Protein AF-A0A1Z8ZPC7-F1 (afdb_monomer)

Mean predicted aligned error: 11.95 Å

Nearest PDB structures (foldseek):
  3e5z-assembly2_B  TM=8.637E-01  e=1.765E-22  Deinococcus radiodurans
  3zwq-assembly1_A-2  TM=8.067E-01  e=2.140E-15  Pyrobaculum calidifontis JCM 11548
  7wol-assembly1_A  TM=7.885E-01  e=2.026E-15  Thermomicrobium roseum DSM 5159
  7b4q-assembly1_B  TM=7.841E-01  e=1.610E-14  Sutcliffiella cohnii NBRC 15565
  1lzl-assembly1_A  TM=7.941E-01  e=1.265E-12  Rhodococcus sp. (in: high G+C Gram-positive bacteria)

Radius of gyration: 26.91 Å; Cα contacts (8 Å, |Δi|>4): 1475; chains: 1; bounding box: 82×60×79 Å

Foldseek 3Di:
DDDDDDDDDDDDDDDDDDDDDDDDDDDDPDDPADWDKDFQDFLDQDPLGTWGKMKTAGPDLAQAFEEEEEEDDLLADDFLVLCVVLCNLVRSVGHTYMRTDFHGLVRPAPPRRLVRLLSVLLSCLVCSNVRSYDNLHYEYEYAEVSLLSQLLQQQADDPPPSSHHQEYERELYAQQCLDPVNLPDPDVSVCSRQVGHCVVRVVSSLVSHSLNRHALPTHAYEYEYEPQEDPSSLVLSSLVVCVVSVHHYFYHYHYPDYGPQCPDPVSNVVVSQVVSQVSCQRRNPDDHHWAFWDKFFPAPVPDWFFPDGTWDFQHWQAQFKAAWDWDWDQDPVGTDIWIWIDSQVQQWIWTADSRRGIYTQGHNHLSFQYWADFQPPPQWIWIFHQRQQFIFIAHVSGHTPDTLDQDDPPFGQAGWHDWDQQNPQRKIKTWGFNVCCVVVVVDDHRDPATAIWIARPVVSDIDGLGDPAHGWAAWEAFPVSQWIWIARQVQQFIWIWGADPVRHIDHDTHTQEGHPQGWHHWYADPVRWIWIWGQFFIWTGRSNNHTGITTGDPAGWHYKDWDADPVNQWIWIWIDGGITIIITIIGD

Sequence (588 aa):
MGKLHSLIGYVVVACAFSSGSAAEGLAGSDRDLPVKKWLDVTFAEHDTGPLLLDVFRPDDDELRPAVLCLHGGFWAKGSKKFMHPLAEDLADRGYVAISSNYRLSGVAPAPAQLHDVQAAIRYLREHADEYGIDPGKIGVTGSSAGGYLAVMAAVVNHSDPLSRPNAAVGMGAQTDLSSPHIQNTRAENWAKFMGGFFHQVPANYTAQSPIAHLSADDPPVAIVCGEHDRPSTRAVAFRNQAFRLGVPTGLTEISGAPHGLLRAADHHLLAVDALDDFFDLYLGHGTTGAVSLALEAEQLDKSPTPLRDHWIRLGGGYHGCEGAQWATFSGAGGKNTELIYAAHHDGLVFRWSEERGLRLWLESTPETSTIRPARAGKGSFYAVEQTTRRLVSLSMEGEVESVLADRLGDKRINRPNDLRVHPTDGSVWITDPNFLYRKRPLETQELPGQYVLRYDPDTNELTAPIKSLAMPNGIAFDRSGRRLFIGDSKQRKLFRFILNERGEVSDVPEPVAAFPKGLDGVSLDPRGNLWVAEPDGVTIISQSGKQIARLPFPDPATSIDFIADDSGDFHWVAVTTRRAAHVATFKF

Solvent-accessible surface area (backbone atoms only — not comparable to full-atom values): 30687 Å² total; per-residue (Å²): 140,83,86,89,80,87,85,84,84,82,86,80,85,81,83,81,87,80,90,77,90,84,89,81,86,81,84,65,89,87,57,93,54,59,70,44,72,47,71,75,42,74,65,46,80,48,99,90,48,73,34,38,30,30,42,28,24,49,67,70,91,61,74,19,26,27,36,40,33,27,37,35,47,62,48,61,47,74,44,25,74,78,26,44,70,61,24,51,58,39,14,63,73,54,26,31,12,27,20,34,44,58,64,32,24,88,78,41,35,65,64,49,39,54,54,40,51,29,43,48,45,28,43,51,45,77,43,8,81,83,67,35,35,36,66,84,16,33,31,26,28,18,35,34,45,13,2,25,47,19,42,33,49,41,29,49,89,66,96,50,72,62,34,49,45,51,28,22,34,12,28,44,13,63,34,58,50,65,38,74,72,52,51,68,54,83,59,62,53,58,20,41,29,52,74,36,48,44,92,77,34,50,65,46,32,45,76,66,11,34,56,75,40,66,51,58,88,34,45,40,43,34,33,33,30,28,60,65,26,65,74,64,28,70,30,52,72,42,48,56,48,35,52,75,44,66,16,51,62,52,32,41,40,40,76,84,28,44,75,66,48,81,73,46,72,69,48,26,52,55,49,51,52,56,48,48,56,49,45,24,31,74,48,41,74,80,85,63,44,65,46,59,45,54,75,52,60,77,32,69,92,77,36,67,44,66,79,55,65,45,38,45,71,72,49,63,85,39,83,24,23,25,28,37,30,68,44,78,45,79,55,100,91,45,80,46,67,28,39,31,35,13,29,15,74,69,12,32,29,36,36,32,32,90,85,65,17,39,30,79,63,44,70,79,40,54,26,39,32,20,56,42,73,43,60,91,89,69,70,35,28,37,35,23,21,35,75,77,19,32,35,32,34,23,41,83,80,60,49,80,76,43,81,68,44,44,46,55,83,93,31,43,49,58,29,37,45,38,67,43,61,39,81,82,81,48,31,37,37,32,23,21,23,67,77,59,45,80,82,34,78,90,56,79,79,63,48,98,68,35,32,35,34,39,36,34,81,90,77,66,44,61,46,67,87,41,66,87,54,85,27,34,32,25,52,36,60,47,96,83,43,39,39,40,37,38,24,21,48,72,78,18,30,35,30,37,32,45,36,49,99,86,69,51,68,50,92,68,72,42,80,39,43,75,32,96,87,32,49,33,18,36,29,60,50,98,88,55,34,35,40,36,16,19,62,57,14,35,40,31,21,41,81,78,37,51,73,23,29,34,35,61,38,97,49,30,26,30,17,44,31,66,43,70,44,99,82,66,71,36,26,46,39,36,40,16,14,39,35,31,36,31,38,41,48,28,34,122

Secondary structure (DSSP, 8-state):
--PPPPPPPP----------------------PPEEEEEEEEEE--TT--EEEEEEEESSS--EEEEEEE--STTTS--GGGGHHHHHHHHHTT-EEEEE----TTT--TTHHHHHHHHHHHHHHHTHHHHTEEEEEEEEEEETHHHHHHHHHHHS--SSGGGS-SEEEEET--S-TTSHHHHT---HHHHHHHTS-TTT-HHHHHHT-GGGT--TTPPPEEEEEETTS-GGGG-HHHHHHHHHTT--EEEEEETT--S-GGGSHHHHHHHHHHHHHHHHHHT--SSS--EE---EESSTTTS-EESSSEEEEEEE--SS-EEEEEEEEEETTEEEEEEEEEEGGGTEEEEEETTTEEEEEE-S-S-EEEEEE-STTS--EEEEETTTTEEEEE-TT--EEEEEESEETTEEP-----EEE-TTT--EEEEE--GGGGT-TT----SSS-EEEEEETTTTEEEEEE---SSEEEEEE-TTSSEEEEEETTTTEEEEEEB-TT-PBPSSPEEEEE-TT----EEE-TT-PEEEEETTEEEEE-TTS-EEEEEE-SS-EEEEEEEE-TTSS-EEEEEEETTEEEEEEEE-

pLDDT: mean 87.39, std 17.1, range [21.58, 98.88]

Structure (mmCIF, N/CA/C/O backbone):
data_AF-A0A1Z8ZPC7-F1
#
_entry.id   AF-A0A1Z8ZPC7-F1
#
loop_
_atom_site.group_PDB
_atom_site.id
_atom_site.type_symbol
_atom_site.label_atom_id
_atom_site.label_alt_id
_atom_site.label_comp_id
_atom_site.label_asym_id
_atom_site.label_entity_id
_atom_site.label_seq_id
_atom_site.pdbx_PDB_ins_code
_atom_site.Cartn_x
_atom_site.Cartn_y
_atom_site.Cartn_z
_atom_site.occupancy
_atom_site.B_iso_or_equiv
_atom_site.auth_seq_id
_atom_site.auth_comp_id
_atom_site.auth_asym_id
_atom_site.auth_atom_id
_atom_site.pdbx_PDB_model_num
ATOM 1 N N . MET A 1 1 ? 53.113 1.160 29.250 1.00 33.16 1 MET A N 1
ATOM 2 C CA . MET A 1 1 ? 52.450 0.277 30.235 1.00 33.16 1 MET A CA 1
ATOM 3 C C . MET A 1 1 ? 51.287 1.056 30.828 1.00 33.16 1 MET A C 1
ATOM 5 O O . MET A 1 1 ? 51.549 2.086 31.416 1.00 33.16 1 MET A O 1
ATOM 9 N N . GLY A 1 2 ? 50.004 0.763 30.680 1.00 29.25 2 GLY A N 1
ATOM 10 C CA . GLY A 1 2 ? 49.216 -0.260 29.997 1.00 29.25 2 GLY A CA 1
ATOM 11 C C . GLY A 1 2 ? 47.784 0.003 30.490 1.00 29.25 2 GLY A C 1
ATOM 12 O O . GLY A 1 2 ? 47.558 -0.039 31.695 1.00 29.25 2 GLY A O 1
ATOM 13 N N . LYS A 1 3 ? 46.872 0.415 29.600 1.00 25.05 3 LYS A N 1
ATOM 14 C CA . LYS A 1 3 ? 45.478 0.758 29.934 1.00 25.05 3 LYS A CA 1
ATOM 15 C C . LYS A 1 3 ? 44.647 -0.523 30.061 1.00 25.05 3 LYS A C 1
ATOM 17 O O . LYS A 1 3 ? 44.751 -1.405 29.214 1.00 25.05 3 LYS A O 1
ATOM 22 N N . LEU A 1 4 ? 43.842 -0.593 31.118 1.00 24.77 4 LEU A N 1
ATOM 23 C CA . LEU A 1 4 ? 42.933 -1.688 31.446 1.00 24.77 4 LEU A CA 1
ATOM 24 C C . LEU A 1 4 ? 41.630 -1.533 30.635 1.00 24.77 4 LEU A C 1
ATOM 26 O O . LEU A 1 4 ? 40.953 -0.515 30.765 1.00 24.77 4 LEU A O 1
ATOM 30 N N . HIS A 1 5 ? 41.290 -2.524 29.807 1.00 27.61 5 HIS A N 1
ATOM 31 C CA . HIS A 1 5 ? 39.963 -2.675 29.201 1.00 27.61 5 HIS A CA 1
ATOM 32 C C . HIS A 1 5 ? 39.158 -3.710 29.998 1.00 27.61 5 HIS A C 1
ATOM 34 O O . HIS A 1 5 ? 39.673 -4.779 30.322 1.00 27.61 5 HIS A O 1
ATOM 40 N N . SER A 1 6 ? 37.903 -3.373 30.301 1.00 25.83 6 SER A N 1
ATOM 41 C CA . SER A 1 6 ? 36.890 -4.269 30.867 1.00 25.83 6 SER A CA 1
ATOM 42 C C . SER A 1 6 ? 36.186 -5.025 29.735 1.00 25.83 6 SER A C 1
ATOM 44 O O . SER A 1 6 ? 35.798 -4.421 28.735 1.00 25.83 6 SER A O 1
ATOM 46 N N . LEU A 1 7 ? 36.068 -6.343 29.891 1.00 24.23 7 LEU A N 1
ATOM 47 C CA . LEU A 1 7 ? 35.512 -7.302 28.939 1.00 24.23 7 LEU A CA 1
ATOM 48 C C . LEU A 1 7 ? 34.022 -7.529 29.267 1.00 24.23 7 LEU A C 1
ATOM 50 O O . LEU A 1 7 ? 33.704 -7.996 30.359 1.00 24.23 7 LEU A O 1
ATOM 54 N N . ILE A 1 8 ? 33.117 -7.214 28.337 1.00 25.61 8 ILE A N 1
ATOM 55 C CA . ILE A 1 8 ? 31.692 -7.579 28.409 1.00 25.61 8 ILE A CA 1
ATOM 56 C C . ILE A 1 8 ? 31.528 -8.942 27.725 1.00 25.61 8 ILE A C 1
ATOM 58 O O . ILE A 1 8 ? 31.881 -9.102 26.558 1.00 25.61 8 ILE A O 1
ATOM 62 N N . GLY A 1 9 ? 31.047 -9.932 28.479 1.00 21.84 9 GLY A N 1
ATOM 63 C CA . GLY A 1 9 ? 30.815 -11.295 28.008 1.00 21.84 9 GLY A CA 1
ATOM 64 C C . GLY A 1 9 ? 29.532 -11.417 27.186 1.00 21.84 9 GLY A C 1
ATOM 65 O O . GLY A 1 9 ? 28.465 -10.998 27.628 1.00 21.84 9 GLY A O 1
ATOM 66 N N . TYR A 1 10 ? 29.643 -12.034 26.011 1.00 23.12 10 TYR A N 1
ATOM 67 C CA . TYR A 1 10 ? 28.513 -12.511 25.218 1.00 23.12 10 TYR A CA 1
ATOM 68 C C . TYR A 1 10 ? 28.071 -13.888 25.731 1.00 23.12 10 TYR A C 1
ATOM 70 O O . TYR A 1 10 ? 28.877 -14.816 25.807 1.00 23.12 10 TYR A O 1
ATOM 78 N N . VAL A 1 11 ? 26.788 -14.024 26.068 1.00 22.14 11 VAL A N 1
ATOM 79 C CA . VAL A 1 11 ? 26.144 -15.317 26.328 1.00 22.14 11 VAL A CA 1
ATOM 80 C C . VAL A 1 11 ? 25.753 -15.926 24.983 1.00 22.14 11 VAL A C 1
ATOM 82 O O . VAL A 1 11 ? 24.879 -15.414 24.292 1.00 22.14 11 VAL A O 1
ATOM 85 N N . VAL A 1 12 ? 26.416 -17.021 24.616 1.00 21.75 12 VAL A N 1
ATOM 86 C CA . VAL A 1 12 ? 26.034 -17.887 23.496 1.00 21.75 12 VAL A CA 1
ATOM 87 C C . VAL A 1 12 ? 25.010 -18.893 24.019 1.00 21.75 12 VAL A C 1
ATOM 89 O O . VAL A 1 12 ? 25.349 -19.756 24.827 1.00 21.75 12 VAL A O 1
ATOM 92 N N . VAL A 1 13 ? 23.758 -18.793 23.570 1.00 23.72 13 VAL A N 1
ATOM 93 C CA . VAL A 1 13 ? 22.766 -19.860 23.759 1.00 23.72 13 VAL A CA 1
ATOM 94 C C . VAL A 1 13 ? 22.962 -20.872 22.635 1.00 23.72 13 VAL A C 1
ATOM 96 O O . VAL A 1 13 ? 22.607 -20.626 21.486 1.00 23.72 13 VAL A O 1
ATOM 99 N N . ALA A 1 14 ? 23.579 -22.004 22.968 1.00 21.58 14 ALA A N 1
ATOM 100 C CA . ALA A 1 14 ? 23.675 -23.162 22.092 1.00 21.58 14 ALA A CA 1
ATOM 101 C C . ALA A 1 14 ? 22.382 -23.988 22.204 1.00 21.58 14 ALA A C 1
ATOM 103 O O . ALA A 1 14 ? 22.110 -24.575 23.251 1.00 21.58 14 ALA A O 1
ATOM 104 N N . CYS A 1 15 ? 21.590 -24.050 21.132 1.00 23.05 15 CYS A N 1
ATOM 105 C CA . CYS A 1 15 ? 20.482 -24.997 21.028 1.00 23.05 15 CYS A CA 1
ATOM 106 C C . CYS A 1 15 ? 21.030 -26.375 20.637 1.00 23.05 15 CYS A C 1
ATOM 108 O O . CYS A 1 15 ? 21.583 -26.558 19.553 1.00 23.05 15 CYS A O 1
ATOM 110 N N . ALA A 1 16 ? 20.889 -27.342 21.542 1.00 24.31 16 ALA A N 1
ATOM 111 C CA . ALA A 1 16 ? 21.182 -28.744 21.288 1.00 24.31 16 ALA A CA 1
ATOM 112 C C . ALA A 1 16 ? 20.069 -29.369 20.433 1.00 24.31 16 ALA A C 1
ATOM 114 O O . ALA A 1 16 ? 18.892 -29.291 20.783 1.00 24.31 16 ALA A O 1
ATOM 115 N N . PHE A 1 17 ? 20.449 -30.014 19.330 1.00 22.33 17 PHE A N 1
ATOM 116 C CA . PHE A 1 17 ? 19.563 -30.864 18.540 1.00 22.33 17 PHE A CA 1
ATOM 117 C C . PHE A 1 17 ? 19.251 -32.150 19.317 1.00 22.33 17 PHE A C 1
ATOM 119 O O . PHE A 1 17 ? 20.158 -32.933 19.603 1.00 22.33 17 PHE A O 1
ATOM 126 N N . SER A 1 18 ? 17.976 -32.398 19.617 1.00 25.42 18 SER A N 1
ATOM 127 C CA . SER A 1 18 ? 17.472 -33.740 19.912 1.00 25.42 18 SER A CA 1
ATOM 128 C C . SER A 1 18 ? 16.666 -34.243 18.715 1.00 25.42 18 SER A C 1
ATOM 130 O O . SER A 1 18 ? 15.726 -33.613 18.236 1.00 25.42 18 SER A O 1
ATOM 132 N N . SER A 1 19 ? 17.095 -35.383 18.187 1.00 27.75 19 SER A N 1
ATOM 133 C CA . SER A 1 19 ? 16.452 -36.129 17.116 1.00 27.75 19 SER A CA 1
ATOM 134 C C . SER A 1 19 ? 15.240 -36.892 17.659 1.00 27.75 19 SER A C 1
ATOM 136 O O . SER A 1 19 ? 15.363 -37.668 18.605 1.00 27.75 19 SER A O 1
ATOM 138 N N . GLY A 1 20 ? 14.064 -36.699 17.054 1.00 24.00 20 GLY A N 1
ATOM 139 C CA . GLY A 1 20 ? 12.867 -37.456 17.428 1.00 24.00 20 GLY A CA 1
ATOM 140 C C . GLY A 1 20 ? 11.568 -36.965 16.787 1.00 24.00 20 GLY A C 1
ATOM 141 O O . GLY A 1 20 ? 10.794 -36.276 17.431 1.00 24.00 20 GLY A O 1
ATOM 142 N N . SER A 1 21 ? 11.364 -37.338 15.520 1.00 29.52 21 SER A N 1
ATOM 143 C CA . SER A 1 21 ? 10.085 -37.616 14.834 1.00 29.52 21 SER A CA 1
ATOM 144 C C . SER A 1 21 ? 8.769 -37.123 15.473 1.00 29.52 21 SER A C 1
ATOM 146 O O . SER A 1 21 ? 8.204 -37.813 16.320 1.00 29.52 21 SER A O 1
ATOM 148 N N . ALA A 1 22 ? 8.208 -36.045 14.913 1.00 25.36 22 ALA A N 1
ATOM 149 C CA . ALA A 1 22 ? 6.783 -35.914 14.568 1.00 25.36 22 ALA A CA 1
ATOM 150 C C . ALA A 1 22 ? 6.600 -34.649 13.706 1.00 25.36 22 ALA A C 1
ATOM 152 O O . ALA A 1 22 ? 6.226 -33.590 14.202 1.00 25.36 22 ALA A O 1
ATOM 153 N N . ALA A 1 23 ? 6.939 -34.748 12.420 1.00 27.52 23 ALA A N 1
ATOM 154 C CA . ALA A 1 23 ? 6.629 -33.727 11.427 1.00 27.52 23 ALA A CA 1
ATOM 155 C C . ALA A 1 23 ? 5.484 -34.246 10.555 1.00 27.52 23 ALA A C 1
ATOM 157 O O . ALA A 1 23 ? 5.721 -35.005 9.624 1.00 27.52 23 ALA A O 1
ATOM 158 N N . GLU A 1 24 ? 4.258 -33.840 10.871 1.00 28.02 24 GLU A N 1
ATOM 159 C CA . GLU A 1 24 ? 3.139 -33.838 9.929 1.00 28.02 24 GLU A CA 1
ATOM 160 C C . GLU A 1 24 ? 2.319 -32.563 10.163 1.00 28.02 24 GLU A C 1
ATOM 162 O O . GLU A 1 24 ? 1.755 -32.360 11.238 1.00 28.02 24 GLU A O 1
ATOM 167 N N . GLY A 1 25 ? 2.263 -31.706 9.135 1.00 24.62 25 GLY A N 1
ATOM 168 C CA . GLY A 1 25 ? 1.136 -30.797 8.921 1.00 24.62 25 GLY A CA 1
ATOM 169 C C . GLY A 1 25 ? 1.303 -29.316 9.277 1.00 24.62 25 GLY A C 1
ATOM 170 O O . GLY A 1 25 ? 0.423 -28.763 9.928 1.00 24.62 25 GLY A O 1
ATOM 171 N N . LEU A 1 26 ? 2.349 -28.638 8.791 1.00 28.47 26 LEU A N 1
ATOM 172 C CA . LEU A 1 26 ? 2.250 -27.209 8.460 1.00 28.47 26 LEU A CA 1
ATOM 173 C C . LEU A 1 26 ? 2.135 -27.106 6.938 1.00 28.47 26 LEU A C 1
ATOM 175 O O . LEU A 1 26 ? 3.128 -27.238 6.231 1.00 28.47 26 LEU A O 1
ATOM 179 N N . ALA A 1 27 ? 0.912 -26.928 6.440 1.00 28.14 27 ALA A N 1
ATOM 180 C CA . ALA A 1 27 ? 0.679 -26.576 5.047 1.00 28.14 27 ALA A CA 1
ATOM 181 C C . ALA A 1 27 ? 1.152 -25.130 4.833 1.00 28.14 27 ALA A C 1
ATOM 183 O O . ALA A 1 27 ? 0.415 -24.178 5.095 1.00 28.14 27 ALA A O 1
ATOM 184 N N . GLY A 1 28 ? 2.410 -24.981 4.412 1.00 27.81 28 GLY A N 1
ATOM 185 C CA . GLY A 1 28 ? 2.818 -23.840 3.601 1.00 27.81 28 GLY A CA 1
ATOM 186 C C . GLY A 1 28 ? 2.025 -23.869 2.297 1.00 27.81 28 GLY A C 1
ATOM 187 O O . GLY A 1 28 ? 1.560 -24.926 1.872 1.00 27.81 28 GLY A O 1
ATOM 188 N N . SER A 1 29 ? 1.803 -22.714 1.684 1.00 34.78 29 SER A N 1
ATOM 189 C CA . SER A 1 29 ? 1.206 -22.653 0.355 1.00 34.78 29 SER A CA 1
ATOM 190 C C . SER A 1 29 ? 2.087 -23.415 -0.642 1.00 34.78 29 SER A C 1
ATOM 192 O O . SER A 1 29 ? 3.106 -22.898 -1.088 1.00 34.78 29 SER A O 1
ATOM 194 N N . ASP A 1 30 ? 1.689 -24.646 -0.961 1.00 39.44 30 ASP A N 1
ATOM 195 C CA . ASP A 1 30 ? 2.166 -25.436 -2.094 1.00 39.44 30 ASP A CA 1
ATOM 196 C C . ASP A 1 30 ? 2.039 -24.605 -3.372 1.00 39.44 30 ASP A C 1
ATOM 198 O O . ASP A 1 30 ? 0.911 -24.459 -3.840 1.00 39.44 30 ASP A O 1
ATOM 202 N N . ARG A 1 31 ? 3.151 -24.087 -3.919 1.00 47.47 31 ARG A N 1
ATOM 203 C CA . ARG A 1 31 ? 3.465 -24.038 -5.367 1.00 47.47 31 ARG A CA 1
ATOM 204 C C . ARG A 1 31 ? 4.976 -23.842 -5.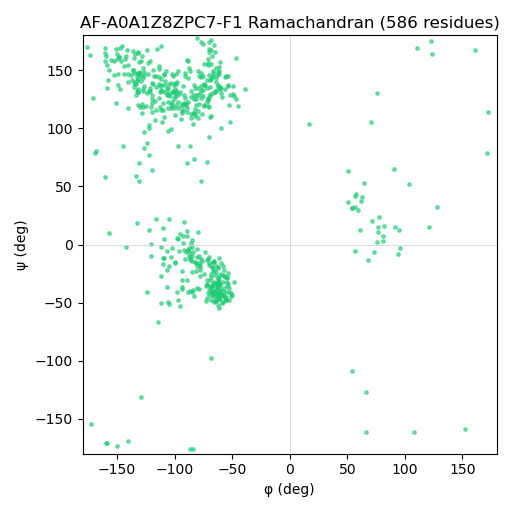598 1.00 47.47 31 ARG A C 1
ATOM 206 O O . ARG A 1 31 ? 5.367 -22.916 -6.293 1.00 47.47 31 ARG A O 1
ATOM 213 N N . ASP A 1 32 ? 5.821 -24.743 -5.091 1.00 53.47 32 ASP A N 1
ATOM 214 C CA . ASP A 1 32 ? 7.156 -24.956 -5.690 1.00 53.47 32 ASP A CA 1
ATOM 215 C C . ASP A 1 32 ? 6.951 -25.688 -7.029 1.00 53.47 32 ASP A C 1
ATOM 217 O O . ASP A 1 32 ? 7.168 -26.897 -7.159 1.00 53.47 32 ASP A O 1
ATOM 221 N N . LEU A 1 33 ? 6.401 -24.986 -8.021 1.00 61.44 33 LEU A N 1
ATOM 222 C CA . LEU A 1 33 ? 6.296 -25.533 -9.366 1.00 61.44 33 LEU A CA 1
ATOM 223 C C . LEU A 1 33 ? 7.689 -25.488 -9.998 1.00 61.44 33 LEU A C 1
ATOM 225 O O . LEU A 1 33 ? 8.352 -24.453 -9.933 1.00 61.44 33 LEU A O 1
ATOM 229 N N . PRO A 1 34 ? 8.158 -26.576 -10.631 1.00 82.88 34 PRO A N 1
ATOM 230 C CA . PRO A 1 34 ? 9.395 -26.508 -11.388 1.00 82.88 34 PRO A CA 1
ATOM 231 C C . PRO A 1 34 ? 9.291 -25.398 -12.447 1.00 82.88 34 PRO A C 1
ATOM 233 O O . PRO A 1 34 ? 8.227 -25.164 -13.012 1.00 82.88 34 PRO A O 1
ATOM 236 N N . VAL A 1 35 ? 10.390 -24.689 -12.714 1.00 89.50 35 VAL A N 1
ATOM 237 C CA . VAL A 1 35 ? 10.414 -23.603 -13.707 1.00 89.50 35 VAL A CA 1
ATOM 238 C C . VAL A 1 35 ? 10.958 -24.130 -15.032 1.00 89.50 35 VAL A C 1
ATOM 240 O O . VAL A 1 35 ? 12.126 -24.523 -15.134 1.00 89.50 35 VAL A O 1
ATOM 243 N N . LYS A 1 36 ? 10.132 -24.089 -16.079 1.00 94.31 36 LYS A N 1
ATOM 244 C CA . LYS A 1 36 ? 10.530 -24.350 -17.463 1.00 94.31 36 LYS A CA 1
ATOM 245 C C . LYS A 1 36 ? 11.270 -23.138 -18.029 1.00 94.31 36 LYS A C 1
ATOM 247 O O . LYS A 1 36 ? 10.826 -21.999 -17.884 1.00 94.31 36 LYS A O 1
ATOM 252 N N . LYS A 1 37 ? 12.414 -23.393 -18.675 1.00 96.62 37 LYS A N 1
ATOM 253 C CA . LYS A 1 37 ? 13.313 -22.350 -19.188 1.00 96.62 37 LYS A CA 1
ATOM 254 C C . LYS A 1 37 ? 13.537 -22.495 -20.689 1.00 96.62 37 LYS A C 1
ATOM 256 O O . LYS A 1 37 ? 13.899 -23.575 -21.154 1.00 96.62 37 LYS A O 1
ATOM 261 N N . TRP A 1 38 ? 13.409 -21.392 -21.417 1.00 98.06 38 TRP A N 1
ATOM 262 C CA . TRP A 1 38 ? 13.894 -21.250 -22.790 1.00 98.06 38 TRP A CA 1
ATOM 263 C C . TRP A 1 38 ? 15.034 -20.245 -22.769 1.00 98.06 38 TRP A C 1
ATOM 265 O O . TRP A 1 38 ? 14.836 -19.103 -22.361 1.00 98.06 38 TRP A O 1
ATOM 275 N N . LEU A 1 39 ? 16.231 -20.682 -23.155 1.00 98.19 39 LEU A N 1
ATOM 276 C CA . LEU A 1 39 ? 17.434 -19.860 -23.087 1.00 98.19 39 LEU A CA 1
ATOM 277 C C . LEU A 1 39 ? 17.902 -19.458 -24.482 1.00 98.19 39 LEU A C 1
ATOM 279 O O . LEU A 1 39 ? 17.805 -20.244 -25.421 1.00 98.19 39 LEU A O 1
ATOM 283 N N . ASP A 1 40 ? 18.462 -18.253 -24.571 1.00 98.12 40 ASP A N 1
ATOM 284 C CA . ASP A 1 40 ? 19.067 -17.680 -25.775 1.00 98.12 40 ASP A CA 1
ATOM 285 C C . ASP A 1 40 ? 18.093 -17.638 -26.972 1.00 98.12 40 ASP A C 1
ATOM 287 O O . ASP A 1 40 ? 18.467 -17.902 -28.113 1.00 98.12 40 ASP A O 1
ATOM 291 N N . VAL A 1 41 ? 16.836 -17.269 -26.707 1.00 98.56 41 VAL A N 1
ATOM 292 C CA . VAL A 1 41 ? 15.797 -17.082 -27.729 1.00 98.56 41 VAL A CA 1
ATOM 293 C C . VAL A 1 41 ? 16.059 -15.784 -28.485 1.00 98.56 41 VAL A C 1
ATOM 295 O O . VAL A 1 41 ? 16.065 -14.704 -27.889 1.00 98.56 41 VAL A O 1
ATOM 298 N N . THR A 1 42 ? 16.257 -15.872 -29.798 1.00 98.50 42 THR A N 1
ATOM 299 C CA . THR A 1 42 ? 16.393 -14.694 -30.662 1.00 98.50 42 THR A CA 1
ATOM 300 C C . THR A 1 42 ? 15.040 -14.028 -30.877 1.00 98.50 42 THR A C 1
ATOM 302 O O . THR A 1 42 ? 14.148 -14.636 -31.459 1.00 98.50 42 THR A O 1
ATOM 305 N N . PHE A 1 43 ? 14.904 -12.764 -30.465 1.00 98.12 43 PHE A N 1
ATOM 306 C CA . PHE A 1 43 ? 13.665 -11.991 -30.647 1.00 98.12 43 PHE A CA 1
ATOM 307 C C . PHE A 1 43 ? 13.791 -10.863 -31.680 1.00 98.12 43 PHE A C 1
ATOM 309 O O . PHE A 1 43 ? 12.786 -10.329 -32.148 1.00 98.12 43 PHE A O 1
ATOM 316 N N . ALA A 1 44 ? 15.018 -10.470 -32.030 1.00 96.94 44 ALA A N 1
ATOM 317 C CA . ALA A 1 44 ? 15.279 -9.475 -33.061 1.00 96.94 44 ALA A CA 1
ATOM 318 C C . ALA A 1 44 ? 16.644 -9.703 -33.714 1.00 96.94 44 ALA A C 1
ATOM 320 O O . ALA A 1 44 ? 17.610 -10.080 -33.051 1.00 96.94 44 ALA A O 1
ATOM 321 N N . GLU A 1 45 ? 16.720 -9.410 -35.010 1.00 96.50 45 GLU A N 1
ATOM 322 C CA . GLU A 1 45 ? 17.950 -9.444 -35.798 1.00 96.50 45 GLU A CA 1
ATOM 323 C C . GLU A 1 45 ? 18.344 -8.022 -36.209 1.00 96.50 45 GLU A C 1
ATOM 325 O O . GLU A 1 45 ? 17.522 -7.237 -36.695 1.00 96.50 45 GLU A O 1
ATOM 330 N N . HIS A 1 46 ? 19.617 -7.686 -36.021 1.00 93.56 46 HIS A N 1
ATOM 331 C CA . HIS A 1 46 ? 20.205 -6.415 -36.433 1.00 93.56 46 HIS A CA 1
ATOM 332 C C . HIS A 1 46 ? 21.554 -6.656 -37.111 1.00 93.56 46 HIS A C 1
ATOM 334 O O . HIS A 1 46 ? 22.225 -7.647 -36.836 1.00 93.56 46 HIS A O 1
ATOM 340 N N . ASP A 1 47 ? 22.026 -5.684 -37.894 1.00 91.62 47 ASP A N 1
ATOM 341 C CA . ASP A 1 47 ? 23.371 -5.722 -38.495 1.00 91.62 47 ASP A CA 1
ATOM 342 C C . ASP A 1 47 ? 24.492 -5.855 -37.444 1.00 91.62 47 ASP A C 1
ATOM 344 O O . ASP A 1 47 ? 25.599 -6.299 -37.737 1.00 91.62 47 ASP A O 1
ATOM 348 N N . THR A 1 48 ? 24.202 -5.475 -36.197 1.00 90.94 48 THR A N 1
ATOM 349 C CA . THR A 1 48 ? 25.108 -5.575 -35.046 1.00 90.94 48 THR A CA 1
ATOM 350 C C . THR A 1 48 ? 25.065 -6.937 -34.339 1.00 90.94 48 THR A C 1
ATOM 352 O O . THR A 1 48 ? 25.756 -7.110 -33.336 1.00 90.94 48 THR A O 1
ATOM 355 N N . GLY A 1 49 ? 24.261 -7.884 -34.830 1.00 93.31 49 GLY A N 1
ATOM 356 C CA . GLY A 1 49 ? 24.039 -9.216 -34.263 1.00 93.31 49 GLY A CA 1
ATOM 357 C C . GLY A 1 49 ? 22.634 -9.414 -33.668 1.00 93.31 49 GLY A C 1
ATOM 358 O O . GLY A 1 49 ? 21.895 -8.436 -33.501 1.00 93.31 49 GLY A O 1
ATOM 359 N N . PRO A 1 50 ? 22.277 -10.668 -33.329 1.00 96.81 50 PRO A N 1
ATOM 360 C CA . PRO A 1 50 ? 20.972 -11.009 -32.773 1.00 96.81 50 PRO A CA 1
ATOM 361 C C . PRO A 1 50 ? 20.810 -10.476 -31.348 1.00 96.81 50 PRO A C 1
ATOM 363 O O . PRO A 1 50 ? 21.756 -10.462 -30.551 1.00 96.81 50 PRO A O 1
ATOM 366 N N . LEU A 1 51 ? 19.585 -10.090 -30.999 1.00 98.06 51 LEU A N 1
ATOM 367 C CA . LEU A 1 51 ? 19.185 -9.826 -29.623 1.00 98.06 51 LEU A CA 1
ATOM 368 C C . LEU A 1 51 ? 18.456 -11.032 -29.045 1.00 98.06 51 LEU A C 1
ATOM 370 O O . LEU A 1 51 ? 17.556 -11.601 -29.662 1.00 98.06 51 LEU A O 1
ATOM 374 N N . LEU A 1 52 ? 18.879 -11.399 -27.837 1.00 98.69 52 LEU A N 1
ATOM 375 C CA . LEU A 1 52 ? 18.464 -12.619 -27.160 1.00 98.69 52 LEU A CA 1
ATOM 376 C C . LEU A 1 52 ? 17.696 -12.304 -25.877 1.00 98.69 52 LEU A C 1
ATOM 378 O O . LEU A 1 52 ? 18.067 -11.379 -25.144 1.00 98.69 52 LEU A O 1
ATOM 382 N N . LEU A 1 53 ? 16.709 -13.137 -25.566 1.00 98.75 53 LEU A N 1
ATOM 383 C CA . LEU A 1 53 ? 16.004 -13.179 -24.289 1.00 98.75 53 LEU A CA 1
ATOM 384 C C . LEU A 1 53 ? 15.979 -14.604 -23.717 1.00 98.75 53 LEU A C 1
ATOM 386 O O . LEU A 1 53 ? 16.234 -15.575 -24.426 1.00 98.75 53 LEU A O 1
ATOM 390 N N . ASP A 1 54 ? 15.697 -14.706 -22.422 1.00 98.88 54 ASP A N 1
ATOM 391 C CA . ASP A 1 54 ? 15.451 -15.958 -21.708 1.00 98.88 54 ASP A CA 1
ATOM 392 C C . ASP A 1 54 ? 14.060 -15.911 -21.078 1.00 98.88 54 ASP A C 1
ATOM 394 O O . ASP A 1 54 ? 13.722 -14.908 -20.447 1.00 98.88 54 ASP A O 1
ATOM 398 N N . VAL A 1 55 ? 13.287 -16.987 -21.210 1.00 98.75 55 VAL A N 1
ATOM 399 C CA . VAL A 1 55 ? 11.934 -17.121 -20.649 1.00 98.75 55 VAL A CA 1
ATOM 400 C C . VAL A 1 55 ? 11.958 -18.105 -19.485 1.00 98.75 55 VAL A C 1
ATOM 402 O O . VAL A 1 55 ? 12.489 -19.208 -19.623 1.00 98.75 55 VAL A O 1
ATOM 405 N N . PHE A 1 56 ? 11.357 -17.710 -18.367 1.00 98.38 56 PHE A N 1
ATOM 406 C CA . PHE A 1 56 ? 11.186 -18.477 -17.137 1.00 98.38 56 PHE A CA 1
ATOM 407 C C . PHE A 1 56 ? 9.689 -18.595 -16.867 1.00 98.38 56 PHE A C 1
ATOM 409 O O . PHE A 1 56 ? 9.002 -17.585 -16.722 1.00 98.38 56 PHE A O 1
ATOM 416 N N . ARG A 1 57 ? 9.167 -19.819 -16.841 1.00 95.69 57 ARG A N 1
ATOM 417 C CA . ARG A 1 57 ? 7.731 -20.075 -16.726 1.00 95.69 57 ARG A CA 1
ATOM 418 C C . ARG A 1 57 ? 7.464 -21.190 -15.716 1.00 95.69 57 ARG A C 1
ATOM 420 O O . ARG A 1 57 ? 8.119 -22.226 -15.826 1.00 95.69 57 ARG A O 1
ATOM 427 N N . PRO A 1 58 ? 6.480 -21.048 -14.817 1.00 94.31 58 PRO A N 1
ATOM 428 C CA . PRO A 1 58 ? 5.940 -22.177 -14.066 1.00 94.31 58 PRO A CA 1
ATOM 429 C C . PRO A 1 58 ? 5.589 -23.361 -14.979 1.00 94.31 58 PRO A C 1
ATOM 431 O O . PRO A 1 58 ? 5.036 -23.179 -16.070 1.00 94.31 58 PRO A O 1
ATOM 434 N N . ASP A 1 59 ? 5.938 -24.575 -14.565 1.00 92.12 59 ASP A N 1
ATOM 435 C CA . ASP A 1 59 ? 5.666 -25.806 -15.312 1.00 92.12 59 ASP A CA 1
ATOM 436 C C . ASP A 1 59 ? 4.235 -26.304 -15.048 1.00 92.12 59 ASP A C 1
ATOM 438 O O . ASP A 1 59 ? 3.993 -27.257 -14.311 1.00 92.12 59 ASP A O 1
ATOM 442 N N . ASP A 1 60 ? 3.272 -25.593 -15.633 1.00 88.31 60 ASP A N 1
ATOM 443 C CA . ASP A 1 60 ? 1.846 -25.939 -15.687 1.00 88.31 60 ASP A CA 1
ATOM 444 C C . ASP A 1 60 ? 1.248 -25.601 -17.063 1.00 88.31 60 ASP A C 1
ATOM 446 O O . ASP A 1 60 ? 1.988 -25.309 -17.992 1.00 88.31 60 ASP A O 1
ATOM 450 N N . ASP A 1 61 ? -0.070 -25.629 -17.242 1.00 86.56 61 ASP A N 1
ATOM 451 C CA . ASP A 1 61 ? -0.727 -25.275 -18.515 1.00 86.56 61 ASP A CA 1
ATOM 452 C C . ASP A 1 61 ? -1.509 -23.948 -18.427 1.00 86.56 61 ASP A C 1
ATOM 454 O O . ASP A 1 61 ? -2.319 -23.634 -19.297 1.00 86.56 61 ASP A O 1
ATOM 458 N N . GLU A 1 62 ? -1.274 -23.148 -17.381 1.00 88.81 62 GLU A N 1
ATOM 459 C CA . GLU A 1 62 ? -2.032 -21.919 -17.140 1.00 88.81 62 GLU A CA 1
ATOM 460 C C . GLU A 1 62 ? -1.554 -20.764 -18.032 1.00 88.81 62 GLU A C 1
ATOM 462 O O . GLU A 1 62 ? -0.358 -20.602 -18.307 1.00 88.81 62 GLU A O 1
ATOM 467 N N . LEU A 1 63 ? -2.516 -19.929 -18.439 1.00 92.88 63 LEU A N 1
ATOM 468 C CA . LEU A 1 63 ? -2.287 -18.628 -19.067 1.00 92.88 63 LEU A CA 1
ATOM 469 C C . LEU A 1 63 ? -1.941 -17.603 -17.979 1.00 92.88 63 LEU A C 1
ATOM 471 O O . LEU A 1 63 ? -2.726 -17.384 -17.055 1.00 92.88 63 LEU A O 1
ATOM 475 N N . ARG A 1 64 ? -0.763 -16.980 -18.071 1.00 94.00 64 ARG A N 1
ATOM 476 C CA . ARG A 1 64 ? -0.179 -16.176 -16.984 1.00 94.00 64 ARG A CA 1
ATOM 477 C C . ARG A 1 64 ? 0.192 -14.763 -17.444 1.00 94.00 64 ARG A C 1
ATOM 479 O O . ARG A 1 64 ? 0.581 -14.583 -18.599 1.00 94.00 64 ARG A O 1
ATOM 486 N N . PRO A 1 65 ? 0.121 -13.744 -16.567 1.00 96.38 65 PRO A N 1
ATOM 487 C CA . PRO A 1 65 ? 0.739 -12.457 -16.864 1.00 96.38 65 PRO A CA 1
ATOM 488 C C . PRO A 1 65 ? 2.254 -12.618 -17.040 1.00 96.38 65 PRO A C 1
ATOM 490 O O . PRO A 1 65 ? 2.886 -13.444 -16.374 1.00 96.38 65 PRO A O 1
ATOM 493 N N . ALA A 1 66 ? 2.839 -11.809 -17.920 1.00 98.38 66 ALA A N 1
ATOM 494 C CA . ALA A 1 66 ? 4.270 -11.822 -18.194 1.00 98.38 66 ALA A CA 1
ATOM 495 C C . ALA A 1 66 ? 4.973 -10.575 -17.656 1.00 98.38 66 ALA A C 1
ATOM 497 O O . ALA A 1 66 ? 4.405 -9.485 -17.682 1.00 98.38 66 ALA A O 1
ATOM 498 N N . VAL A 1 67 ? 6.229 -10.709 -17.225 1.00 98.75 67 VAL A N 1
ATOM 499 C CA . VAL A 1 67 ? 7.065 -9.587 -16.776 1.00 98.75 67 VAL A CA 1
ATOM 500 C C . VAL A 1 67 ? 8.406 -9.601 -17.507 1.00 98.75 67 VAL A C 1
ATOM 502 O O . VAL A 1 67 ? 9.238 -10.484 -17.303 1.00 98.75 67 VAL A O 1
ATOM 505 N N . LEU A 1 68 ? 8.644 -8.590 -18.344 1.00 98.88 68 LEU A N 1
ATOM 506 C CA . LEU A 1 68 ? 9.928 -8.365 -19.010 1.00 98.88 68 LEU A CA 1
ATOM 507 C C . LEU A 1 68 ? 10.900 -7.635 -18.070 1.00 98.88 68 LEU A C 1
ATOM 509 O O . LEU A 1 68 ? 10.679 -6.483 -17.707 1.00 98.88 68 LEU A O 1
ATOM 513 N N . CYS A 1 69 ? 11.999 -8.285 -17.711 1.00 98.81 69 CYS A N 1
ATOM 514 C CA . CYS A 1 69 ? 13.038 -7.826 -16.798 1.00 98.81 69 CYS A CA 1
ATOM 515 C C . CYS A 1 69 ? 14.271 -7.297 -17.555 1.00 98.81 69 CYS A C 1
ATOM 517 O O . CYS A 1 69 ? 14.985 -8.039 -18.240 1.00 98.81 69 CYS A O 1
ATOM 519 N N . LEU A 1 70 ? 14.568 -6.008 -17.380 1.00 98.88 70 LEU A N 1
ATOM 520 C CA . LEU A 1 70 ? 15.646 -5.295 -18.066 1.00 98.88 70 LEU A CA 1
ATOM 521 C C . LEU A 1 70 ? 16.828 -5.012 -17.132 1.00 98.88 70 LEU A C 1
ATOM 523 O O . LEU A 1 70 ? 16.685 -4.435 -16.047 1.00 98.88 70 LEU A O 1
ATOM 527 N N . HIS A 1 71 ? 18.029 -5.381 -17.574 1.00 98.50 71 HIS A N 1
ATOM 528 C CA . HIS A 1 71 ? 19.235 -5.216 -16.769 1.00 98.50 71 HIS A CA 1
ATOM 529 C C . HIS A 1 71 ? 19.669 -3.750 -16.628 1.00 98.50 71 HIS A C 1
ATOM 531 O O . HIS A 1 71 ? 19.409 -2.904 -17.477 1.00 98.50 71 HIS A O 1
ATOM 537 N N . GLY A 1 72 ? 20.383 -3.445 -15.542 1.00 97.19 72 GLY A N 1
ATOM 538 C CA . GLY A 1 72 ? 21.072 -2.165 -15.370 1.00 97.19 72 GLY A CA 1
ATOM 539 C C . GLY A 1 72 ? 22.453 -2.134 -16.026 1.00 97.19 72 GLY A C 1
ATOM 540 O O . GLY A 1 72 ? 22.894 -3.104 -16.640 1.00 97.19 72 GLY A O 1
ATOM 541 N N . GLY A 1 73 ? 23.173 -1.019 -15.844 1.00 95.69 73 GLY A N 1
ATOM 542 C CA . GLY A 1 73 ? 24.562 -0.879 -16.308 1.00 95.69 73 GLY A CA 1
ATOM 543 C C . GLY A 1 73 ? 24.858 0.359 -17.157 1.00 95.69 73 GLY A C 1
ATOM 544 O O . GLY A 1 73 ? 25.726 0.303 -18.025 1.00 95.69 73 GLY A O 1
ATOM 545 N N . PHE A 1 74 ? 24.175 1.484 -16.901 1.00 94.38 74 PHE A N 1
ATOM 546 C CA . PHE A 1 74 ? 24.385 2.761 -17.612 1.00 94.38 74 PHE A CA 1
ATOM 547 C C . PHE A 1 74 ? 24.267 2.642 -19.140 1.00 94.38 74 PHE A C 1
ATOM 549 O O . PHE A 1 74 ? 25.000 3.314 -19.864 1.00 94.38 74 PHE A O 1
ATOM 556 N N . TRP A 1 75 ? 23.422 1.725 -19.624 1.00 97.62 75 TRP A N 1
ATOM 557 C CA . TRP A 1 75 ? 23.289 1.343 -21.039 1.00 97.62 75 TRP A CA 1
ATOM 558 C C . TRP A 1 75 ? 24.580 0.846 -21.710 1.00 97.62 75 TRP A C 1
ATOM 560 O O . TRP A 1 75 ? 24.531 0.390 -22.839 1.00 97.62 75 TRP A O 1
ATOM 570 N N . ALA A 1 76 ? 25.728 0.901 -21.037 1.00 96.94 76 ALA A N 1
ATOM 571 C CA . ALA A 1 76 ? 27.049 0.646 -21.601 1.00 96.94 76 ALA A CA 1
ATOM 572 C C . ALA A 1 76 ? 27.566 -0.766 -21.296 1.00 96.94 76 ALA A C 1
ATOM 574 O O . ALA A 1 76 ? 28.535 -1.211 -21.904 1.00 96.94 76 ALA A O 1
ATOM 575 N N . LYS A 1 77 ? 26.955 -1.455 -20.327 1.00 96.38 77 LYS A N 1
ATOM 576 C CA . LYS A 1 77 ? 27.281 -2.829 -19.935 1.00 96.38 77 LYS A CA 1
ATOM 577 C C . LYS A 1 77 ? 26.055 -3.543 -19.375 1.00 96.38 77 LYS A C 1
ATOM 579 O O . LYS A 1 77 ? 25.077 -2.898 -19.007 1.00 96.38 77 LYS A O 1
ATOM 584 N N . GLY A 1 78 ? 26.177 -4.855 -19.223 1.00 95.75 78 GLY A N 1
ATOM 585 C CA . GLY A 1 78 ? 25.169 -5.724 -18.625 1.00 95.75 78 GLY A CA 1
ATOM 586 C C . GLY A 1 78 ? 24.746 -6.833 -19.578 1.00 95.75 78 GLY A C 1
ATOM 587 O O . GLY A 1 78 ? 25.241 -6.907 -20.700 1.00 95.75 78 GLY A O 1
ATOM 588 N N . SER A 1 79 ? 23.899 -7.731 -19.086 1.00 97.19 79 SER A N 1
ATOM 589 C CA . SER A 1 79 ? 23.295 -8.796 -19.887 1.00 97.19 79 SER A CA 1
ATOM 590 C C . SER A 1 79 ? 22.037 -9.325 -19.202 1.00 97.19 79 SER A C 1
ATOM 592 O O . SER A 1 79 ? 21.904 -9.180 -17.982 1.00 97.19 79 SER A O 1
ATOM 594 N N . LYS A 1 80 ? 21.179 -10.019 -19.957 1.00 97.81 80 LYS A N 1
ATOM 595 C CA . LYS A 1 80 ? 19.994 -10.734 -19.454 1.00 97.81 80 LYS A CA 1
ATOM 596 C C . LYS A 1 80 ? 20.275 -11.623 -18.237 1.00 97.81 80 LYS A C 1
ATOM 598 O O . LYS A 1 80 ? 19.455 -11.691 -17.334 1.00 97.81 80 LYS A O 1
ATOM 603 N N . LYS A 1 81 ? 21.481 -12.198 -18.129 1.00 97.69 81 LYS A N 1
ATOM 604 C CA . LYS A 1 81 ? 21.880 -13.046 -16.989 1.00 97.69 81 LYS A CA 1
ATOM 605 C C . LYS A 1 81 ? 21.836 -12.330 -15.638 1.00 97.69 81 LYS A C 1
ATOM 607 O O . LYS A 1 81 ? 21.680 -12.975 -14.612 1.00 97.69 81 LYS A O 1
ATOM 612 N N . PHE A 1 82 ? 21.964 -11.001 -15.615 1.00 96.62 82 PHE A N 1
ATOM 613 C CA . PHE A 1 82 ? 21.876 -10.230 -14.369 1.00 96.62 82 PHE A CA 1
ATOM 614 C C . PHE A 1 82 ? 20.456 -10.192 -13.797 1.00 96.62 82 PHE A C 1
ATOM 616 O O . PHE A 1 82 ? 20.292 -9.830 -12.638 1.00 96.62 82 PHE A O 1
ATOM 623 N N . MET A 1 83 ? 19.455 -10.548 -14.604 1.00 98.19 83 MET A N 1
ATOM 624 C CA . MET A 1 83 ? 18.049 -10.553 -14.219 1.00 98.19 83 MET A CA 1
ATOM 625 C C . MET A 1 83 ? 17.524 -11.956 -13.903 1.00 98.19 83 MET A C 1
ATOM 627 O O . MET A 1 83 ? 16.387 -12.062 -13.464 1.00 98.19 83 MET A O 1
ATOM 631 N N . HIS A 1 84 ? 18.337 -13.012 -14.061 1.00 97.69 84 HIS A N 1
ATOM 632 C CA . HIS A 1 84 ? 17.913 -14.395 -13.800 1.00 97.69 84 HIS A CA 1
ATOM 633 C C . HIS A 1 84 ? 17.359 -14.602 -12.385 1.00 97.69 84 HIS A C 1
ATOM 635 O O . HIS A 1 84 ? 16.252 -15.117 -12.310 1.00 97.69 84 HIS A O 1
ATOM 641 N N . PRO A 1 85 ? 18.011 -14.142 -11.294 1.00 96.38 85 PRO A N 1
ATOM 642 C CA . PRO A 1 85 ? 17.450 -14.332 -9.954 1.00 96.38 85 PRO A CA 1
ATOM 643 C C . PRO A 1 85 ? 16.078 -13.669 -9.788 1.00 96.38 85 PRO A C 1
ATOM 645 O O . PRO A 1 85 ? 15.154 -14.275 -9.272 1.00 96.38 85 PRO A O 1
ATOM 648 N N . LEU A 1 86 ? 15.915 -12.445 -10.309 1.00 97.31 86 LEU A N 1
ATOM 649 C CA . LEU A 1 86 ? 14.621 -11.759 -10.278 1.00 97.31 86 LEU A CA 1
ATOM 650 C C . LEU A 1 86 ? 13.563 -12.503 -11.106 1.00 97.31 86 LEU A C 1
ATOM 652 O O . LEU A 1 86 ? 12.406 -12.572 -10.708 1.00 97.31 86 LEU A O 1
ATOM 656 N N . ALA A 1 87 ? 13.942 -13.012 -12.279 1.00 97.81 87 ALA A N 1
ATOM 657 C CA . ALA A 1 87 ? 13.025 -13.733 -13.148 1.00 97.81 87 ALA A CA 1
ATOM 658 C C . ALA A 1 87 ? 12.588 -15.073 -12.536 1.00 97.81 87 ALA A C 1
ATOM 660 O O . ALA A 1 87 ? 11.437 -15.458 -12.695 1.00 97.81 87 ALA A O 1
ATOM 661 N N . GLU A 1 88 ? 13.478 -15.757 -11.818 1.00 96.06 88 GLU A N 1
ATOM 662 C CA . GLU A 1 88 ? 13.151 -16.979 -11.079 1.00 96.06 88 GLU A CA 1
ATOM 663 C C . GLU A 1 88 ? 12.167 -16.684 -9.940 1.00 96.06 88 GLU A C 1
ATOM 665 O O . GLU A 1 88 ? 11.096 -17.280 -9.925 1.00 96.06 88 GLU A O 1
ATOM 670 N N . ASP A 1 89 ? 12.425 -15.676 -9.098 1.00 95.06 89 ASP A N 1
ATOM 671 C CA . ASP A 1 89 ? 11.501 -15.334 -8.004 1.00 95.06 89 ASP A CA 1
ATOM 672 C C . ASP A 1 89 ? 10.120 -14.863 -8.503 1.00 95.06 89 ASP A C 1
ATOM 674 O O . ASP A 1 89 ? 9.098 -15.091 -7.855 1.00 95.06 89 ASP A O 1
ATOM 678 N N . LEU A 1 90 ? 10.057 -14.186 -9.657 1.00 95.94 90 LEU A N 1
ATOM 679 C CA . LEU A 1 90 ? 8.782 -13.834 -10.290 1.00 95.94 90 LEU A CA 1
ATOM 680 C C . LEU A 1 90 ? 8.094 -15.064 -10.902 1.00 95.94 90 LEU A C 1
ATOM 682 O O . LEU A 1 90 ? 6.870 -15.165 -10.848 1.00 95.94 90 LEU A O 1
ATOM 686 N N . ALA A 1 91 ? 8.840 -16.017 -11.460 1.00 95.56 91 ALA A N 1
ATOM 687 C CA . ALA A 1 91 ? 8.249 -17.273 -11.911 1.00 95.56 91 ALA A CA 1
ATOM 688 C C . ALA A 1 91 ? 7.626 -18.034 -10.730 1.00 95.56 91 ALA A C 1
ATOM 690 O O . ALA A 1 91 ? 6.473 -18.447 -10.825 1.00 95.56 91 ALA A O 1
ATOM 691 N N . ASP A 1 92 ? 8.310 -18.100 -9.588 1.00 91.06 92 ASP A N 1
ATOM 692 C CA . ASP A 1 92 ? 7.799 -18.737 -8.365 1.00 91.06 92 ASP A CA 1
ATOM 693 C C . ASP A 1 92 ? 6.517 -18.059 -7.840 1.00 91.06 92 ASP A C 1
ATOM 695 O O . ASP A 1 92 ? 5.645 -18.703 -7.256 1.00 91.06 92 ASP A O 1
ATOM 699 N N . ARG A 1 93 ? 6.334 -16.764 -8.130 1.00 88.44 93 ARG A N 1
ATOM 700 C CA . ARG A 1 93 ? 5.109 -15.996 -7.828 1.00 88.44 93 ARG A CA 1
ATOM 701 C C . ARG A 1 93 ? 4.009 -16.122 -8.879 1.00 88.44 93 ARG A C 1
ATOM 703 O O . ARG A 1 93 ? 2.959 -15.500 -8.755 1.00 88.44 93 ARG A O 1
ATOM 710 N N . GLY A 1 94 ? 4.213 -16.948 -9.900 1.00 91.50 94 GLY A N 1
ATOM 711 C CA . GLY A 1 94 ? 3.194 -17.287 -10.885 1.00 91.50 94 GLY A CA 1
ATOM 712 C C . GLY A 1 94 ? 3.207 -16.449 -12.164 1.00 91.50 94 GLY A C 1
ATOM 713 O O . GLY A 1 94 ? 2.262 -16.561 -12.951 1.00 91.50 94 GLY A O 1
ATOM 714 N N . TYR A 1 95 ? 4.251 -15.659 -12.417 1.00 95.81 95 TYR A N 1
ATOM 715 C CA . TYR A 1 95 ? 4.417 -14.931 -13.679 1.00 95.81 95 TYR A CA 1
ATOM 716 C C . TYR A 1 95 ? 5.174 -15.759 -14.722 1.00 95.81 95 TYR A C 1
ATOM 718 O O . TYR A 1 95 ? 5.963 -16.640 -14.394 1.00 95.81 95 TYR A O 1
ATOM 726 N N . VAL A 1 96 ? 5.016 -15.416 -16.001 1.00 98.12 96 VAL A N 1
ATOM 727 C CA . VAL A 1 96 ? 6.041 -15.732 -17.008 1.00 98.12 96 VAL A CA 1
ATOM 728 C C . VAL A 1 96 ? 7.074 -14.609 -16.983 1.00 98.12 96 VAL A C 1
ATOM 730 O O . VAL A 1 96 ? 6.785 -13.492 -17.402 1.00 98.12 96 VAL A O 1
ATOM 733 N N . ALA A 1 97 ? 8.277 -14.857 -16.479 1.00 98.44 97 ALA A N 1
ATOM 734 C CA . ALA A 1 97 ? 9.308 -13.830 -16.373 1.00 98.44 97 ALA A CA 1
ATOM 735 C C . ALA A 1 97 ? 10.320 -13.929 -17.520 1.00 98.44 97 ALA A C 1
ATOM 737 O O . ALA A 1 97 ? 10.743 -15.017 -17.908 1.00 98.44 97 ALA A O 1
ATOM 738 N N . ILE A 1 98 ? 10.731 -12.787 -18.075 1.00 98.75 98 ILE A N 1
ATOM 739 C CA . ILE A 1 98 ? 11.590 -12.733 -19.261 1.00 98.75 98 ILE A CA 1
ATOM 740 C C . ILE A 1 98 ? 12.799 -11.856 -18.990 1.00 98.75 98 ILE A C 1
ATOM 742 O O . ILE A 1 98 ? 12.669 -10.657 -18.794 1.00 98.75 98 ILE A O 1
ATOM 746 N N . SER A 1 99 ? 14.000 -12.416 -19.047 1.00 98.69 99 SER A N 1
ATOM 747 C CA . SER A 1 99 ? 15.235 -11.631 -18.982 1.00 98.69 99 SER A CA 1
ATOM 748 C C . SER A 1 99 ? 15.714 -11.294 -20.390 1.00 98.69 99 SER A C 1
ATOM 750 O O . SER A 1 99 ? 16.010 -12.204 -21.159 1.00 98.69 99 SER A O 1
ATOM 752 N N . SER A 1 100 ? 15.844 -10.011 -20.741 1.00 98.69 100 SER A N 1
ATOM 753 C CA . SER A 1 100 ? 16.168 -9.604 -22.121 1.00 98.69 100 SER A CA 1
ATOM 754 C C . SER A 1 100 ? 17.423 -8.737 -22.242 1.00 98.69 100 SER A C 1
ATOM 756 O O . SER A 1 100 ? 17.752 -7.945 -21.352 1.00 98.69 100 SER A O 1
ATOM 758 N N . ASN A 1 101 ? 18.141 -8.907 -23.356 1.00 98.62 101 ASN A N 1
ATOM 759 C CA . ASN A 1 101 ? 19.208 -8.009 -23.787 1.00 98.62 101 ASN A CA 1
ATOM 760 C C . ASN A 1 101 ? 18.646 -6.850 -24.622 1.00 98.62 101 ASN A C 1
ATOM 762 O O . ASN A 1 101 ? 17.712 -7.011 -25.399 1.00 98.62 101 ASN A O 1
ATOM 766 N N . TYR A 1 102 ? 19.316 -5.704 -24.545 1.00 98.44 102 TYR A N 1
ATOM 767 C CA . TYR A 1 102 ? 19.146 -4.581 -25.467 1.00 98.44 102 TYR A CA 1
ATOM 768 C C . TYR A 1 102 ? 20.527 -4.115 -25.957 1.00 98.44 102 TYR A C 1
ATOM 770 O O . TYR A 1 102 ? 21.543 -4.355 -25.291 1.00 98.44 102 TYR A O 1
ATOM 778 N N . ARG A 1 103 ? 20.606 -3.443 -27.112 1.00 98.06 103 ARG A N 1
ATOM 779 C CA . ARG A 1 103 ? 21.880 -2.950 -27.664 1.00 98.06 103 ARG A CA 1
ATOM 780 C C . ARG A 1 103 ? 22.549 -1.983 -26.696 1.00 98.06 103 ARG A C 1
ATOM 782 O O . ARG A 1 103 ? 21.945 -1.022 -26.237 1.00 98.06 103 ARG A O 1
ATOM 789 N N . LEU A 1 104 ? 23.827 -2.180 -26.397 1.00 98.00 104 LEU A N 1
ATOM 790 C CA . LEU A 1 104 ? 24.546 -1.268 -25.506 1.00 98.00 104 LEU A CA 1
ATOM 791 C C . LEU A 1 104 ? 24.873 0.059 -26.213 1.00 98.00 104 LEU A C 1
ATOM 793 O O . LEU A 1 104 ? 25.020 0.106 -27.431 1.00 98.00 104 LEU A O 1
ATOM 797 N N . SER A 1 105 ? 25.049 1.143 -25.458 1.00 96.69 105 SER A N 1
ATOM 798 C CA . SER A 1 105 ? 25.306 2.490 -25.993 1.00 96.69 105 SER A CA 1
ATOM 799 C C . SER A 1 105 ? 26.623 2.620 -26.763 1.00 96.69 105 SER A C 1
ATOM 801 O O . SER A 1 105 ? 26.793 3.551 -27.542 1.00 96.69 105 SER A O 1
ATOM 803 N N . GLY A 1 106 ? 27.558 1.681 -26.573 1.00 94.19 106 GLY A N 1
ATOM 804 C CA . GLY A 1 106 ? 28.763 1.567 -27.401 1.00 94.19 106 GLY A CA 1
ATOM 805 C C . GLY A 1 106 ? 28.516 0.956 -28.786 1.00 94.19 106 GLY A C 1
ATOM 806 O O . GLY A 1 106 ? 29.384 1.057 -29.644 1.00 94.19 106 GLY A O 1
ATOM 807 N N . VAL A 1 107 ? 27.354 0.330 -28.992 1.00 95.06 107 VAL A N 1
ATOM 808 C CA . VAL A 1 107 ? 26.909 -0.255 -30.265 1.00 95.06 107 VAL A CA 1
ATOM 809 C C . VAL A 1 107 ? 25.992 0.719 -31.004 1.00 95.06 107 VAL A C 1
ATOM 811 O O . VAL A 1 107 ? 26.198 0.970 -32.187 1.00 95.06 107 VAL A O 1
ATOM 814 N N . ALA A 1 108 ? 25.003 1.292 -30.314 1.00 94.62 108 ALA A N 1
ATOM 815 C CA . ALA A 1 108 ? 24.093 2.284 -30.883 1.00 94.62 108 ALA A CA 1
ATOM 816 C C . ALA A 1 108 ? 23.611 3.279 -29.808 1.00 94.62 108 ALA A C 1
ATOM 818 O O . ALA A 1 108 ? 23.281 2.843 -28.702 1.00 94.62 108 ALA A O 1
ATOM 819 N N . PRO A 1 109 ? 23.540 4.593 -30.094 1.00 95.94 109 PRO A N 1
ATOM 820 C CA . PRO A 1 109 ? 22.953 5.564 -29.172 1.00 95.94 109 PRO A CA 1
ATOM 821 C C . PRO A 1 109 ? 21.426 5.398 -29.074 1.00 95.94 109 PRO A C 1
ATOM 823 O O . PRO A 1 109 ? 20.794 4.717 -29.888 1.00 95.94 109 PRO A O 1
ATOM 826 N N . ALA A 1 110 ? 20.819 6.062 -28.092 1.00 96.50 110 ALA A N 1
ATOM 827 C CA . ALA A 1 110 ? 19.372 6.178 -27.978 1.00 96.50 110 ALA A CA 1
ATOM 828 C C . ALA A 1 110 ? 18.770 6.773 -29.271 1.00 96.50 110 ALA A C 1
ATOM 830 O O . ALA A 1 110 ? 19.393 7.645 -29.885 1.00 96.50 110 ALA A O 1
ATOM 831 N N . PRO A 1 111 ? 17.564 6.346 -29.695 1.00 96.06 111 PRO A N 1
ATOM 832 C CA . PRO A 1 111 ? 16.612 5.486 -28.982 1.00 96.06 111 PRO A CA 1
ATOM 833 C C . PRO A 1 111 ? 16.756 3.974 -29.257 1.00 96.06 111 PRO A C 1
ATOM 835 O O . PRO A 1 111 ? 15.810 3.236 -28.997 1.00 96.06 111 PRO A O 1
ATOM 838 N N . ALA A 1 112 ? 17.894 3.478 -29.766 1.00 96.88 112 ALA A N 1
ATOM 839 C CA . ALA A 1 112 ? 18.038 2.067 -30.162 1.00 96.88 112 ALA A CA 1
ATOM 840 C C . ALA A 1 112 ? 17.605 1.073 -29.065 1.00 96.88 112 ALA A C 1
ATOM 842 O O . ALA A 1 112 ? 16.876 0.127 -29.338 1.00 96.88 112 ALA A O 1
ATOM 843 N N . GLN A 1 113 ? 17.971 1.349 -27.813 1.00 98.06 113 GLN A N 1
ATOM 844 C CA . GLN A 1 113 ? 17.615 0.542 -26.645 1.00 98.06 113 GLN A CA 1
ATOM 845 C C . GLN A 1 113 ? 16.105 0.463 -26.410 1.00 98.06 113 GLN A C 1
ATOM 847 O O . GLN A 1 113 ? 15.589 -0.591 -26.058 1.00 98.06 113 GLN A O 1
ATOM 852 N N . LEU A 1 114 ? 15.396 1.581 -26.586 1.00 97.94 114 LEU A N 1
ATOM 853 C CA . LEU A 1 114 ? 13.946 1.636 -26.423 1.00 97.94 114 LEU A CA 1
ATOM 854 C C . LEU A 1 114 ? 13.250 0.829 -27.523 1.00 97.94 114 LEU A C 1
ATOM 856 O O . LEU A 1 114 ? 12.320 0.083 -27.232 1.00 97.94 114 LEU A O 1
ATOM 860 N N . HIS A 1 115 ? 13.738 0.929 -28.763 1.00 97.38 115 HIS A N 1
ATOM 861 C CA . HIS A 1 115 ? 13.218 0.132 -29.876 1.00 97.38 115 HIS A CA 1
ATOM 862 C C . HIS A 1 115 ? 13.407 -1.372 -29.639 1.00 97.38 115 HIS A C 1
ATOM 864 O O . HIS A 1 115 ? 12.519 -2.154 -29.970 1.00 97.38 115 HIS A O 1
ATOM 870 N N . ASP A 1 116 ? 14.522 -1.777 -29.026 1.00 98.56 116 ASP A N 1
ATOM 871 C CA . ASP A 1 116 ? 14.778 -3.178 -28.676 1.00 98.56 116 ASP A CA 1
ATOM 872 C C . ASP A 1 116 ? 13.785 -3.680 -27.618 1.00 98.56 116 ASP A C 1
ATOM 874 O O . ASP A 1 116 ? 13.244 -4.776 -27.738 1.00 98.56 116 ASP A O 1
ATOM 878 N N . VAL A 1 117 ? 13.480 -2.858 -26.610 1.00 98.56 117 VAL A N 1
ATOM 879 C CA . VAL A 1 117 ? 12.468 -3.179 -25.589 1.00 98.56 117 VAL A CA 1
ATOM 880 C C . VAL A 1 117 ? 11.074 -3.286 -26.206 1.00 98.56 117 VAL A C 1
ATOM 882 O O . VAL A 1 117 ? 10.360 -4.249 -25.944 1.00 98.56 117 VAL A O 1
ATOM 885 N N . GLN A 1 118 ? 10.698 -2.343 -27.069 1.00 98.31 118 GLN A N 1
ATOM 886 C CA . GLN A 1 118 ? 9.436 -2.378 -27.811 1.00 98.31 118 GLN A CA 1
ATOM 887 C C . GLN A 1 118 ? 9.323 -3.625 -28.702 1.00 98.31 118 GLN A C 1
ATOM 889 O O . GLN A 1 118 ? 8.254 -4.230 -28.779 1.00 98.31 118 GLN A O 1
ATOM 894 N N . ALA A 1 119 ? 10.423 -4.037 -29.342 1.00 98.31 119 ALA A N 1
ATOM 895 C CA . ALA A 1 119 ? 10.479 -5.266 -30.126 1.00 98.31 119 ALA A CA 1
ATOM 896 C C . ALA A 1 119 ? 10.319 -6.516 -29.251 1.00 98.31 119 ALA A C 1
ATOM 898 O O . ALA A 1 119 ? 9.577 -7.413 -29.636 1.00 98.31 119 ALA A O 1
ATOM 899 N N . ALA A 1 120 ? 10.936 -6.552 -28.065 1.00 98.69 120 ALA A N 1
ATOM 900 C CA . ALA A 1 120 ? 10.750 -7.645 -27.114 1.00 98.69 120 ALA A CA 1
ATOM 901 C C . ALA A 1 120 ? 9.291 -7.744 -26.636 1.00 98.69 120 ALA A C 1
ATOM 903 O O . ALA A 1 120 ? 8.732 -8.833 -26.627 1.00 98.69 120 ALA A O 1
ATOM 904 N N . ILE A 1 121 ? 8.641 -6.624 -26.297 1.00 98.62 121 ILE A N 1
ATOM 905 C CA . ILE A 1 121 ? 7.223 -6.614 -25.885 1.00 98.62 121 ILE A CA 1
ATOM 906 C C . ILE A 1 121 ? 6.327 -7.150 -27.008 1.00 98.62 121 ILE A C 1
ATOM 908 O O . ILE A 1 121 ? 5.476 -8.003 -26.755 1.00 98.62 121 ILE A O 1
ATOM 912 N N . ARG A 1 122 ? 6.540 -6.694 -28.250 1.00 98.25 122 ARG A N 1
ATOM 913 C CA . ARG A 1 122 ? 5.796 -7.198 -29.411 1.00 98.25 122 ARG A CA 1
ATOM 914 C C . ARG A 1 122 ? 6.029 -8.695 -29.621 1.00 98.25 122 ARG A C 1
ATOM 916 O O . A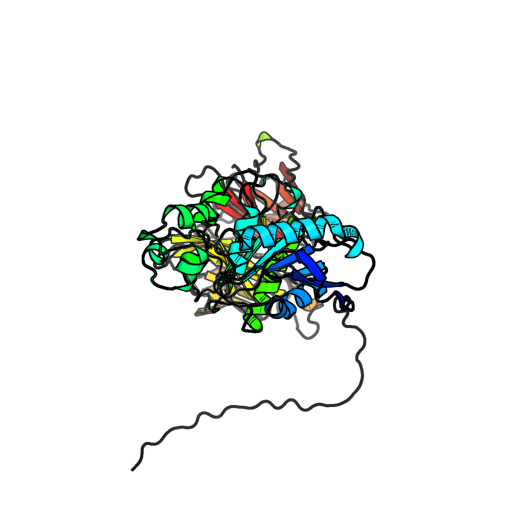RG A 1 122 ? 5.055 -9.426 -29.760 1.00 98.25 122 ARG A O 1
ATOM 923 N N . TYR A 1 123 ? 7.282 -9.150 -29.569 1.00 98.50 123 TYR A N 1
ATOM 924 C CA . TYR A 1 123 ? 7.632 -10.569 -29.688 1.00 98.50 123 TYR A CA 1
ATOM 925 C C . TYR A 1 123 ? 6.887 -11.419 -28.650 1.00 98.50 123 TYR A C 1
ATOM 927 O O . TYR A 1 123 ? 6.298 -12.437 -28.992 1.00 98.50 123 TYR A O 1
ATOM 935 N N . LEU A 1 124 ? 6.831 -10.976 -27.390 1.00 98.38 124 LEU A N 1
ATOM 936 C CA . LEU A 1 124 ? 6.108 -11.696 -26.338 1.00 98.38 124 LEU A CA 1
ATOM 937 C C . LEU A 1 124 ? 4.599 -11.787 -26.597 1.00 98.38 124 LEU A C 1
ATOM 939 O O . LEU A 1 124 ? 3.997 -12.799 -26.254 1.00 98.38 124 LEU A O 1
ATOM 943 N N . ARG A 1 125 ? 3.988 -10.769 -27.218 1.00 97.69 125 ARG A N 1
ATOM 944 C CA . ARG A 1 125 ? 2.578 -10.840 -27.640 1.00 97.69 125 ARG A CA 1
ATOM 945 C C . ARG A 1 125 ? 2.369 -11.789 -28.812 1.00 97.69 125 ARG A C 1
ATOM 947 O O . ARG A 1 125 ? 1.391 -12.525 -28.820 1.00 97.69 125 ARG A O 1
ATOM 954 N N . GLU A 1 126 ? 3.264 -11.763 -29.792 1.00 97.81 126 GLU A N 1
ATOM 955 C CA . GLU A 1 126 ? 3.185 -12.608 -30.991 1.00 97.81 126 GLU A CA 1
ATOM 956 C C . GLU A 1 126 ? 3.435 -14.091 -30.676 1.00 97.81 126 GLU A C 1
ATOM 958 O O . GLU A 1 126 ? 2.843 -14.961 -31.309 1.00 97.81 126 GLU A O 1
ATOM 963 N N . HIS A 1 127 ? 4.256 -14.373 -29.663 1.00 97.81 127 HIS A N 1
ATOM 964 C CA . HIS A 1 127 ? 4.608 -15.719 -29.201 1.00 97.81 127 HIS A CA 1
ATOM 965 C C . HIS A 1 127 ? 3.905 -16.102 -27.889 1.00 97.81 127 HIS A C 1
ATOM 967 O O . HIS A 1 127 ? 4.365 -16.981 -27.160 1.00 97.81 127 HIS A O 1
ATOM 973 N N . ALA A 1 128 ? 2.791 -15.442 -27.567 1.00 97.44 128 ALA A N 1
ATOM 974 C CA . ALA A 1 128 ? 2.112 -15.605 -26.287 1.00 97.44 128 ALA A CA 1
ATOM 975 C C . ALA A 1 128 ? 1.687 -17.063 -26.023 1.00 97.44 128 ALA A C 1
ATOM 977 O O . ALA A 1 128 ? 1.955 -17.599 -24.947 1.00 97.44 128 ALA A O 1
ATOM 978 N N . ASP A 1 129 ? 1.133 -17.733 -27.038 1.00 96.50 129 ASP A N 1
ATOM 979 C CA . ASP A 1 129 ? 0.710 -19.137 -26.962 1.00 96.50 129 ASP A CA 1
ATOM 980 C C . ASP A 1 129 ? 1.885 -20.098 -26.701 1.00 96.50 129 ASP A C 1
ATOM 982 O O . ASP A 1 129 ? 1.729 -21.096 -26.001 1.00 96.50 129 ASP A O 1
ATOM 986 N N . GLU A 1 130 ? 3.080 -19.796 -27.226 1.00 96.25 130 GLU A N 1
ATOM 987 C CA . GLU A 1 130 ? 4.280 -20.634 -27.069 1.00 96.25 130 GLU A CA 1
ATOM 988 C C . GLU A 1 130 ? 4.756 -20.679 -25.611 1.00 96.25 130 GLU A C 1
ATOM 990 O O . GLU A 1 130 ? 5.241 -21.709 -25.130 1.00 96.25 130 GLU A O 1
ATOM 995 N N . TYR A 1 131 ? 4.594 -19.561 -24.903 1.00 96.75 131 TYR A N 1
ATOM 996 C CA . TYR A 1 131 ? 5.084 -19.372 -23.541 1.00 96.75 131 TYR A CA 1
ATOM 997 C C . TYR A 1 131 ? 3.964 -19.336 -22.489 1.00 96.75 131 TYR A C 1
ATOM 999 O O . TYR A 1 131 ? 4.247 -19.109 -21.315 1.00 96.75 131 TYR A O 1
ATOM 1007 N N . GLY A 1 132 ? 2.702 -19.567 -22.870 1.00 96.06 132 GLY A N 1
ATOM 1008 C CA . GLY A 1 132 ? 1.552 -19.500 -21.958 1.00 96.06 132 GLY A CA 1
ATOM 1009 C C . GLY A 1 132 ? 1.340 -18.108 -21.351 1.00 96.06 132 GLY A C 1
ATOM 1010 O O . GLY A 1 132 ? 1.015 -17.986 -20.171 1.00 96.06 132 GLY A O 1
ATOM 1011 N N . ILE A 1 133 ? 1.575 -17.057 -22.137 1.00 97.50 133 ILE A N 1
ATOM 1012 C CA . ILE A 1 133 ? 1.431 -15.654 -21.732 1.00 97.50 133 ILE A CA 1
ATOM 1013 C C . ILE A 1 133 ? 0.028 -15.165 -22.087 1.00 97.50 133 ILE A C 1
ATOM 1015 O O . ILE A 1 133 ? -0.438 -15.386 -23.198 1.00 97.50 133 ILE A O 1
ATOM 1019 N N . ASP A 1 134 ? -0.631 -14.442 -21.184 1.00 95.50 134 ASP A N 1
ATOM 1020 C CA . ASP A 1 134 ? -1.795 -13.631 -21.550 1.00 95.50 134 ASP A CA 1
ATOM 1021 C C . ASP A 1 134 ? -1.305 -12.355 -22.269 1.00 95.50 134 ASP A C 1
ATOM 1023 O O . ASP A 1 134 ? -0.672 -11.495 -21.640 1.00 95.50 134 ASP A O 1
ATOM 1027 N N . PRO A 1 135 ? -1.570 -12.190 -23.584 1.00 95.31 135 PRO A N 1
ATOM 1028 C CA . PRO A 1 135 ? -1.033 -11.076 -24.369 1.00 95.31 135 PRO A CA 1
ATOM 1029 C C . PRO A 1 135 ? -1.590 -9.706 -23.940 1.00 95.31 135 PRO A C 1
ATOM 1031 O O . PRO A 1 135 ? -1.021 -8.666 -24.299 1.00 95.31 135 PRO A O 1
ATOM 1034 N N . GLY A 1 136 ? -2.684 -9.689 -23.168 1.00 94.56 136 GLY A N 1
ATOM 1035 C CA . GLY A 1 136 ? -3.263 -8.500 -22.548 1.00 94.56 136 GLY A CA 1
ATOM 1036 C C . GLY A 1 136 ? -2.633 -8.123 -21.204 1.00 94.56 136 GLY A C 1
ATOM 1037 O O . GLY A 1 136 ? -3.026 -7.110 -20.628 1.00 94.56 136 GLY A O 1
ATOM 1038 N N . LYS A 1 137 ? -1.671 -8.907 -20.700 1.00 95.94 137 LYS A N 1
ATOM 1039 C CA . LYS A 1 137 ? -1.113 -8.778 -19.348 1.00 95.94 137 LYS A CA 1
ATOM 1040 C C . LYS A 1 137 ? 0.417 -8.830 -19.331 1.00 95.94 137 LYS A C 1
ATOM 1042 O O . LYS A 1 137 ? 1.018 -9.674 -18.668 1.00 95.94 137 LYS A O 1
ATOM 1047 N N . ILE A 1 138 ? 1.062 -7.910 -20.046 1.00 98.50 138 ILE A N 1
ATOM 1048 C CA . ILE A 1 138 ? 2.528 -7.836 -20.124 1.00 98.50 138 ILE A CA 1
ATOM 1049 C C . ILE A 1 138 ? 3.049 -6.619 -19.358 1.00 98.50 138 ILE A C 1
ATOM 1051 O O . ILE A 1 138 ? 2.886 -5.476 -19.787 1.00 98.50 138 ILE A O 1
ATOM 1055 N N . GLY A 1 139 ? 3.706 -6.871 -18.232 1.00 98.50 139 GLY A N 1
ATOM 1056 C CA . GLY A 1 139 ? 4.443 -5.892 -17.447 1.00 98.50 139 GLY A CA 1
ATOM 1057 C C . GLY A 1 139 ? 5.899 -5.750 -17.886 1.00 98.50 139 GLY A C 1
ATOM 1058 O O . GLY A 1 139 ? 6.483 -6.657 -18.479 1.00 98.50 139 GLY A O 1
ATOM 1059 N N . VAL A 1 140 ? 6.518 -4.614 -17.564 1.00 98.88 140 VAL A N 1
ATOM 1060 C CA . VAL A 1 140 ? 7.960 -4.396 -17.775 1.00 98.88 140 VAL A CA 1
ATOM 1061 C C . VAL A 1 140 ? 8.591 -3.827 -16.513 1.00 98.88 140 VAL A C 1
ATOM 1063 O O . VAL A 1 140 ? 8.091 -2.876 -15.915 1.00 98.88 140 VAL A O 1
ATOM 1066 N N . THR A 1 141 ? 9.731 -4.374 -16.115 1.00 98.88 141 THR A N 1
ATOM 1067 C CA . THR A 1 141 ? 10.543 -3.852 -15.021 1.00 98.88 141 THR A CA 1
ATOM 1068 C C . THR A 1 141 ? 12.022 -3.835 -15.377 1.00 98.88 141 THR A C 1
ATOM 1070 O O . THR A 1 141 ? 12.468 -4.444 -16.347 1.00 98.88 141 THR A O 1
ATOM 1073 N N . GLY A 1 142 ? 12.823 -3.140 -14.581 1.00 98.38 142 GLY A N 1
ATOM 1074 C CA . GLY A 1 142 ? 14.266 -3.213 -14.700 1.00 98.38 142 GLY A CA 1
ATOM 1075 C C . GLY A 1 142 ? 14.999 -2.415 -13.642 1.00 98.38 142 GLY A C 1
ATOM 1076 O O . GLY A 1 142 ? 14.409 -1.620 -12.912 1.00 98.38 142 GLY A O 1
ATOM 1077 N N . SER A 1 143 ? 16.316 -2.611 -13.584 1.00 97.50 143 SER A N 1
ATOM 1078 C CA . SER A 1 143 ? 17.194 -1.935 -12.623 1.00 97.50 143 SER A CA 1
ATOM 1079 C C . SER A 1 143 ? 17.953 -0.773 -13.260 1.00 97.50 143 SER A C 1
ATOM 1081 O O . SER A 1 143 ? 18.581 -0.932 -14.306 1.00 97.50 143 SER A O 1
ATOM 1083 N N . SER A 1 144 ? 17.964 0.396 -12.619 1.00 96.69 144 SER A N 1
ATOM 1084 C CA . SER A 1 144 ? 18.735 1.579 -13.018 1.00 96.69 144 SER A CA 1
ATOM 1085 C C . SER A 1 144 ? 18.459 1.974 -14.480 1.00 96.69 144 SER A C 1
ATOM 1087 O O . SER A 1 144 ? 17.355 2.408 -14.800 1.00 96.69 144 SER A O 1
ATOM 1089 N N . ALA A 1 145 ? 19.417 1.773 -15.392 1.00 97.94 145 ALA A N 1
ATOM 1090 C CA . ALA A 1 145 ? 19.239 1.963 -16.837 1.00 97.94 145 ALA A CA 1
ATOM 1091 C C . ALA A 1 145 ? 18.090 1.121 -17.437 1.00 97.94 145 ALA A C 1
ATOM 1093 O O . ALA A 1 145 ? 17.361 1.616 -18.293 1.00 97.94 145 ALA A O 1
ATOM 1094 N N . GLY A 1 146 ? 17.894 -0.114 -16.966 1.00 98.50 146 GLY A N 1
ATOM 1095 C CA . GLY A 1 146 ? 16.764 -0.956 -17.361 1.00 98.50 146 GLY A CA 1
ATOM 1096 C C . GLY A 1 146 ? 15.441 -0.473 -16.767 1.00 98.50 146 GLY A C 1
ATOM 1097 O O . GLY A 1 146 ? 14.418 -0.516 -17.436 1.00 98.50 146 GLY A O 1
ATOM 1098 N N . GLY A 1 147 ? 15.465 0.072 -15.546 1.00 98.38 147 GLY A N 1
ATOM 1099 C CA . GLY A 1 147 ? 14.284 0.680 -14.921 1.00 98.38 147 GLY A CA 1
ATOM 1100 C C . GLY A 1 147 ? 13.844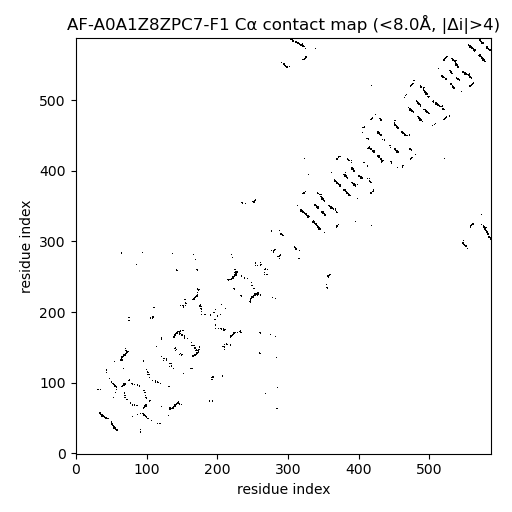 1.950 -15.645 1.00 98.38 147 GLY A C 1
ATOM 1101 O O . GLY A 1 147 ? 12.655 2.184 -15.829 1.00 98.38 147 GLY A O 1
ATOM 1102 N N . TYR A 1 148 ? 14.807 2.736 -16.128 1.00 98.44 148 TYR A N 1
ATOM 1103 C CA . TYR A 1 148 ? 14.551 3.832 -17.055 1.00 98.44 148 TYR A CA 1
ATOM 1104 C C . TYR A 1 148 ? 13.858 3.344 -18.335 1.00 98.44 148 TYR A C 1
ATOM 1106 O O . TYR A 1 148 ? 12.843 3.916 -18.720 1.00 98.44 148 TYR A O 1
ATOM 1114 N N . LEU A 1 149 ? 14.378 2.289 -18.976 1.00 98.81 149 LEU A N 1
ATOM 1115 C CA . LEU A 1 149 ? 13.794 1.756 -20.210 1.00 98.81 149 LEU A CA 1
ATOM 1116 C C . LEU A 1 149 ? 12.375 1.226 -19.982 1.00 98.81 149 LEU A C 1
ATOM 1118 O O . LEU A 1 149 ? 11.518 1.452 -20.827 1.00 98.81 149 LEU A O 1
ATOM 1122 N N . ALA A 1 150 ? 12.116 0.592 -18.834 1.00 98.75 150 ALA A N 1
ATOM 1123 C CA . ALA A 1 150 ? 10.784 0.135 -18.447 1.00 98.75 150 ALA A CA 1
ATOM 1124 C C . ALA A 1 150 ? 9.781 1.296 -18.375 1.00 98.75 150 ALA A C 1
ATOM 1126 O O . ALA A 1 150 ? 8.724 1.245 -18.999 1.00 98.75 150 ALA A O 1
ATOM 1127 N N . VAL A 1 151 ? 10.139 2.373 -17.666 1.00 98.62 151 VAL A N 1
ATOM 1128 C CA . VAL A 1 151 ? 9.278 3.558 -17.532 1.00 98.62 151 VAL A CA 1
ATOM 1129 C C . VAL A 1 151 ? 9.113 4.274 -18.875 1.00 98.62 151 VAL A C 1
ATOM 1131 O O . VAL A 1 151 ? 8.001 4.632 -19.245 1.00 98.62 151 VAL A O 1
ATOM 1134 N N . MET A 1 152 ? 10.195 4.445 -19.638 1.00 98.50 152 MET A N 1
ATOM 1135 C CA . MET A 1 152 ? 10.155 5.079 -20.958 1.00 98.50 152 MET A CA 1
ATOM 1136 C C . MET A 1 152 ? 9.261 4.305 -21.939 1.00 98.50 152 MET A C 1
ATOM 1138 O O . MET A 1 152 ? 8.477 4.916 -22.658 1.00 98.50 152 MET A O 1
ATOM 1142 N N . ALA A 1 153 ? 9.340 2.971 -21.942 1.00 98.31 153 ALA A N 1
ATOM 1143 C CA . ALA A 1 153 ? 8.520 2.116 -22.796 1.00 98.31 153 ALA A CA 1
ATOM 1144 C C . ALA A 1 153 ? 7.026 2.163 -22.455 1.00 98.31 153 ALA A C 1
ATOM 1146 O O . ALA A 1 153 ? 6.224 1.824 -23.312 1.00 98.31 153 ALA A O 1
ATOM 1147 N N . ALA A 1 154 ? 6.647 2.564 -21.240 1.00 97.81 154 ALA A N 1
ATOM 1148 C CA . ALA A 1 154 ? 5.247 2.718 -20.851 1.00 97.81 154 ALA A CA 1
ATOM 1149 C C . ALA A 1 154 ? 4.627 4.038 -21.336 1.00 97.81 154 ALA A C 1
ATOM 1151 O O . ALA A 1 154 ? 3.451 4.073 -21.710 1.00 97.81 154 ALA A O 1
ATOM 1152 N N . VAL A 1 155 ? 5.416 5.116 -21.315 1.00 97.25 155 VAL A N 1
ATOM 1153 C CA . VAL A 1 155 ? 4.917 6.491 -21.487 1.00 97.25 155 VAL A CA 1
ATOM 1154 C C . VAL A 1 155 ? 5.213 7.100 -22.854 1.00 97.25 155 VAL A C 1
ATOM 1156 O O . VAL A 1 155 ? 4.595 8.090 -23.223 1.00 97.25 155 VAL A O 1
ATOM 1159 N N . VAL A 1 156 ? 6.169 6.560 -23.616 1.00 95.00 156 VAL A N 1
ATOM 1160 C CA . VAL A 1 156 ? 6.447 7.068 -24.965 1.00 95.00 156 VAL A CA 1
ATOM 1161 C C . VAL A 1 156 ? 5.216 6.887 -25.851 1.00 95.00 156 VAL A C 1
ATOM 1163 O O . VAL A 1 156 ? 4.466 5.930 -25.702 1.00 95.00 156 VAL A O 1
ATOM 1166 N N . ASN A 1 157 ? 5.006 7.782 -26.813 1.00 88.31 157 ASN A N 1
ATOM 1167 C CA . ASN A 1 157 ? 3.941 7.579 -27.788 1.00 88.31 157 ASN A CA 1
ATOM 1168 C C . ASN A 1 157 ? 4.209 6.316 -28.632 1.00 88.31 157 ASN A C 1
ATOM 1170 O O . ASN A 1 157 ? 5.311 6.130 -29.156 1.00 88.31 157 ASN A O 1
ATOM 1174 N N . HIS A 1 158 ? 3.190 5.473 -28.794 1.00 84.06 158 HIS A N 1
ATOM 1175 C CA . HIS A 1 158 ? 3.274 4.220 -29.537 1.00 84.06 158 HIS A CA 1
ATOM 1176 C C . HIS A 1 158 ? 2.560 4.342 -30.882 1.00 84.06 158 HIS A C 1
ATOM 1178 O O . HIS A 1 158 ? 1.343 4.496 -30.941 1.00 84.06 158 HIS A O 1
ATOM 1184 N N . SER A 1 159 ? 3.309 4.202 -31.978 1.00 84.31 159 SER A N 1
ATOM 1185 C CA . SER A 1 159 ? 2.723 3.990 -33.309 1.00 84.31 159 SER A CA 1
ATOM 1186 C C . SER A 1 159 ? 2.173 2.570 -33.485 1.00 84.31 159 SER A C 1
ATOM 1188 O O . SER A 1 159 ? 1.263 2.358 -34.281 1.00 84.31 159 SER A O 1
ATOM 1190 N N . ASP A 1 160 ? 2.722 1.615 -32.732 1.00 88.06 160 ASP A N 1
ATOM 1191 C CA . ASP A 1 160 ? 2.309 0.215 -32.676 1.00 88.06 160 ASP A CA 1
ATOM 1192 C C . ASP A 1 160 ? 1.816 -0.116 -31.256 1.00 88.06 160 ASP A C 1
ATOM 1194 O O . ASP A 1 160 ? 2.642 -0.240 -30.343 1.00 88.06 160 ASP A O 1
ATOM 1198 N N . PRO A 1 161 ? 0.499 -0.281 -31.035 1.00 85.19 161 PRO A N 1
ATOM 1199 C CA . PRO A 1 161 ? -0.050 -0.637 -29.728 1.00 85.19 161 PRO A CA 1
ATOM 1200 C C . PRO A 1 161 ? 0.522 -1.940 -29.146 1.00 85.19 161 PRO A C 1
ATOM 1202 O O . PRO A 1 161 ? 0.619 -2.065 -27.925 1.00 85.19 161 PRO A O 1
ATOM 1205 N N . LEU A 1 162 ? 0.974 -2.884 -29.987 1.00 92.31 162 LEU A N 1
ATOM 1206 C CA . LEU A 1 162 ? 1.574 -4.147 -29.538 1.00 92.31 162 LEU A CA 1
ATOM 1207 C C . LEU A 1 162 ? 2.953 -3.963 -28.900 1.00 92.31 162 LEU A C 1
ATOM 1209 O O . LEU A 1 162 ? 3.448 -4.885 -28.257 1.00 92.31 162 LEU A O 1
ATOM 1213 N N . SER A 1 163 ? 3.548 -2.777 -29.004 1.00 94.56 163 SER A N 1
ATOM 1214 C CA . SER A 1 163 ? 4.823 -2.447 -28.364 1.00 94.56 163 SER A CA 1
ATOM 1215 C C . SER A 1 163 ? 4.688 -1.811 -26.975 1.00 94.56 163 SER A C 1
ATOM 1217 O O . SER A 1 163 ? 5.699 -1.564 -26.318 1.00 94.56 163 SER A O 1
ATOM 1219 N N . ARG A 1 164 ? 3.459 -1.522 -26.522 1.00 96.06 164 ARG A N 1
ATOM 1220 C CA . ARG A 1 164 ? 3.190 -0.847 -25.243 1.00 96.06 164 ARG A CA 1
ATOM 1221 C C . ARG A 1 164 ? 2.976 -1.842 -24.106 1.00 96.06 164 ARG A C 1
ATOM 1223 O O . ARG A 1 164 ? 2.126 -2.712 -24.272 1.00 96.06 164 ARG A O 1
ATOM 1230 N N . PRO A 1 165 ? 3.655 -1.744 -22.955 1.00 97.81 165 PRO A N 1
ATOM 1231 C CA . PRO A 1 165 ? 3.361 -2.617 -21.824 1.00 97.81 165 PRO A CA 1
ATOM 1232 C C . PRO A 1 165 ? 2.018 -2.270 -21.170 1.00 97.81 165 PRO A C 1
ATOM 1234 O O . PRO A 1 165 ? 1.534 -1.146 -21.267 1.00 97.81 165 PRO A O 1
ATOM 1237 N N . ASN A 1 166 ? 1.422 -3.238 -20.481 1.00 96.56 166 ASN A N 1
ATOM 1238 C CA . ASN A 1 166 ? 0.183 -3.067 -19.723 1.00 96.56 166 ASN A CA 1
ATOM 1239 C C . ASN A 1 166 ? 0.417 -2.443 -18.338 1.00 96.56 166 ASN A C 1
ATOM 1241 O O . ASN A 1 166 ? -0.501 -1.847 -17.788 1.00 96.56 166 ASN A O 1
ATOM 1245 N N . ALA A 1 167 ? 1.630 -2.560 -17.792 1.00 96.56 167 ALA A N 1
ATOM 1246 C CA . ALA A 1 167 ? 2.068 -1.903 -16.561 1.00 96.56 167 ALA A CA 1
ATOM 1247 C C . ALA A 1 167 ? 3.607 -1.822 -16.530 1.00 96.56 167 ALA A C 1
ATOM 1249 O O . ALA A 1 167 ? 4.281 -2.654 -17.145 1.00 96.56 167 ALA A O 1
ATOM 1250 N N . ALA A 1 168 ? 4.193 -0.862 -15.811 1.00 98.50 168 ALA A N 1
ATOM 1251 C CA . ALA A 1 168 ? 5.650 -0.773 -15.682 1.00 98.50 168 ALA A CA 1
ATOM 1252 C C . ALA A 1 168 ? 6.138 -0.393 -14.281 1.00 98.50 168 ALA A C 1
ATOM 1254 O O . ALA A 1 168 ? 5.529 0.420 -13.591 1.00 98.50 168 ALA A O 1
ATOM 1255 N N . VAL A 1 169 ? 7.295 -0.933 -13.887 1.00 98.44 169 VAL A N 1
ATOM 1256 C CA . VAL A 1 169 ? 7.970 -0.569 -12.633 1.00 98.44 169 VAL A CA 1
ATOM 1257 C C . VAL A 1 169 ? 9.441 -0.249 -12.871 1.00 98.44 169 VAL A C 1
ATOM 1259 O O . VAL A 1 169 ? 10.222 -1.110 -13.276 1.00 98.44 169 VAL A O 1
ATOM 1262 N N . GLY A 1 170 ? 9.852 0.982 -12.570 1.00 98.19 170 GLY A N 1
ATOM 1263 C CA . GLY A 1 170 ? 11.253 1.394 -12.645 1.00 98.19 170 GLY A CA 1
ATOM 1264 C C . GLY A 1 170 ? 11.976 1.249 -11.306 1.00 98.19 170 GLY A C 1
ATOM 1265 O O . GLY A 1 170 ? 11.702 2.016 -10.385 1.00 98.19 170 GLY A O 1
ATOM 1266 N N . MET A 1 171 ? 12.956 0.342 -11.195 1.00 97.88 171 MET A N 1
ATOM 1267 C CA . MET A 1 171 ? 13.785 0.239 -9.986 1.00 97.88 171 MET A CA 1
ATOM 1268 C C . MET A 1 171 ? 15.011 1.154 -10.077 1.00 97.88 171 MET A C 1
ATOM 1270 O O . MET A 1 171 ? 15.862 0.965 -10.946 1.00 97.88 171 MET A O 1
ATOM 1274 N N . GLY A 1 172 ? 15.143 2.144 -9.193 1.00 95.62 172 GLY A N 1
ATOM 1275 C CA . GLY A 1 172 ? 16.240 3.121 -9.225 1.00 95.62 172 GLY A CA 1
ATOM 1276 C C . GLY A 1 172 ? 16.288 3.915 -10.539 1.00 95.62 172 GLY A C 1
ATOM 1277 O O . GLY A 1 172 ? 17.369 4.276 -11.011 1.00 95.62 172 GLY A O 1
ATOM 1278 N N . ALA A 1 173 ? 15.131 4.114 -11.175 1.00 95.94 173 ALA A N 1
ATOM 1279 C CA . ALA A 1 173 ? 15.015 4.723 -12.494 1.00 95.94 173 ALA A CA 1
ATOM 1280 C C . ALA A 1 173 ? 15.184 6.248 -12.434 1.00 95.94 173 ALA A C 1
ATOM 1282 O O . ALA A 1 173 ? 14.778 6.899 -11.473 1.00 95.94 173 ALA A O 1
ATOM 1283 N N . GLN A 1 174 ? 15.752 6.836 -13.488 1.00 95.31 174 GLN A N 1
ATOM 1284 C CA . GLN A 1 174 ? 15.698 8.285 -13.690 1.00 95.31 174 GLN A CA 1
ATOM 1285 C C . GLN A 1 174 ? 14.598 8.615 -14.690 1.00 95.31 174 GLN A C 1
ATOM 1287 O O . GLN A 1 174 ? 14.589 8.057 -15.777 1.00 95.31 174 GLN A O 1
ATOM 1292 N N . THR A 1 175 ? 13.691 9.523 -14.341 1.00 96.69 175 THR A N 1
ATOM 1293 C CA . THR A 1 175 ? 12.545 9.887 -15.195 1.00 96.69 175 THR A CA 1
ATOM 1294 C C . THR A 1 175 ? 12.650 11.285 -15.803 1.00 96.69 175 THR A C 1
ATOM 1296 O O . THR A 1 175 ? 11.902 11.615 -16.721 1.00 96.69 175 THR A O 1
ATOM 1299 N N . ASP A 1 176 ? 13.603 12.088 -15.330 1.00 95.50 176 ASP A N 1
ATOM 1300 C CA . ASP A 1 176 ? 13.937 13.405 -15.867 1.00 95.50 176 ASP A CA 1
ATOM 1301 C C . ASP A 1 176 ? 15.435 13.464 -16.171 1.00 95.50 176 ASP A C 1
ATOM 1303 O O . ASP A 1 176 ? 16.269 13.715 -15.292 1.00 95.50 176 ASP A O 1
ATOM 1307 N N . LEU A 1 177 ? 15.770 13.216 -17.438 1.00 94.50 177 LEU A N 1
ATOM 1308 C CA . LEU A 1 177 ? 17.142 13.261 -17.932 1.00 94.50 177 LEU A CA 1
ATOM 1309 C C . LEU A 1 177 ? 17.607 14.695 -18.221 1.00 94.50 177 LEU A C 1
ATOM 1311 O O . LEU A 1 177 ? 18.779 14.919 -18.508 1.00 94.50 177 LEU A O 1
ATOM 1315 N N . SER A 1 178 ? 16.719 15.678 -18.075 1.00 91.88 178 SER A N 1
ATOM 1316 C CA . SER A 1 178 ? 17.023 17.103 -18.182 1.00 91.88 178 SER A CA 1
ATOM 1317 C C . SER A 1 178 ? 17.235 17.761 -16.815 1.00 91.88 178 SER A C 1
ATOM 1319 O O . SER A 1 178 ? 17.433 18.972 -16.756 1.00 91.88 178 SER A O 1
ATOM 1321 N N . SER A 1 179 ? 17.242 17.000 -15.716 1.00 88.19 179 SER A N 1
ATOM 1322 C CA . SER A 1 179 ? 17.432 17.556 -14.372 1.00 88.19 179 SER A CA 1
ATOM 1323 C C . SER A 1 179 ? 18.795 18.256 -14.202 1.00 88.19 179 SER A C 1
ATOM 1325 O O . SER A 1 179 ? 19.791 17.816 -14.791 1.00 88.19 179 SER A O 1
ATOM 1327 N N . PRO A 1 180 ? 18.911 19.298 -13.349 1.00 87.44 180 PRO A N 1
ATOM 1328 C CA . PRO A 1 180 ? 20.155 20.062 -13.181 1.00 87.44 180 PRO A CA 1
ATOM 1329 C C . PRO A 1 180 ? 21.386 19.207 -12.851 1.00 87.44 180 PRO A C 1
ATOM 1331 O O . PRO A 1 180 ? 22.497 19.501 -13.293 1.00 87.44 180 PRO A O 1
ATOM 1334 N N . HIS A 1 181 ? 21.203 18.117 -12.103 1.00 83.88 181 HIS A N 1
ATOM 1335 C CA . HIS A 1 181 ? 22.273 17.164 -11.800 1.00 83.88 181 HIS A CA 1
ATOM 1336 C C . HIS A 1 181 ? 22.847 16.510 -13.067 1.00 83.88 181 HIS A C 1
ATOM 1338 O O . HIS A 1 181 ? 24.062 16.378 -13.215 1.00 83.88 181 HIS A O 1
ATOM 1344 N N . ILE A 1 182 ? 21.982 16.127 -14.005 1.00 86.88 182 ILE A N 1
ATOM 1345 C CA . ILE A 1 182 ? 22.375 15.458 -15.249 1.00 86.88 182 ILE A CA 1
ATOM 1346 C C . ILE A 1 182 ? 22.920 16.466 -16.253 1.00 86.88 182 ILE A C 1
ATOM 1348 O O . ILE A 1 182 ? 23.930 16.179 -16.887 1.00 86.88 182 ILE A O 1
ATOM 1352 N N . GLN A 1 183 ? 22.349 17.672 -16.337 1.00 90.56 183 GLN A N 1
ATOM 1353 C CA . GLN A 1 183 ? 22.890 18.743 -17.188 1.00 90.56 183 GLN A CA 1
ATOM 1354 C C . GLN A 1 183 ? 24.371 19.031 -16.885 1.00 90.56 183 GLN A C 1
ATOM 1356 O O . GLN A 1 183 ? 25.179 19.293 -17.781 1.00 90.56 183 GLN A O 1
ATOM 1361 N N . ASN A 1 184 ? 24.742 18.931 -15.607 1.00 88.25 184 ASN A N 1
ATOM 1362 C CA . ASN A 1 184 ? 26.096 19.177 -15.127 1.00 88.25 184 ASN A CA 1
ATOM 1363 C C . ASN A 1 184 ? 27.007 17.941 -15.159 1.00 88.25 184 ASN A C 1
ATOM 1365 O O . ASN A 1 184 ? 28.205 18.060 -14.892 1.00 88.25 184 ASN A O 1
ATOM 1369 N N . THR A 1 185 ? 26.495 16.760 -15.519 1.00 87.19 185 THR A N 1
ATOM 1370 C CA . THR A 1 185 ? 27.314 15.548 -15.565 1.00 87.19 185 THR A CA 1
ATOM 1371 C C . THR A 1 185 ? 28.381 15.618 -16.659 1.00 87.19 185 THR A C 1
ATOM 1373 O O . THR A 1 185 ? 28.217 16.252 -17.706 1.00 87.19 185 THR A O 1
ATOM 1376 N N . ARG A 1 186 ? 29.508 14.950 -16.411 1.00 90.06 186 ARG A N 1
ATOM 1377 C CA . ARG A 1 186 ? 30.597 14.730 -17.380 1.00 90.06 186 ARG A CA 1
ATOM 1378 C C . ARG A 1 186 ? 30.883 13.243 -17.591 1.00 90.06 186 ARG A C 1
ATOM 1380 O O . ARG A 1 186 ? 31.892 12.880 -18.178 1.00 90.06 186 ARG A O 1
ATOM 1387 N N . ALA A 1 187 ? 29.997 12.375 -17.107 1.00 89.38 187 ALA A N 1
ATOM 1388 C CA . ALA A 1 187 ? 30.142 10.938 -17.265 1.00 89.38 187 ALA A CA 1
ATOM 1389 C C . ALA A 1 187 ? 29.924 10.525 -18.731 1.00 89.38 187 ALA A C 1
ATOM 1391 O O . ALA A 1 187 ? 28.834 10.691 -19.275 1.00 89.38 187 ALA A O 1
ATOM 1392 N N . GLU A 1 188 ? 30.951 9.939 -19.352 1.00 93.31 188 GLU A N 1
ATOM 1393 C CA . GLU A 1 188 ? 30.956 9.584 -20.780 1.00 93.31 188 GLU A CA 1
ATOM 1394 C C . GLU A 1 188 ? 29.820 8.646 -21.194 1.00 93.31 188 GLU A C 1
ATOM 1396 O O . GLU A 1 188 ? 29.328 8.738 -22.313 1.00 93.31 188 GLU A O 1
ATOM 1401 N N . ASN A 1 189 ? 29.374 7.758 -20.302 1.00 93.00 189 ASN A N 1
ATOM 1402 C CA . ASN A 1 189 ? 28.289 6.823 -20.614 1.00 93.00 189 ASN A CA 1
ATOM 1403 C C . ASN A 1 189 ? 26.973 7.546 -20.940 1.00 93.00 189 ASN A C 1
ATOM 1405 O O . ASN A 1 189 ? 26.228 7.077 -21.795 1.00 93.00 189 ASN A O 1
ATOM 1409 N N . TRP A 1 190 ? 26.717 8.705 -20.319 1.00 92.25 190 TRP A N 1
ATOM 1410 C CA . TRP A 1 190 ? 25.574 9.548 -20.677 1.00 92.25 190 TRP A CA 1
ATOM 1411 C C . TRP A 1 190 ? 25.728 10.120 -22.079 1.00 92.25 190 TRP A C 1
ATOM 1413 O O . TRP A 1 190 ? 24.789 10.060 -22.862 1.00 92.25 190 TRP A O 1
ATOM 1423 N N . ALA A 1 191 ? 26.921 10.619 -22.411 1.00 94.12 191 ALA A N 1
ATOM 1424 C CA . ALA A 1 191 ? 27.182 11.171 -23.732 1.00 94.12 191 ALA A CA 1
ATOM 1425 C C . ALA A 1 191 ? 27.087 10.106 -24.834 1.00 94.12 191 ALA A C 1
ATOM 1427 O O . ALA A 1 191 ? 26.496 10.365 -25.874 1.00 94.12 191 ALA A O 1
ATOM 1428 N N . LYS A 1 192 ? 27.594 8.890 -24.595 1.00 94.75 192 LYS A N 1
ATOM 1429 C CA . LYS A 1 192 ? 27.465 7.763 -25.537 1.00 94.75 192 LYS A CA 1
ATOM 1430 C C . LYS A 1 192 ? 26.006 7.381 -25.768 1.00 94.75 192 LYS A C 1
ATOM 1432 O O . LYS A 1 192 ? 25.604 7.194 -26.908 1.00 94.75 192 LYS A O 1
ATOM 1437 N N . PHE A 1 193 ? 25.211 7.310 -24.701 1.00 96.31 193 PHE A N 1
ATOM 1438 C CA . PHE A 1 193 ? 23.784 7.013 -24.815 1.00 96.31 193 PHE A CA 1
ATOM 1439 C C . PHE A 1 193 ? 23.022 8.124 -25.553 1.00 96.31 193 PHE A C 1
ATOM 1441 O O . PHE A 1 193 ? 22.210 7.828 -26.418 1.00 96.31 193 PHE A O 1
ATOM 1448 N N . MET A 1 194 ? 23.317 9.394 -25.276 1.00 96.06 194 MET A N 1
ATOM 1449 C CA . MET A 1 194 ? 22.582 10.541 -25.830 1.00 96.06 194 MET A CA 1
ATOM 1450 C C . MET A 1 194 ? 23.100 11.037 -27.187 1.00 96.06 194 MET A C 1
ATOM 1452 O O . MET A 1 194 ? 22.472 11.900 -27.798 1.00 96.06 194 MET A O 1
ATOM 1456 N N . GLY A 1 195 ? 24.252 10.546 -27.651 1.00 94.69 195 GLY A N 1
ATOM 1457 C CA . GLY A 1 195 ? 24.952 11.076 -28.827 1.00 94.69 195 GLY A CA 1
ATOM 1458 C C . GLY A 1 195 ? 25.720 12.386 -28.576 1.00 94.69 195 GLY A C 1
ATOM 1459 O O . GLY A 1 195 ? 26.103 13.062 -29.525 1.00 94.69 195 GLY A O 1
ATOM 1460 N N . GLY A 1 196 ? 25.945 12.762 -27.315 1.00 95.25 196 GLY A N 1
ATOM 1461 C CA . GLY A 1 196 ? 26.672 13.964 -26.898 1.00 95.25 196 GLY A CA 1
ATOM 1462 C C . GLY A 1 196 ? 26.369 14.351 -25.448 1.00 95.25 196 GLY A C 1
ATOM 1463 O O . GLY A 1 196 ? 25.434 13.834 -24.840 1.00 95.25 196 GLY A O 1
ATOM 1464 N N . PHE A 1 197 ? 27.147 15.265 -24.866 1.00 95.81 197 PHE A N 1
ATOM 1465 C CA . PHE A 1 197 ? 26.837 15.832 -23.547 1.00 95.81 197 PHE A CA 1
ATOM 1466 C C . PHE A 1 197 ? 25.627 16.777 -23.613 1.00 95.81 197 PHE A C 1
ATOM 1468 O O . PHE A 1 197 ? 25.336 17.345 -24.663 1.00 95.81 197 PHE A O 1
ATOM 1475 N N . PHE A 1 198 ? 24.970 17.034 -22.476 1.00 94.81 198 PHE A N 1
ATOM 1476 C CA . PHE A 1 198 ? 23.760 17.872 -22.416 1.00 94.81 198 PHE A CA 1
ATOM 1477 C C . PHE A 1 198 ? 23.912 19.241 -23.096 1.00 94.81 198 PHE A C 1
ATOM 1479 O O . PHE A 1 198 ? 23.048 19.642 -23.861 1.00 94.81 198 PHE A O 1
ATOM 1486 N N . HIS A 1 199 ? 25.030 19.940 -22.879 1.00 93.62 199 HIS A N 1
ATOM 1487 C CA . HIS A 1 199 ? 25.284 21.250 -23.498 1.00 93.62 199 HIS A CA 1
ATOM 1488 C C . HIS A 1 199 ? 25.449 21.198 -25.031 1.00 93.62 199 HIS A C 1
ATOM 1490 O O . HIS A 1 199 ? 25.424 22.240 -25.677 1.00 93.62 199 HIS A O 1
ATOM 1496 N N . GLN A 1 200 ? 25.641 20.007 -25.603 1.00 96.06 200 GLN A N 1
ATOM 1497 C CA . GLN A 1 200 ? 25.784 19.777 -27.043 1.00 96.06 200 GLN A CA 1
ATOM 1498 C C . GLN A 1 200 ? 24.462 19.320 -27.667 1.00 96.06 200 GLN A C 1
ATOM 1500 O O . GLN A 1 200 ? 24.119 19.761 -28.759 1.00 96.06 200 GLN A O 1
ATOM 1505 N N . VAL A 1 201 ? 23.722 18.445 -26.977 1.00 96.75 201 VAL A N 1
ATOM 1506 C CA . VAL A 1 201 ? 22.499 17.801 -27.489 1.00 96.75 201 VAL A CA 1
ATOM 1507 C C . VAL A 1 201 ? 21.323 17.889 -26.499 1.00 96.75 201 VAL A C 1
ATOM 1509 O O . VAL A 1 201 ? 20.726 16.867 -26.161 1.00 96.75 201 VAL A O 1
ATOM 1512 N N . PRO A 1 202 ? 20.934 19.086 -26.016 1.00 96.06 202 PRO A N 1
ATOM 1513 C CA . PRO A 1 202 ? 19.930 19.216 -24.951 1.00 96.06 202 PRO A CA 1
ATOM 1514 C C . PRO A 1 202 ? 18.567 18.626 -25.346 1.00 96.06 202 PRO A C 1
ATOM 1516 O O . PRO A 1 202 ? 17.907 17.990 -24.529 1.00 96.06 202 PRO A O 1
ATOM 1519 N N . ALA A 1 203 ? 18.191 18.747 -26.625 1.00 96.62 203 ALA A N 1
ATOM 1520 C CA . ALA A 1 203 ? 16.961 18.170 -27.159 1.00 96.62 203 ALA A CA 1
ATOM 1521 C C . ALA A 1 203 ? 16.909 16.637 -27.025 1.00 96.62 203 ALA A C 1
ATOM 1523 O O . ALA A 1 203 ? 15.839 16.096 -26.755 1.00 96.62 203 ALA A O 1
ATOM 1524 N N . ASN A 1 204 ? 18.047 15.938 -27.138 1.00 96.12 204 ASN A N 1
ATOM 1525 C CA . ASN A 1 204 ? 18.092 14.483 -26.979 1.00 96.12 204 ASN A CA 1
ATOM 1526 C C . ASN A 1 204 ? 17.798 14.086 -25.532 1.00 96.12 204 ASN A C 1
ATOM 1528 O O . ASN A 1 204 ? 17.036 13.158 -25.299 1.00 96.12 204 ASN A O 1
ATOM 1532 N N . TYR A 1 205 ? 18.330 14.819 -24.552 1.00 96.94 205 TYR A N 1
ATOM 1533 C CA . TYR A 1 205 ? 18.042 14.550 -23.143 1.00 96.94 205 TYR A CA 1
ATOM 1534 C C . TYR A 1 205 ? 16.566 14.786 -22.811 1.00 96.94 205 TYR A C 1
ATOM 1536 O O . TYR A 1 205 ? 15.968 13.974 -22.106 1.00 96.94 205 TYR A O 1
ATOM 1544 N N . THR A 1 206 ? 15.948 15.839 -23.354 1.00 95.81 206 THR A N 1
ATOM 1545 C CA . THR A 1 206 ? 14.502 16.067 -23.208 1.00 95.81 206 THR A CA 1
ATOM 1546 C C . THR A 1 206 ? 13.692 14.960 -23.879 1.00 95.81 206 THR A C 1
ATOM 1548 O O . THR A 1 206 ? 12.825 14.375 -23.237 1.00 95.81 206 THR A O 1
ATOM 1551 N N . ALA A 1 207 ? 14.019 14.600 -25.123 1.00 96.00 207 ALA A N 1
ATOM 1552 C CA . ALA A 1 207 ? 13.345 13.526 -25.852 1.00 96.00 207 ALA A CA 1
ATOM 1553 C C . ALA A 1 207 ? 13.496 12.159 -25.169 1.00 96.00 207 ALA A C 1
ATOM 1555 O O . ALA A 1 207 ? 12.610 11.320 -25.278 1.00 96.00 207 ALA A O 1
ATOM 1556 N N . GLN A 1 208 ? 14.588 11.939 -24.440 1.00 96.50 208 GLN A N 1
ATOM 1557 C CA . GLN A 1 208 ? 14.829 10.721 -23.676 1.00 96.50 208 GLN A CA 1
ATOM 1558 C C . GLN A 1 208 ? 14.349 10.819 -22.221 1.00 96.50 208 GLN A C 1
ATOM 1560 O O . GLN A 1 208 ? 14.635 9.913 -21.454 1.00 96.50 208 GLN A O 1
ATOM 1565 N N . SER A 1 209 ? 13.641 11.872 -21.802 1.00 97.38 209 SER A N 1
ATOM 1566 C CA . SER A 1 209 ? 13.104 11.996 -20.437 1.00 97.38 209 SER A CA 1
ATOM 1567 C C . SER A 1 209 ? 11.662 11.472 -20.356 1.00 97.38 209 SER A C 1
ATOM 1569 O O . SER A 1 209 ? 10.785 12.114 -20.928 1.00 97.38 209 SER A O 1
ATOM 1571 N N . PRO A 1 210 ? 11.364 10.381 -19.618 1.00 98.06 210 PRO A N 1
ATOM 1572 C CA . PRO A 1 210 ? 10.008 9.845 -19.500 1.00 98.06 210 PRO A CA 1
ATOM 1573 C C . PRO A 1 210 ? 8.953 10.873 -19.080 1.00 98.06 210 PRO A C 1
ATOM 1575 O O . PRO A 1 210 ? 7.846 10.876 -19.603 1.00 98.06 210 PRO A O 1
ATOM 1578 N N . ILE A 1 211 ? 9.301 11.805 -18.188 1.00 96.12 211 ILE A N 1
ATOM 1579 C CA . ILE A 1 211 ? 8.381 12.863 -17.741 1.00 96.12 211 ILE A CA 1
ATOM 1580 C C . ILE A 1 211 ? 7.852 13.744 -18.888 1.00 96.12 211 ILE A C 1
ATOM 1582 O O . ILE A 1 211 ? 6.757 14.291 -18.784 1.00 96.12 211 ILE A O 1
ATOM 1586 N N . ALA A 1 212 ? 8.598 13.858 -19.992 1.00 97.06 212 ALA A N 1
ATOM 1587 C CA . ALA A 1 212 ? 8.204 14.649 -21.154 1.00 97.06 212 ALA A CA 1
ATOM 1588 C C . ALA A 1 212 ? 7.137 13.965 -22.029 1.00 97.06 212 ALA A C 1
ATOM 1590 O O . ALA A 1 212 ? 6.567 14.630 -22.892 1.00 97.06 212 ALA A O 1
ATOM 1591 N N . HIS A 1 213 ? 6.871 12.671 -21.816 1.00 96.94 213 HIS A N 1
ATOM 1592 C CA . HIS A 1 213 ? 5.933 11.882 -22.626 1.00 96.94 213 HIS A CA 1
ATOM 1593 C C . HIS A 1 213 ? 4.647 11.500 -21.889 1.00 96.94 213 HIS A C 1
ATOM 1595 O O . HIS A 1 213 ? 3.700 11.081 -22.541 1.00 96.94 213 HIS A O 1
ATOM 1601 N N . LEU A 1 214 ? 4.598 11.691 -20.564 1.00 92.25 214 LEU A N 1
ATOM 1602 C CA . LEU A 1 214 ? 3.447 11.332 -19.731 1.00 92.25 214 LEU A CA 1
ATOM 1603 C C . LEU A 1 214 ? 2.122 11.900 -20.264 1.00 92.25 214 LEU A C 1
ATOM 1605 O O . LEU A 1 214 ? 1.985 13.116 -20.444 1.00 92.25 214 LEU A O 1
ATOM 1609 N N . SER A 1 215 ? 1.128 11.029 -20.404 1.00 90.50 215 SER A N 1
ATOM 1610 C CA . SER A 1 215 ? -0.231 11.340 -20.849 1.00 90.50 215 SER A CA 1
ATOM 1611 C C . SER A 1 215 ? -1.287 10.657 -19.969 1.00 90.50 215 SER A C 1
ATOM 1613 O O . SER A 1 215 ? -0.972 9.741 -19.219 1.00 90.50 215 SER A O 1
ATOM 1615 N N . ALA A 1 216 ? -2.546 11.101 -20.037 1.00 78.50 216 ALA A N 1
ATOM 1616 C CA . ALA A 1 216 ? -3.638 10.503 -19.254 1.00 78.50 216 ALA A CA 1
ATOM 1617 C C . ALA A 1 216 ? -3.990 9.065 -19.684 1.00 78.50 216 ALA A C 1
ATOM 1619 O O . ALA A 1 216 ? -4.571 8.322 -18.899 1.00 78.50 216 ALA A O 1
ATOM 1620 N N . ASP A 1 217 ? -3.605 8.668 -20.900 1.00 85.31 217 ASP A N 1
ATOM 1621 C CA . ASP A 1 217 ? -3.867 7.337 -21.456 1.00 85.31 217 ASP A CA 1
ATOM 1622 C C . ASP A 1 217 ? -2.744 6.338 -21.127 1.00 85.31 217 ASP A C 1
ATOM 1624 O O . ASP A 1 217 ? -2.657 5.266 -21.734 1.00 85.31 217 ASP A O 1
ATOM 1628 N N . ASP A 1 218 ? -1.825 6.696 -20.225 1.00 89.12 218 ASP A N 1
ATOM 1629 C CA . ASP A 1 218 ? -0.689 5.849 -19.884 1.00 89.12 218 ASP A CA 1
ATOM 1630 C C . ASP A 1 218 ? -1.073 4.685 -18.964 1.00 89.12 218 ASP A C 1
ATOM 1632 O O . ASP A 1 218 ? -1.932 4.835 -18.090 1.00 89.12 218 ASP A O 1
ATOM 1636 N N . PRO A 1 219 ? -0.441 3.504 -19.139 1.00 92.62 219 PRO A N 1
ATOM 1637 C CA . PRO A 1 219 ? -0.658 2.379 -18.246 1.00 92.62 219 PRO A CA 1
ATOM 1638 C C . PRO A 1 219 ? -0.151 2.717 -16.836 1.00 92.62 219 PRO A C 1
ATOM 1640 O O . PRO A 1 219 ? 0.638 3.648 -16.664 1.00 92.62 219 PRO A O 1
ATOM 1643 N N . PRO A 1 220 ? -0.529 1.928 -15.820 1.00 90.38 220 PRO A N 1
ATOM 1644 C CA . PRO A 1 220 ? 0.051 2.027 -14.489 1.00 90.38 220 PRO A CA 1
ATOM 1645 C C . PRO A 1 220 ? 1.587 2.031 -14.517 1.00 90.38 220 PRO A C 1
ATOM 1647 O O . PRO A 1 220 ? 2.211 1.131 -15.090 1.00 90.38 220 PRO A O 1
ATOM 1650 N N . VAL A 1 221 ? 2.206 3.005 -13.843 1.00 94.50 221 VAL A N 1
ATOM 1651 C CA . VAL A 1 221 ? 3.668 3.103 -13.695 1.00 94.50 221 VAL A CA 1
ATOM 1652 C C . VAL A 1 221 ? 4.061 3.346 -12.239 1.00 94.50 221 VAL A C 1
ATOM 1654 O O . VAL A 1 221 ? 3.743 4.396 -11.682 1.00 94.50 221 VAL A O 1
ATOM 1657 N N . ALA A 1 222 ? 4.839 2.449 -11.631 1.00 91.88 222 ALA A N 1
ATOM 1658 C CA . ALA A 1 222 ? 5.406 2.639 -10.292 1.00 91.88 222 ALA A CA 1
ATOM 1659 C C . ALA A 1 222 ? 6.937 2.723 -10.283 1.00 91.88 222 ALA A C 1
ATOM 1661 O O . ALA A 1 222 ? 7.630 2.448 -11.265 1.00 91.88 222 ALA A O 1
ATOM 1662 N N . ILE A 1 223 ? 7.467 3.143 -9.137 1.00 95.31 223 ILE A N 1
ATOM 1663 C CA . ILE A 1 223 ? 8.894 3.310 -8.888 1.00 95.31 223 ILE A CA 1
ATOM 1664 C C . ILE A 1 223 ? 9.266 2.536 -7.630 1.00 95.31 223 ILE A C 1
ATOM 1666 O O . ILE A 1 223 ? 8.573 2.621 -6.621 1.00 95.31 223 ILE A O 1
ATOM 1670 N N . VAL A 1 224 ? 10.390 1.828 -7.671 1.00 94.38 224 VAL A N 1
ATOM 1671 C CA . VAL A 1 224 ? 11.006 1.245 -6.474 1.00 94.38 224 VAL A CA 1
ATOM 1672 C C . VAL A 1 224 ? 12.393 1.852 -6.329 1.00 94.38 224 VAL A C 1
ATOM 1674 O O . VAL A 1 224 ? 13.166 1.864 -7.286 1.00 94.38 224 VAL A O 1
ATOM 1677 N N . CYS A 1 225 ? 12.753 2.385 -5.170 1.00 93.94 225 CYS A N 1
ATOM 1678 C CA . CYS A 1 225 ? 14.103 2.904 -4.945 1.00 93.94 225 CYS A CA 1
ATOM 1679 C C . CYS A 1 225 ? 14.605 2.589 -3.541 1.00 93.94 225 CYS A C 1
ATOM 1681 O O . CYS A 1 225 ? 13.838 2.174 -2.683 1.00 93.94 225 CYS A O 1
ATOM 1683 N N . GLY A 1 226 ? 15.903 2.776 -3.314 1.00 90.44 226 GLY A N 1
ATOM 1684 C CA . GLY A 1 226 ? 16.477 2.660 -1.978 1.00 90.44 226 GLY A CA 1
ATOM 1685 C C . GLY A 1 226 ? 16.476 4.000 -1.249 1.00 90.44 226 GLY A C 1
ATOM 1686 O O . GLY A 1 226 ? 16.645 5.044 -1.882 1.00 90.44 226 GLY A O 1
ATOM 1687 N N . GLU A 1 227 ? 16.319 3.982 0.072 1.00 87.69 227 GLU A N 1
ATOM 1688 C CA . GLU A 1 227 ? 16.358 5.181 0.919 1.00 87.69 227 GLU A CA 1
ATOM 1689 C C . GLU A 1 227 ? 17.683 5.954 0.778 1.00 87.69 227 GLU A C 1
ATOM 1691 O O . GLU A 1 227 ? 17.700 7.186 0.679 1.00 87.69 227 GLU A O 1
ATOM 1696 N N . HIS A 1 228 ? 18.798 5.225 0.696 1.00 92.50 228 HIS A N 1
ATOM 1697 C CA . HIS A 1 228 ? 20.145 5.772 0.530 1.00 92.50 228 HIS A CA 1
ATOM 1698 C C . HIS A 1 228 ? 20.550 5.953 -0.945 1.00 92.50 228 HIS A C 1
ATOM 1700 O O . HIS A 1 228 ? 21.704 6.275 -1.245 1.00 92.50 228 HIS A O 1
ATOM 1706 N N . ASP A 1 229 ? 19.626 5.746 -1.888 1.00 94.19 229 ASP A N 1
ATOM 1707 C CA . ASP A 1 229 ? 19.814 6.122 -3.289 1.00 94.19 229 ASP A CA 1
ATOM 1708 C C . ASP A 1 229 ? 19.667 7.648 -3.479 1.00 94.19 229 ASP A C 1
ATOM 1710 O O . ASP A 1 229 ? 19.303 8.416 -2.582 1.00 94.19 229 ASP A O 1
ATOM 1714 N N . ARG A 1 230 ? 19.976 8.130 -4.681 1.00 89.88 230 ARG A N 1
ATOM 1715 C CA . ARG A 1 230 ? 19.849 9.537 -5.047 1.00 89.88 230 ARG A CA 1
ATOM 1716 C C . ARG A 1 230 ? 18.388 9.978 -4.966 1.00 89.88 230 ARG A C 1
ATOM 1718 O O . ARG A 1 230 ? 17.532 9.335 -5.558 1.00 89.88 230 ARG A O 1
ATOM 1725 N N . PRO A 1 231 ? 18.089 11.168 -4.421 1.00 86.75 231 PRO A N 1
ATOM 1726 C CA . PRO A 1 231 ? 16.717 11.670 -4.383 1.00 86.75 231 PRO A CA 1
ATOM 1727 C C . PRO A 1 231 ? 15.989 11.727 -5.725 1.00 86.75 231 PRO A C 1
ATOM 1729 O O . PRO A 1 231 ? 14.774 11.557 -5.763 1.00 86.75 231 PRO A O 1
ATOM 1732 N N . SER A 1 232 ? 16.712 11.892 -6.835 1.00 88.88 232 SER A N 1
ATOM 1733 C CA . SER A 1 232 ? 16.114 11.888 -8.170 1.00 88.88 232 SER A CA 1
ATOM 1734 C C . SER A 1 232 ? 15.484 10.545 -8.565 1.00 88.88 232 SER A C 1
ATOM 1736 O O . SER A 1 232 ? 14.591 10.540 -9.406 1.00 88.88 232 SER A O 1
ATOM 1738 N N . THR A 1 233 ? 15.897 9.415 -7.975 1.00 91.88 233 THR A N 1
ATOM 1739 C CA . THR A 1 233 ? 15.326 8.091 -8.288 1.00 91.88 233 THR A CA 1
ATOM 1740 C C . THR A 1 233 ? 13.987 7.833 -7.605 1.00 91.88 233 THR A C 1
ATOM 1742 O O . THR A 1 233 ? 13.309 6.883 -7.970 1.00 91.88 233 THR A O 1
ATOM 1745 N N . ARG A 1 234 ? 13.561 8.697 -6.671 1.00 88.50 234 ARG A N 1
ATOM 1746 C CA . ARG A 1 234 ? 12.187 8.712 -6.130 1.00 88.50 234 ARG A CA 1
ATOM 1747 C C . ARG A 1 234 ? 11.163 9.221 -7.152 1.00 88.50 234 ARG A C 1
ATOM 1749 O O . ARG A 1 234 ? 9.959 9.118 -6.919 1.00 88.50 234 ARG A O 1
ATOM 1756 N N . ALA A 1 235 ? 11.651 9.812 -8.252 1.00 90.88 235 ALA A N 1
ATOM 1757 C CA . ALA A 1 235 ? 10.879 10.288 -9.397 1.00 90.88 235 ALA A CA 1
ATOM 1758 C C . ALA A 1 235 ? 9.682 11.185 -9.024 1.00 90.88 235 ALA A C 1
ATOM 1760 O O . ALA A 1 235 ? 8.637 11.130 -9.669 1.00 90.88 235 ALA A O 1
ATOM 1761 N N . VAL A 1 236 ? 9.834 12.025 -7.992 1.00 82.12 236 VAL A N 1
ATOM 1762 C CA . VAL A 1 236 ? 8.744 12.833 -7.411 1.00 82.12 236 VAL A CA 1
ATOM 1763 C C . VAL A 1 236 ? 8.014 13.664 -8.471 1.00 82.12 236 VAL A C 1
ATOM 1765 O O . VAL A 1 236 ? 6.793 13.614 -8.557 1.00 82.12 236 VAL A O 1
ATOM 1768 N N . ALA A 1 237 ? 8.745 14.376 -9.336 1.00 82.00 237 ALA A N 1
ATOM 1769 C CA . ALA A 1 237 ? 8.134 15.205 -10.379 1.00 82.00 237 ALA A CA 1
ATOM 1770 C C . ALA A 1 237 ? 7.299 14.384 -11.380 1.00 82.00 237 ALA A C 1
ATOM 1772 O O . ALA A 1 237 ? 6.183 14.778 -11.715 1.00 82.00 237 ALA A O 1
ATOM 1773 N N . PHE A 1 238 ? 7.818 13.228 -11.805 1.00 91.25 238 PHE A N 1
ATOM 1774 C CA . PHE A 1 238 ? 7.128 12.311 -12.714 1.00 91.25 238 PHE A CA 1
ATOM 1775 C C . PHE A 1 238 ? 5.866 11.747 -12.065 1.00 91.25 238 PHE A C 1
ATOM 1777 O O . PHE A 1 238 ? 4.793 11.821 -12.650 1.00 91.25 238 PHE A O 1
ATOM 1784 N N . ARG A 1 239 ? 5.968 11.254 -10.827 1.00 88.69 239 ARG A N 1
ATOM 1785 C CA . ARG A 1 239 ? 4.833 10.680 -10.096 1.00 88.69 239 ARG A CA 1
ATOM 1786 C C . ARG A 1 239 ? 3.741 11.709 -9.821 1.00 88.69 239 ARG A C 1
ATOM 1788 O O . ARG A 1 239 ? 2.573 11.423 -10.048 1.00 88.69 239 ARG A O 1
ATOM 1795 N N . ASN A 1 240 ? 4.111 12.929 -9.438 1.00 73.94 240 ASN A N 1
ATOM 1796 C CA . ASN A 1 240 ? 3.147 14.014 -9.251 1.00 73.94 240 ASN A CA 1
ATOM 1797 C C . ASN A 1 240 ? 2.434 14.372 -10.565 1.00 73.94 240 ASN A C 1
ATOM 1799 O O . ASN A 1 240 ? 1.263 14.741 -10.556 1.00 73.94 240 ASN A O 1
ATOM 1803 N N . GLN A 1 241 ? 3.127 14.292 -11.704 1.00 77.88 241 GLN A N 1
ATOM 1804 C CA . GLN A 1 241 ? 2.508 14.509 -13.010 1.00 77.88 241 GLN A CA 1
ATOM 1805 C C . GLN A 1 241 ? 1.594 13.348 -13.414 1.00 77.88 241 GLN A C 1
ATOM 1807 O O . GLN A 1 241 ? 0.464 13.612 -13.812 1.00 77.88 241 GLN A O 1
ATOM 1812 N N . ALA A 1 242 ? 2.041 12.100 -13.261 1.00 74.38 242 ALA A N 1
ATOM 1813 C CA . ALA A 1 242 ? 1.240 10.903 -13.513 1.00 74.38 242 ALA A CA 1
ATOM 1814 C C . ALA A 1 242 ? -0.062 10.932 -12.696 1.00 74.38 242 ALA A C 1
ATOM 1816 O O . ALA A 1 242 ? -1.150 10.815 -13.255 1.00 74.38 242 ALA A O 1
ATOM 1817 N N . PHE A 1 243 ? 0.032 11.241 -11.400 1.00 63.28 243 PHE A N 1
ATOM 1818 C CA . PHE A 1 243 ? -1.135 11.370 -10.532 1.00 63.28 243 PHE A CA 1
ATOM 1819 C C . PHE A 1 243 ? -2.108 12.465 -10.995 1.00 63.28 243 PHE A C 1
ATOM 1821 O O . PHE A 1 243 ? -3.312 12.220 -11.058 1.00 63.28 243 PHE A O 1
ATOM 1828 N N . ARG A 1 244 ? -1.612 13.656 -11.376 1.00 64.69 244 ARG A N 1
ATOM 1829 C CA . ARG A 1 244 ? -2.454 14.746 -11.918 1.00 64.69 244 ARG A CA 1
ATOM 1830 C C . ARG A 1 244 ? -3.167 14.368 -13.215 1.00 64.69 244 ARG A C 1
ATOM 1832 O O . ARG A 1 244 ? -4.240 14.898 -13.484 1.00 64.69 244 ARG A O 1
ATOM 1839 N N . LEU A 1 245 ? -2.563 13.493 -14.012 1.00 67.25 245 LEU A N 1
ATOM 1840 C CA . LEU A 1 245 ? -3.134 12.971 -15.252 1.00 67.25 245 LEU A CA 1
ATOM 1841 C C . LEU A 1 245 ? -4.084 11.786 -15.015 1.00 67.25 245 LEU A C 1
ATOM 1843 O O . LEU A 1 245 ? -4.727 11.342 -15.957 1.00 67.25 245 LEU A O 1
ATOM 1847 N N . GLY A 1 246 ? -4.190 11.286 -13.779 1.00 55.25 246 GLY A N 1
ATOM 1848 C CA . GLY A 1 246 ? -4.994 10.110 -13.444 1.00 55.25 246 GLY A CA 1
ATOM 1849 C C . GLY A 1 246 ? -4.313 8.774 -13.749 1.00 55.25 246 GLY A C 1
ATOM 1850 O O . GLY A 1 246 ? -4.943 7.734 -13.586 1.00 55.25 246 GLY A O 1
ATOM 1851 N N . VAL A 1 247 ? -3.036 8.783 -14.134 1.00 76.12 247 VAL A N 1
ATOM 1852 C CA . VAL A 1 247 ? -2.248 7.572 -14.385 1.00 76.12 247 VAL A CA 1
ATOM 1853 C C . VAL A 1 247 ? -1.946 6.891 -13.048 1.00 76.12 247 VAL A C 1
ATOM 1855 O O . VAL A 1 247 ? -1.343 7.529 -12.172 1.00 76.12 247 VAL A O 1
ATOM 1858 N N . PRO A 1 248 ? -2.326 5.612 -12.851 1.00 77.62 248 PRO A N 1
ATOM 1859 C CA . PRO A 1 248 ? -2.023 4.903 -11.617 1.00 77.62 248 PRO A CA 1
ATOM 1860 C C . PRO A 1 248 ? -0.511 4.855 -11.382 1.00 77.62 248 PRO A C 1
ATOM 1862 O O . PRO A 1 248 ? 0.268 4.471 -12.255 1.00 77.62 248 PRO A O 1
ATOM 1865 N N . THR A 1 249 ? -0.075 5.289 -10.202 1.00 80.25 249 THR A N 1
ATOM 1866 C CA . THR A 1 249 ? 1.348 5.393 -9.880 1.00 80.25 249 THR A CA 1
ATOM 1867 C C . THR A 1 249 ? 1.618 5.145 -8.405 1.00 80.25 249 THR A C 1
ATOM 1869 O O . THR A 1 249 ? 0.717 5.222 -7.572 1.00 80.25 249 THR A O 1
ATOM 1872 N N . GLY A 1 250 ? 2.870 4.832 -8.076 1.00 76.38 250 GLY A N 1
ATOM 1873 C CA . GLY A 1 250 ? 3.293 4.486 -6.727 1.00 76.38 250 GLY A CA 1
ATOM 1874 C C . GLY A 1 250 ? 4.797 4.629 -6.526 1.00 76.38 250 GLY A C 1
ATOM 1875 O O . GLY A 1 250 ? 5.568 4.736 -7.483 1.00 76.38 250 GLY A O 1
ATOM 1876 N N . LEU A 1 251 ? 5.199 4.645 -5.258 1.00 83.12 251 LEU A N 1
ATOM 1877 C CA . LEU A 1 251 ? 6.589 4.530 -4.833 1.00 83.12 251 LEU A CA 1
ATOM 1878 C C . LEU A 1 251 ? 6.683 3.492 -3.716 1.00 83.12 251 LEU A C 1
ATOM 1880 O O . LEU A 1 251 ? 5.950 3.585 -2.733 1.00 83.12 251 LEU A O 1
ATOM 1884 N N . THR A 1 252 ? 7.626 2.571 -3.859 1.00 81.62 252 THR A N 1
ATOM 1885 C CA . THR A 1 252 ? 8.132 1.755 -2.758 1.00 81.62 252 THR A CA 1
ATOM 1886 C C . THR A 1 252 ? 9.572 2.161 -2.493 1.00 81.62 252 THR A C 1
ATOM 1888 O O . THR A 1 252 ? 10.444 2.019 -3.352 1.00 81.62 252 THR A O 1
ATOM 1891 N N . GLU A 1 253 ? 9.824 2.705 -1.310 1.00 84.62 253 GLU A N 1
ATOM 1892 C CA . GLU A 1 253 ? 11.172 3.045 -0.869 1.00 84.62 253 GLU A CA 1
ATOM 1893 C C . GLU A 1 253 ? 11.669 1.993 0.125 1.00 84.62 253 GLU A C 1
ATOM 1895 O O . GLU A 1 253 ? 11.088 1.806 1.192 1.00 84.62 253 GLU A O 1
ATOM 1900 N N . ILE A 1 254 ? 12.743 1.294 -0.245 1.00 80.56 254 ILE A N 1
ATOM 1901 C CA . ILE A 1 254 ? 13.352 0.241 0.565 1.00 80.56 254 ILE A CA 1
ATOM 1902 C C . ILE A 1 254 ? 14.297 0.893 1.578 1.00 80.56 254 ILE A C 1
ATOM 1904 O O . ILE A 1 254 ? 15.318 1.481 1.202 1.00 80.56 254 ILE A O 1
ATOM 1908 N N . SER A 1 255 ? 13.926 0.788 2.856 1.00 80.31 255 SER A N 1
ATOM 1909 C CA . SER A 1 255 ? 14.667 1.331 4.001 1.00 80.31 255 SER A CA 1
ATOM 1910 C C . SER A 1 255 ? 16.120 0.856 3.994 1.00 80.31 255 SER A C 1
ATOM 1912 O O . SER A 1 255 ? 16.398 -0.306 3.709 1.00 80.31 255 SER A O 1
ATOM 1914 N N . GLY A 1 256 ? 17.064 1.757 4.261 1.00 81.62 256 GLY A N 1
ATOM 1915 C CA . GLY A 1 256 ? 18.503 1.477 4.295 1.00 81.62 256 GLY A CA 1
ATOM 1916 C C . GLY A 1 256 ? 19.164 1.141 2.947 1.00 81.62 256 GLY A C 1
ATOM 1917 O O . GLY A 1 256 ? 20.398 1.175 2.846 1.00 81.62 256 GLY A O 1
ATOM 1918 N N . ALA A 1 257 ? 18.391 0.860 1.893 1.00 87.69 257 ALA A N 1
ATOM 1919 C CA . ALA A 1 257 ? 18.932 0.339 0.645 1.00 87.69 257 ALA A CA 1
ATOM 1920 C C . ALA A 1 257 ? 19.668 1.410 -0.187 1.00 87.69 257 ALA A C 1
ATOM 1922 O O . ALA A 1 257 ? 19.176 2.532 -0.340 1.00 87.69 257 ALA A O 1
ATOM 1923 N N . PRO A 1 258 ? 20.837 1.086 -0.775 1.00 95.38 258 PRO A N 1
ATOM 1924 C CA . PRO A 1 258 ? 21.540 1.961 -1.711 1.00 95.38 258 PRO A CA 1
ATOM 1925 C C . PRO A 1 258 ? 21.045 1.772 -3.160 1.00 95.38 258 PRO A C 1
ATOM 1927 O O . PRO A 1 258 ? 20.164 0.963 -3.449 1.00 95.38 258 PRO A O 1
ATOM 1930 N N . HIS A 1 259 ? 21.672 2.470 -4.115 1.00 95.50 259 HIS A N 1
ATOM 1931 C CA . HIS A 1 259 ? 21.443 2.222 -5.543 1.00 95.50 259 HIS A CA 1
ATOM 1932 C C . HIS A 1 259 ? 21.819 0.785 -5.950 1.00 95.50 259 HIS A C 1
ATOM 1934 O O . HIS A 1 259 ? 22.926 0.315 -5.669 1.00 95.50 259 HIS A O 1
ATOM 1940 N N . GLY A 1 260 ? 20.944 0.134 -6.721 1.00 90.88 260 GLY A N 1
ATOM 1941 C CA . GLY A 1 260 ? 21.135 -1.242 -7.192 1.00 90.88 260 GLY A CA 1
ATOM 1942 C C . GLY A 1 260 ? 20.544 -2.281 -6.239 1.00 90.88 260 GLY A C 1
ATOM 1943 O O . GLY A 1 260 ? 21.280 -3.098 -5.691 1.00 90.88 260 GLY A O 1
ATOM 1944 N N . LEU A 1 261 ? 19.216 -2.248 -6.099 1.00 89.50 261 LEU A N 1
ATOM 1945 C CA . LEU A 1 261 ? 18.428 -3.033 -5.138 1.00 89.50 261 LEU A CA 1
ATOM 1946 C C . LEU A 1 261 ? 18.658 -4.550 -5.213 1.00 89.50 261 LEU A C 1
ATOM 1948 O O . LEU A 1 261 ? 18.675 -5.216 -4.192 1.00 89.50 261 LEU A O 1
ATOM 1952 N N . LEU A 1 262 ? 18.936 -5.082 -6.403 1.00 91.69 262 LEU A N 1
ATOM 1953 C CA . LEU A 1 262 ? 19.060 -6.527 -6.648 1.00 91.69 262 LEU A CA 1
ATOM 1954 C C . LEU A 1 262 ? 20.416 -7.134 -6.233 1.00 91.69 262 LEU A C 1
ATOM 1956 O O . LEU A 1 262 ? 20.767 -8.228 -6.661 1.00 91.69 262 LEU A O 1
ATOM 1960 N N . ARG A 1 263 ? 21.259 -6.396 -5.499 1.00 88.06 263 ARG A N 1
ATOM 1961 C CA . ARG A 1 263 ? 22.609 -6.862 -5.120 1.00 88.06 263 ARG A CA 1
ATOM 1962 C C . ARG A 1 263 ? 22.666 -7.538 -3.758 1.00 88.06 263 ARG A C 1
ATOM 1964 O O . ARG A 1 263 ? 23.487 -8.430 -3.576 1.00 88.06 263 ARG A O 1
ATOM 1971 N N . ALA A 1 264 ? 21.883 -7.046 -2.806 1.00 88.06 264 ALA A N 1
ATOM 1972 C CA . ALA A 1 264 ? 21.813 -7.587 -1.455 1.00 88.06 264 ALA A CA 1
ATOM 1973 C C . ALA A 1 264 ? 20.522 -8.402 -1.335 1.00 88.06 264 ALA A C 1
ATOM 1975 O O . ALA A 1 264 ? 19.504 -7.993 -1.886 1.00 88.06 264 ALA A O 1
ATOM 1976 N N . ALA A 1 265 ? 20.581 -9.563 -0.681 1.00 82.69 265 ALA A N 1
ATOM 1977 C CA . ALA A 1 265 ? 19.480 -10.529 -0.688 1.00 82.69 265 ALA A CA 1
ATOM 1978 C C . ALA A 1 265 ? 18.198 -9.986 -0.030 1.00 82.69 265 ALA A C 1
ATOM 1980 O O . ALA A 1 265 ? 17.104 -10.206 -0.535 1.00 82.69 265 ALA A O 1
ATOM 1981 N N . ASP A 1 266 ? 18.345 -9.231 1.054 1.00 79.81 266 ASP A N 1
ATOM 1982 C CA . ASP A 1 266 ? 17.265 -8.545 1.766 1.00 79.81 266 ASP A CA 1
ATOM 1983 C C . ASP A 1 266 ? 16.561 -7.501 0.886 1.00 79.81 266 ASP A C 1
ATOM 1985 O O . ASP A 1 266 ? 15.347 -7.549 0.698 1.00 79.81 266 ASP A O 1
ATOM 1989 N N . HIS A 1 267 ? 17.323 -6.594 0.275 1.00 89.19 267 HIS A N 1
ATOM 1990 C CA . HIS A 1 267 ? 16.772 -5.583 -0.627 1.00 89.19 267 HIS A CA 1
ATOM 1991 C C . HIS A 1 267 ? 16.190 -6.195 -1.901 1.00 89.19 267 HIS A C 1
ATOM 1993 O O . HIS A 1 267 ? 15.230 -5.661 -2.454 1.00 89.19 267 HIS A O 1
ATOM 1999 N N . HIS A 1 268 ? 16.778 -7.296 -2.377 1.00 90.44 268 HIS A N 1
ATOM 2000 C CA . HIS A 1 268 ? 16.285 -8.039 -3.527 1.00 90.44 268 HIS A CA 1
ATOM 2001 C C . HIS A 1 268 ? 14.886 -8.571 -3.243 1.00 90.44 268 HIS A C 1
ATOM 2003 O O . HIS A 1 268 ? 13.977 -8.227 -3.987 1.00 90.44 268 HIS A O 1
ATOM 2009 N N . LEU A 1 269 ? 14.690 -9.321 -2.153 1.00 82.25 269 LEU A N 1
ATOM 2010 C CA . LEU A 1 269 ? 13.383 -9.891 -1.805 1.00 82.25 269 LEU A CA 1
ATOM 2011 C C . LEU A 1 269 ? 12.311 -8.810 -1.630 1.00 82.25 269 LEU A C 1
ATOM 2013 O O . LEU A 1 269 ? 11.239 -8.926 -2.213 1.00 82.25 269 LEU A O 1
ATOM 2017 N N . LEU A 1 270 ? 12.636 -7.707 -0.947 1.00 79.50 270 LEU A N 1
ATOM 2018 C CA . LEU A 1 270 ? 11.725 -6.564 -0.809 1.00 79.50 270 LEU A CA 1
ATOM 2019 C C . LEU A 1 270 ? 11.383 -5.911 -2.158 1.00 79.50 270 LEU A C 1
ATOM 2021 O O . LEU A 1 270 ? 10.267 -5.430 -2.356 1.00 79.50 270 LEU A O 1
ATOM 2025 N N . ALA A 1 271 ? 12.327 -5.885 -3.104 1.00 88.50 271 ALA A N 1
ATOM 2026 C CA . ALA A 1 271 ? 12.052 -5.425 -4.459 1.00 88.50 271 ALA A CA 1
ATOM 2027 C C . ALA A 1 271 ? 11.154 -6.412 -5.218 1.00 88.50 271 ALA A C 1
ATOM 2029 O O . ALA A 1 271 ? 10.267 -5.959 -5.936 1.00 88.50 271 ALA A O 1
ATOM 2030 N N . VAL A 1 272 ? 11.338 -7.728 -5.050 1.00 90.44 272 VAL A N 1
ATOM 2031 C CA . VAL A 1 272 ? 10.438 -8.740 -5.629 1.00 90.44 272 VAL A CA 1
ATOM 2032 C C . VAL A 1 272 ? 9.022 -8.577 -5.075 1.00 90.44 272 VAL A C 1
ATOM 2034 O O . VAL A 1 272 ? 8.087 -8.518 -5.866 1.00 90.44 272 VAL A O 1
ATOM 2037 N N . ASP A 1 273 ? 8.862 -8.427 -3.757 1.00 81.56 273 ASP A N 1
ATOM 2038 C CA . ASP A 1 273 ? 7.558 -8.188 -3.122 1.00 81.56 273 ASP A CA 1
ATOM 2039 C C . ASP A 1 273 ? 6.868 -6.949 -3.694 1.00 81.56 273 ASP A C 1
ATOM 2041 O O . ASP A 1 273 ? 5.704 -7.002 -4.082 1.00 81.56 273 ASP A O 1
ATOM 2045 N N . ALA A 1 274 ? 7.604 -5.842 -3.825 1.00 81.69 274 ALA A N 1
ATOM 2046 C CA . ALA A 1 274 ? 7.068 -4.607 -4.389 1.00 81.69 274 ALA A CA 1
ATOM 2047 C C . ALA A 1 274 ? 6.639 -4.755 -5.859 1.00 81.69 274 ALA A C 1
ATOM 2049 O O . ALA A 1 274 ? 5.665 -4.133 -6.287 1.00 81.69 274 ALA A O 1
ATOM 2050 N N . LEU A 1 275 ? 7.382 -5.540 -6.646 1.00 92.50 275 LEU A N 1
ATOM 2051 C CA . LEU A 1 275 ? 7.044 -5.826 -8.039 1.00 92.50 275 LEU A CA 1
ATOM 2052 C C . LEU A 1 275 ? 5.805 -6.709 -8.139 1.00 92.50 275 LEU A C 1
ATOM 2054 O O . LEU A 1 275 ? 4.939 -6.426 -8.961 1.00 92.50 275 LEU A O 1
ATOM 2058 N N . ASP A 1 276 ? 5.718 -7.743 -7.310 1.00 87.06 276 ASP A N 1
ATOM 2059 C CA . ASP A 1 276 ? 4.591 -8.666 -7.283 1.00 87.06 276 ASP A CA 1
ATOM 2060 C C . ASP A 1 276 ? 3.296 -7.975 -6.851 1.00 87.06 276 ASP A C 1
ATOM 2062 O O . ASP A 1 276 ? 2.308 -8.039 -7.576 1.00 87.06 276 ASP A O 1
ATOM 2066 N N . ASP A 1 277 ? 3.320 -7.214 -5.751 1.00 77.56 277 ASP A N 1
ATOM 2067 C CA . ASP A 1 277 ? 2.161 -6.434 -5.300 1.00 77.56 277 ASP A CA 1
ATOM 2068 C C . ASP A 1 277 ? 1.659 -5.492 -6.411 1.00 77.56 277 ASP A C 1
ATOM 2070 O O . ASP A 1 277 ? 0.454 -5.348 -6.620 1.00 77.56 277 ASP A O 1
ATOM 2074 N N . PHE A 1 278 ? 2.569 -4.850 -7.152 1.00 85.56 278 PHE A N 1
ATOM 2075 C CA . PHE A 1 278 ? 2.189 -3.951 -8.238 1.00 85.56 278 PHE A CA 1
ATOM 2076 C C . PHE A 1 278 ? 1.665 -4.699 -9.470 1.00 85.56 278 PHE A C 1
ATOM 2078 O O . PHE A 1 278 ? 0.630 -4.328 -10.026 1.00 85.56 278 PHE A O 1
ATOM 2085 N N . PHE A 1 279 ? 2.367 -5.728 -9.944 1.00 91.31 279 PHE A N 1
ATOM 2086 C CA . PHE A 1 279 ? 1.963 -6.433 -11.156 1.00 91.31 279 PHE A CA 1
ATOM 2087 C C . PHE A 1 279 ? 0.719 -7.287 -10.940 1.00 91.31 279 PHE A C 1
ATOM 2089 O O . PHE A 1 279 ? -0.115 -7.341 -11.840 1.00 91.31 279 PHE A O 1
ATOM 2096 N N . ASP A 1 280 ? 0.511 -7.882 -9.772 1.00 84.56 280 ASP A N 1
ATOM 2097 C CA . ASP A 1 280 ? -0.731 -8.598 -9.495 1.00 84.56 280 ASP A CA 1
ATOM 2098 C C . ASP A 1 280 ? -1.913 -7.626 -9.395 1.00 84.56 280 ASP A C 1
ATOM 2100 O O . ASP A 1 280 ? -2.990 -7.912 -9.918 1.00 84.56 280 ASP A O 1
ATOM 2104 N N . LEU A 1 281 ? -1.703 -6.421 -8.849 1.00 75.31 281 LEU A N 1
ATOM 2105 C CA . LEU A 1 281 ? -2.735 -5.385 -8.802 1.00 75.31 281 LEU A CA 1
ATOM 2106 C C . LEU A 1 281 ? -3.248 -4.999 -10.201 1.00 75.31 281 LEU A C 1
ATOM 2108 O O . LEU A 1 281 ? -4.458 -4.838 -10.381 1.00 75.31 281 LEU A O 1
ATOM 2112 N N . TYR A 1 282 ? -2.346 -4.846 -11.178 1.00 83.19 282 TYR A N 1
ATOM 2113 C CA . TYR A 1 282 ? -2.674 -4.279 -12.496 1.00 83.19 282 TYR A CA 1
ATOM 2114 C C . TYR A 1 282 ? -2.730 -5.284 -13.651 1.00 83.19 282 TYR A C 1
ATOM 2116 O O . TYR A 1 282 ? -3.372 -5.005 -14.662 1.00 83.19 282 TYR A O 1
ATOM 2124 N N . LEU A 1 283 ? -2.076 -6.436 -13.529 1.00 87.31 283 LEU A N 1
ATOM 2125 C CA . LEU A 1 283 ? -2.100 -7.509 -14.526 1.00 87.31 283 LEU A CA 1
ATOM 2126 C C . LEU A 1 283 ? -2.959 -8.681 -14.042 1.00 87.31 283 LEU A C 1
ATOM 2128 O O . LEU A 1 283 ? -3.687 -9.271 -14.836 1.00 87.31 283 LEU A O 1
ATOM 2132 N N . GLY A 1 284 ? -2.927 -8.992 -12.744 1.00 73.44 284 GLY A N 1
ATOM 2133 C CA . GLY A 1 284 ? -3.699 -10.068 -12.128 1.00 73.44 284 GLY A CA 1
ATOM 2134 C C . GLY A 1 284 ? -3.201 -11.462 -12.509 1.00 73.44 284 GLY A C 1
ATOM 2135 O O . GLY A 1 284 ? -3.492 -11.947 -13.609 1.00 73.44 284 GLY A O 1
ATOM 2136 N N . HIS A 1 285 ? -2.526 -12.133 -11.572 1.00 63.91 285 HIS A N 1
ATOM 2137 C CA . HIS A 1 285 ? -2.236 -13.579 -11.612 1.00 63.91 285 HIS A CA 1
ATOM 2138 C C . HIS A 1 285 ? -3.082 -14.396 -10.631 1.00 63.91 285 HIS A C 1
ATOM 2140 O O . HIS A 1 285 ? -3.075 -15.623 -10.700 1.00 63.91 285 HIS A O 1
ATOM 2146 N N . GLY A 1 286 ? -3.886 -13.731 -9.794 1.00 49.59 286 GLY A N 1
ATOM 2147 C CA . GLY A 1 286 ? -4.952 -14.381 -9.031 1.00 49.59 286 GLY A CA 1
ATOM 2148 C C . GLY A 1 286 ? -4.858 -14.246 -7.516 1.00 49.59 286 GLY A C 1
ATOM 2149 O O . GLY A 1 286 ? -5.575 -14.977 -6.830 1.00 49.59 286 GLY A O 1
ATOM 2150 N N . THR A 1 287 ? -4.046 -13.327 -6.974 1.00 47.38 287 THR A N 1
ATOM 2151 C CA . THR A 1 287 ? -3.982 -13.126 -5.516 1.00 47.38 287 THR A CA 1
ATOM 2152 C C . THR A 1 287 ? -4.530 -11.787 -5.002 1.00 47.38 287 THR A C 1
ATOM 2154 O O . THR A 1 287 ? -4.979 -11.752 -3.855 1.00 47.38 287 THR A O 1
ATOM 2157 N N . THR A 1 288 ? -4.520 -10.690 -5.779 1.00 53.28 288 THR A N 1
ATOM 2158 C CA . THR A 1 288 ? -4.634 -9.328 -5.197 1.00 53.28 288 THR A CA 1
ATOM 2159 C C . THR A 1 288 ? -5.158 -8.189 -6.101 1.00 53.28 288 THR A C 1
ATOM 2161 O O . THR A 1 288 ? -5.088 -7.033 -5.681 1.00 53.28 288 THR A O 1
ATOM 2164 N N . GLY A 1 289 ? -5.682 -8.478 -7.302 1.00 55.09 289 GLY A N 1
ATOM 2165 C CA . GLY A 1 289 ? -6.069 -7.481 -8.326 1.00 55.09 289 GLY A CA 1
ATOM 2166 C C . GLY A 1 289 ? -6.897 -6.265 -7.854 1.00 55.09 289 GLY A C 1
ATOM 2167 O O . GLY A 1 289 ? -7.531 -6.297 -6.799 1.00 55.09 289 GLY A O 1
ATOM 2168 N N . ALA A 1 290 ? -6.905 -5.185 -8.656 1.00 59.44 290 ALA A N 1
ATOM 2169 C CA . ALA A 1 290 ? -7.548 -3.903 -8.328 1.00 59.44 290 ALA A CA 1
ATOM 2170 C C . ALA A 1 290 ? -8.955 -4.069 -7.732 1.00 59.44 290 ALA A C 1
ATOM 2172 O O . ALA A 1 290 ? -9.869 -4.597 -8.369 1.00 59.44 290 ALA A O 1
ATOM 2173 N N . VAL A 1 291 ? -9.134 -3.596 -6.495 1.00 73.88 291 VAL A N 1
ATOM 2174 C CA . VAL A 1 291 ? -10.413 -3.707 -5.793 1.00 73.88 291 VAL A CA 1
ATOM 2175 C C . VAL A 1 291 ? -11.338 -2.617 -6.313 1.00 73.88 291 VAL A C 1
ATOM 2177 O O . VAL A 1 291 ? -11.137 -1.434 -6.033 1.00 73.88 291 VAL A O 1
ATOM 2180 N N . SER A 1 292 ? -12.357 -3.012 -7.078 1.00 81.06 292 SER A N 1
ATOM 2181 C CA . SER A 1 292 ? -13.392 -2.082 -7.530 1.00 81.06 292 SER A CA 1
ATOM 2182 C C . SER A 1 292 ? -14.036 -1.388 -6.330 1.00 81.06 292 SER A C 1
ATOM 2184 O O . SER A 1 292 ? -14.380 -2.016 -5.327 1.00 81.06 292 SER A O 1
ATOM 2186 N N . LEU A 1 293 ? -14.193 -0.074 -6.434 1.00 85.81 293 LEU A N 1
ATOM 2187 C CA . LEU A 1 293 ? -14.868 0.748 -5.449 1.00 85.81 293 LEU A CA 1
ATOM 2188 C C . LEU A 1 293 ? -16.308 0.952 -5.918 1.00 85.81 293 LEU A C 1
ATOM 2190 O O . LEU A 1 293 ? -16.654 1.942 -6.561 1.00 85.81 293 LEU A O 1
ATOM 2194 N N . ALA A 1 294 ? -17.149 -0.022 -5.582 1.00 86.56 294 ALA A N 1
ATOM 2195 C CA . ALA A 1 294 ? -18.589 0.058 -5.770 1.00 86.56 294 ALA A CA 1
ATOM 2196 C C . ALA A 1 294 ? -19.241 0.606 -4.493 1.00 86.56 294 ALA A C 1
ATOM 2198 O O . ALA A 1 294 ? -19.182 -0.019 -3.438 1.00 86.56 294 ALA A O 1
ATOM 2199 N N . LEU A 1 295 ? -19.860 1.785 -4.574 1.00 91.12 295 LEU A N 1
ATOM 2200 C CA . LEU A 1 295 ? -20.660 2.331 -3.480 1.00 91.12 295 LEU A CA 1
ATOM 2201 C C . LEU A 1 295 ? -22.133 1.959 -3.682 1.00 91.12 295 LEU A C 1
ATOM 2203 O O . LEU A 1 295 ? -22.824 2.518 -4.534 1.00 91.12 295 LEU A O 1
ATOM 2207 N N . GLU A 1 296 ? -22.630 1.048 -2.856 1.00 94.31 296 GLU A N 1
ATOM 2208 C CA . GLU A 1 296 ? -24.027 0.620 -2.839 1.00 94.31 296 GLU A CA 1
ATOM 2209 C C . GLU A 1 296 ? -24.834 1.567 -1.938 1.00 94.31 296 GLU A C 1
ATOM 2211 O O . GLU A 1 296 ? -24.987 1.339 -0.737 1.00 94.31 296 GLU A O 1
ATOM 2216 N N . ALA A 1 297 ? -25.293 2.689 -2.498 1.00 91.44 297 ALA A N 1
ATOM 2217 C CA . ALA A 1 297 ? -26.004 3.725 -1.750 1.00 91.44 297 ALA A CA 1
ATOM 2218 C C . ALA A 1 297 ? -27.493 3.395 -1.540 1.00 91.44 297 ALA A C 1
ATOM 2220 O O . ALA A 1 297 ? -28.251 3.242 -2.497 1.00 91.44 297 ALA A O 1
ATOM 2221 N N . GLU A 1 298 ? -27.944 3.398 -0.283 1.00 91.19 298 GLU A N 1
ATOM 2222 C CA . GLU A 1 298 ? -29.371 3.372 0.077 1.00 91.19 298 GLU A CA 1
ATOM 2223 C C . GLU A 1 298 ? -29.942 4.781 0.282 1.00 91.19 298 GLU A C 1
ATOM 2225 O O . GLU A 1 298 ? -31.124 5.031 0.044 1.00 91.19 298 GLU A O 1
ATOM 2230 N N . GLN A 1 299 ? -29.106 5.720 0.737 1.00 89.56 299 GLN A N 1
ATOM 2231 C CA . GLN A 1 299 ? -29.443 7.135 0.912 1.00 89.56 299 GLN A CA 1
ATOM 2232 C C . GLN A 1 299 ? -28.452 7.996 0.125 1.00 89.56 299 GLN A C 1
ATOM 2234 O O . GLN A 1 299 ? -27.430 8.424 0.663 1.00 89.56 299 GLN A O 1
ATOM 2239 N N . LEU A 1 300 ? -28.751 8.237 -1.156 1.00 86.19 300 LEU A N 1
ATOM 2240 C CA . LEU A 1 300 ? -27.893 8.973 -2.099 1.00 86.19 300 LEU A CA 1
ATOM 2241 C C . LEU A 1 300 ? -27.451 10.353 -1.584 1.00 86.19 300 LEU A C 1
ATOM 2243 O O . LEU A 1 300 ? -26.291 10.714 -1.732 1.00 86.19 300 LEU A O 1
ATOM 2247 N N . ASP A 1 301 ? -28.342 11.104 -0.936 1.00 86.62 301 ASP A N 1
ATOM 2248 C CA . ASP A 1 301 ? -28.0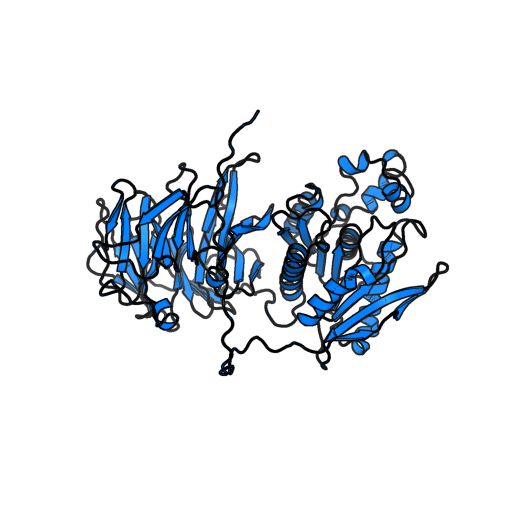82 12.449 -0.402 1.00 86.62 301 ASP A CA 1
ATOM 2249 C C . ASP A 1 301 ? -27.097 12.460 0.779 1.00 86.62 301 ASP A C 1
ATOM 2251 O O . ASP A 1 301 ? -26.389 13.442 1.008 1.00 86.62 301 ASP A O 1
ATOM 2255 N N . LYS A 1 302 ? -27.039 11.357 1.531 1.00 86.81 302 LYS A N 1
ATOM 2256 C CA . LYS A 1 302 ? -26.176 11.208 2.712 1.00 86.81 302 LYS A CA 1
ATOM 2257 C C . LYS A 1 302 ? -24.902 10.431 2.431 1.00 86.81 302 LYS A C 1
ATOM 2259 O O . LYS A 1 302 ? -23.989 10.472 3.254 1.00 86.81 302 LYS A O 1
ATOM 2264 N N . SER A 1 303 ? -24.859 9.733 1.304 1.00 89.81 303 SER A N 1
ATOM 2265 C CA . SER A 1 303 ? -23.730 8.906 0.911 1.00 89.81 303 SER A CA 1
ATOM 2266 C C . SER A 1 303 ? -22.539 9.776 0.496 1.00 89.81 303 SER A C 1
ATOM 2268 O O . SER A 1 303 ? -22.739 10.818 -0.136 1.00 89.81 303 SER A O 1
ATOM 2270 N N . PRO A 1 304 ? -21.307 9.376 0.842 1.00 91.38 304 PRO A N 1
ATOM 2271 C CA . PRO A 1 304 ? -20.110 10.016 0.309 1.00 91.38 304 PRO A CA 1
ATOM 2272 C C . PRO A 1 304 ? -19.978 9.700 -1.184 1.00 91.38 304 PRO A C 1
ATOM 2274 O O . PRO A 1 304 ? -20.484 8.682 -1.649 1.00 91.38 304 PRO A O 1
ATOM 2277 N N . THR A 1 305 ? -19.286 10.539 -1.952 1.00 90.75 305 THR A N 1
ATOM 2278 C CA . THR A 1 305 ? -19.075 10.287 -3.391 1.00 90.75 305 THR A CA 1
ATOM 2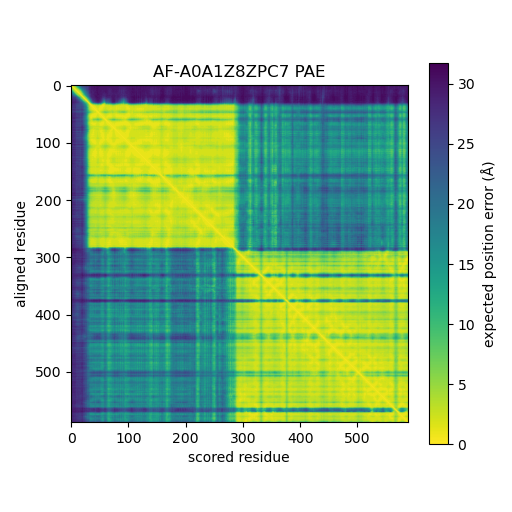279 C C . THR A 1 305 ? -17.615 9.937 -3.658 1.00 90.75 305 THR A C 1
ATOM 2281 O O . THR A 1 305 ? -16.761 10.798 -3.443 1.00 90.75 305 THR A O 1
ATOM 2284 N N . PRO A 1 306 ? -17.283 8.721 -4.119 1.00 90.75 306 PRO A N 1
ATOM 2285 C CA . PRO A 1 306 ? -15.907 8.400 -4.464 1.00 90.75 306 PRO A CA 1
ATOM 2286 C C . PRO A 1 306 ? -15.463 9.186 -5.701 1.00 90.75 306 PRO A C 1
ATOM 2288 O O . PRO A 1 306 ? -16.241 9.397 -6.630 1.00 90.75 306 PRO A O 1
ATOM 2291 N N . LEU A 1 307 ? -14.208 9.635 -5.714 1.00 86.69 307 LEU A N 1
ATOM 2292 C CA . LEU A 1 307 ? -13.635 10.363 -6.853 1.00 86.69 307 LEU A CA 1
ATOM 2293 C C . LEU A 1 307 ? -13.034 9.430 -7.916 1.00 86.69 307 LEU A C 1
ATOM 2295 O O . LEU A 1 307 ? -12.614 9.898 -8.973 1.00 86.69 307 LEU A O 1
ATOM 2299 N N . ARG A 1 308 ? -12.965 8.125 -7.626 1.00 82.00 308 ARG A N 1
ATOM 2300 C CA . ARG A 1 308 ? -12.476 7.051 -8.501 1.00 82.00 308 ARG A CA 1
ATOM 2301 C C . ARG A 1 308 ? -13.336 5.803 -8.313 1.00 82.00 308 ARG A C 1
ATOM 2303 O O . ARG A 1 308 ? -14.023 5.668 -7.306 1.00 82.00 308 ARG A O 1
ATOM 2310 N N . ASP A 1 309 ? -13.274 4.888 -9.265 1.00 81.69 309 ASP A N 1
ATOM 2311 C CA . ASP A 1 309 ? -14.036 3.633 -9.304 1.00 81.69 309 ASP A CA 1
ATOM 2312 C C . ASP A 1 309 ? -13.266 2.419 -8.750 1.00 81.69 309 ASP A C 1
ATOM 2314 O O . ASP A 1 309 ? -13.723 1.279 -8.851 1.00 81.69 309 ASP A O 1
ATOM 2318 N N . HIS A 1 310 ? -12.103 2.652 -8.145 1.00 82.19 310 HIS A N 1
ATOM 2319 C CA . HIS A 1 310 ? -11.250 1.626 -7.561 1.00 82.19 310 HIS A CA 1
ATOM 2320 C C . HIS A 1 310 ? -10.559 2.129 -6.293 1.00 82.19 310 HIS A C 1
ATOM 2322 O O . HIS A 1 310 ? -10.303 3.323 -6.114 1.00 82.19 310 HIS A O 1
ATOM 2328 N N . TRP A 1 311 ? -10.231 1.185 -5.420 1.00 85.06 311 TRP A N 1
ATOM 2329 C CA . TRP A 1 311 ? -9.325 1.390 -4.305 1.00 85.06 311 TRP A CA 1
ATOM 2330 C C . TRP A 1 311 ? -7.880 1.237 -4.771 1.00 85.06 311 TRP A C 1
ATOM 2332 O O . TRP A 1 311 ? -7.538 0.294 -5.484 1.00 85.06 311 TRP A O 1
ATOM 2342 N N . ILE A 1 312 ? -7.006 2.126 -4.309 1.00 80.25 312 ILE A N 1
ATOM 2343 C CA . ILE A 1 312 ? -5.564 1.950 -4.450 1.00 80.25 312 ILE A CA 1
ATOM 2344 C C . ILE A 1 312 ? -5.116 1.028 -3.322 1.00 80.25 312 ILE A C 1
ATOM 2346 O O . ILE A 1 312 ? -5.125 1.423 -2.155 1.00 80.25 312 ILE A O 1
ATOM 2350 N N . ARG A 1 313 ? -4.713 -0.196 -3.657 1.00 80.62 313 ARG A N 1
ATOM 2351 C CA . ARG A 1 313 ? -4.020 -1.069 -2.709 1.00 80.62 313 ARG A CA 1
ATOM 2352 C C . ARG A 1 313 ? -2.613 -0.522 -2.474 1.00 80.62 313 ARG A C 1
ATOM 2354 O O . ARG A 1 313 ? -1.878 -0.270 -3.423 1.00 80.62 313 ARG A O 1
ATOM 2361 N N . LEU A 1 314 ? -2.261 -0.312 -1.211 1.00 78.12 314 LEU A N 1
ATOM 2362 C CA . LEU A 1 314 ? -0.953 0.202 -0.811 1.00 78.12 314 LEU A CA 1
ATOM 2363 C C . LEU A 1 314 ? 0.087 -0.909 -0.687 1.00 78.12 314 LEU A C 1
ATOM 2365 O O . LEU A 1 314 ? 1.222 -0.727 -1.110 1.00 78.12 314 LEU A O 1
ATOM 2369 N N . GLY A 1 315 ? -0.324 -2.039 -0.120 1.00 70.50 315 GLY A N 1
ATOM 2370 C CA . GLY A 1 315 ? 0.468 -3.251 0.059 1.00 70.50 315 GLY A CA 1
ATOM 2371 C C . GLY A 1 315 ? -0.422 -4.361 0.611 1.00 70.50 315 GLY A C 1
ATOM 2372 O O . GLY A 1 315 ? -1.528 -4.085 1.104 1.00 70.50 315 GLY A O 1
ATOM 2373 N N . GLY A 1 316 ? 0.021 -5.613 0.523 1.00 76.88 316 GLY A N 1
ATOM 2374 C CA . GLY A 1 316 ? -0.717 -6.713 1.133 1.00 76.88 316 GLY A CA 1
ATOM 2375 C C . GLY A 1 316 ? -0.015 -8.063 1.100 1.00 76.88 316 GLY A C 1
ATOM 2376 O O . GLY A 1 316 ? 1.202 -8.141 1.144 1.00 76.88 316 GLY A O 1
ATOM 2377 N N . GLY A 1 317 ? -0.810 -9.136 1.135 1.00 66.38 317 GLY A N 1
ATOM 2378 C CA . GLY A 1 317 ? -0.299 -10.487 1.382 1.00 66.38 317 GLY A CA 1
ATOM 2379 C C . GLY A 1 317 ? -0.058 -10.786 2.868 1.00 66.38 317 GLY A C 1
ATOM 2380 O O . GLY A 1 317 ? 0.358 -11.891 3.195 1.00 66.38 317 GLY A O 1
ATOM 2381 N N . TYR A 1 318 ? -0.391 -9.847 3.757 1.00 81.44 318 TYR A N 1
ATOM 2382 C CA . TYR A 1 318 ? -0.143 -9.914 5.198 1.00 81.44 318 TYR A CA 1
ATOM 2383 C C . TYR A 1 318 ? -0.898 -11.057 5.896 1.00 81.44 318 TYR A C 1
ATOM 2385 O O . TYR A 1 318 ? -2.007 -11.428 5.489 1.00 81.44 318 TYR A O 1
ATOM 2393 N N . HIS A 1 319 ? -0.339 -11.560 7.002 1.00 77.12 319 HIS A N 1
ATOM 2394 C CA . HIS A 1 319 ? -0.987 -12.551 7.873 1.00 77.12 319 HIS A CA 1
ATOM 2395 C C . HIS A 1 319 ? -2.048 -11.927 8.795 1.00 77.12 319 HIS A C 1
ATOM 2397 O O . HIS A 1 319 ? -2.928 -12.628 9.304 1.00 77.12 319 HIS A O 1
ATOM 2403 N N . GLY A 1 320 ? -1.984 -10.611 8.996 1.00 86.81 320 GLY A N 1
ATOM 2404 C CA . GLY A 1 320 ? -2.985 -9.818 9.701 1.00 86.81 320 GLY A CA 1
ATOM 2405 C C . GLY A 1 320 ? -2.688 -8.335 9.550 1.00 86.81 320 GLY A C 1
ATOM 2406 O O . GLY A 1 320 ? -1.585 -7.906 9.866 1.00 86.81 320 GLY A O 1
ATOM 2407 N N . CYS A 1 321 ? -3.663 -7.552 9.085 1.00 92.94 321 CYS A N 1
ATOM 2408 C CA . CYS A 1 321 ? -3.504 -6.118 8.864 1.00 92.94 321 CYS A CA 1
ATOM 2409 C C . CYS A 1 321 ? -4.661 -5.309 9.464 1.00 92.94 321 CYS A C 1
ATOM 2411 O O . CYS A 1 321 ? -5.829 -5.650 9.273 1.00 92.94 321 CYS A O 1
ATOM 2413 N N . GLU A 1 322 ? -4.336 -4.262 10.226 1.00 94.94 322 GLU A N 1
ATOM 2414 C CA . GLU A 1 322 ? -5.300 -3.385 10.900 1.00 94.94 322 GLU A CA 1
ATOM 2415 C C . GLU A 1 322 ? -4.687 -2.018 11.278 1.00 94.94 322 GLU A C 1
ATOM 2417 O O . GLU A 1 322 ? -3.582 -1.668 10.854 1.00 94.94 322 GLU A O 1
ATOM 2422 N N . GLY A 1 323 ? -5.418 -1.220 12.060 1.00 95.56 323 GLY A N 1
ATOM 2423 C CA . GLY A 1 323 ? -4.858 -0.049 12.734 1.00 95.56 323 GLY A CA 1
ATOM 2424 C C . GLY A 1 323 ? -4.645 1.198 11.873 1.00 95.56 323 GLY A C 1
ATOM 2425 O O . GLY A 1 323 ? -3.825 2.027 12.259 1.00 95.56 323 GLY A O 1
ATOM 2426 N N . ALA A 1 324 ? -5.371 1.369 10.759 1.00 97.06 324 ALA A N 1
ATOM 2427 C CA . ALA A 1 324 ? -5.295 2.566 9.913 1.00 97.06 324 ALA A CA 1
ATOM 2428 C C . ALA A 1 324 ? -5.392 3.855 10.749 1.00 97.06 324 ALA A C 1
ATOM 2430 O O . ALA A 1 324 ? -6.322 3.995 11.550 1.00 97.06 324 ALA A O 1
ATOM 2431 N N . GLN A 1 325 ? -4.443 4.779 10.577 1.00 95.00 325 GLN A N 1
ATOM 2432 C CA . GLN A 1 325 ? -4.394 6.082 11.245 1.00 95.00 325 GLN A CA 1
ATOM 2433 C C . GLN A 1 325 ? -3.684 7.135 10.391 1.00 95.00 325 GLN A C 1
ATOM 2435 O O . GLN A 1 325 ? -2.494 7.010 10.124 1.00 95.00 325 GLN A O 1
ATOM 2440 N N . TRP A 1 326 ? -4.339 8.240 10.064 1.00 93.06 326 TRP A N 1
ATOM 2441 C CA . TRP A 1 326 ? -3.669 9.407 9.491 1.00 93.06 326 TRP A CA 1
ATOM 2442 C C . TRP A 1 326 ? -2.982 10.242 10.569 1.00 93.06 326 TRP A C 1
ATOM 2444 O O . TRP A 1 326 ? -3.601 10.632 11.557 1.00 93.06 326 TRP A O 1
ATOM 2454 N N . ALA A 1 327 ? -1.704 10.556 10.395 1.00 90.00 327 ALA A N 1
ATOM 2455 C CA . ALA A 1 327 ? -0.941 11.341 11.356 1.00 90.00 327 ALA A CA 1
ATOM 2456 C C . ALA A 1 327 ? -0.049 12.370 10.665 1.00 90.00 327 ALA A C 1
ATOM 2458 O O . ALA A 1 327 ? 0.510 12.123 9.600 1.00 90.00 327 ALA A O 1
ATOM 2459 N N . THR A 1 328 ? 0.121 13.528 11.302 1.00 85.44 328 THR A N 1
ATOM 2460 C CA . THR A 1 328 ? 1.043 14.561 10.825 1.00 85.44 328 THR A CA 1
ATOM 2461 C C . THR A 1 328 ? 2.413 14.387 11.466 1.00 85.44 328 THR A C 1
ATOM 2463 O O . THR A 1 328 ? 2.568 14.500 12.682 1.00 85.44 328 THR A O 1
ATOM 2466 N N . PHE A 1 329 ? 3.426 14.186 10.632 1.00 80.50 329 PHE A N 1
ATOM 2467 C CA . PHE A 1 329 ? 4.827 14.104 11.015 1.00 80.50 329 PHE A CA 1
ATOM 2468 C C . PHE A 1 329 ? 5.531 15.428 10.722 1.00 80.50 329 PHE A C 1
ATOM 2470 O O . PHE A 1 329 ? 5.317 16.033 9.674 1.00 80.50 329 PHE A O 1
ATOM 2477 N N . SER A 1 330 ? 6.374 15.892 11.644 1.00 71.81 330 SER A N 1
ATOM 2478 C CA . SER A 1 330 ? 7.189 17.099 11.453 1.00 71.81 330 SER A CA 1
ATOM 2479 C C . SER A 1 330 ? 8.640 16.692 11.203 1.00 71.81 330 SER A C 1
ATOM 2481 O O . SER A 1 330 ? 9.187 15.917 11.978 1.00 71.81 330 SER A O 1
ATOM 2483 N N . GLY A 1 331 ? 9.265 17.199 10.139 1.00 63.19 331 GLY A N 1
ATOM 2484 C CA . GLY A 1 331 ? 10.671 16.926 9.820 1.00 63.19 331 GLY A CA 1
ATOM 2485 C C . GLY A 1 331 ? 11.350 18.081 9.081 1.00 63.19 331 GLY A C 1
ATOM 2486 O O . GLY A 1 331 ? 10.758 19.141 8.887 1.00 63.19 331 GLY A O 1
ATOM 2487 N N . ALA A 1 332 ? 12.591 17.871 8.626 1.00 47.78 332 ALA A N 1
ATOM 2488 C CA . ALA A 1 332 ? 13.397 18.895 7.940 1.00 47.78 332 ALA A CA 1
ATOM 2489 C C . ALA A 1 332 ? 12.744 19.473 6.661 1.00 47.78 332 ALA A C 1
ATOM 2491 O O . ALA A 1 332 ? 13.122 20.553 6.217 1.00 47.78 332 ALA A O 1
ATOM 2492 N N . GLY A 1 333 ? 11.760 18.769 6.086 1.00 55.59 333 GLY A N 1
ATOM 2493 C CA . GLY A 1 333 ? 10.977 19.198 4.922 1.00 55.59 333 GLY A CA 1
ATOM 2494 C C . GLY A 1 333 ? 9.619 19.840 5.238 1.00 55.59 333 GLY A C 1
ATOM 2495 O O . GLY A 1 333 ? 8.881 20.132 4.306 1.00 55.59 333 GLY A O 1
ATOM 2496 N N . GLY A 1 334 ? 9.272 20.055 6.514 1.00 67.94 334 GLY A N 1
ATOM 2497 C CA . GLY A 1 334 ? 7.971 20.589 6.932 1.00 67.94 334 GLY A CA 1
ATOM 2498 C C . GLY A 1 334 ? 7.058 19.550 7.594 1.00 67.94 334 GLY A C 1
ATOM 2499 O O . GLY A 1 334 ? 7.524 18.526 8.102 1.00 67.94 334 GLY A O 1
ATOM 2500 N N . LYS A 1 335 ? 5.756 19.859 7.646 1.00 73.75 335 LYS A N 1
ATOM 2501 C CA . LYS A 1 335 ? 4.711 18.962 8.156 1.00 73.75 335 LYS A CA 1
ATOM 2502 C C . LYS A 1 335 ? 4.172 18.113 7.010 1.00 73.75 335 LYS A C 1
ATOM 2504 O O . LYS A 1 335 ? 3.620 18.672 6.071 1.00 73.75 335 LYS A O 1
ATOM 2509 N N . ASN A 1 336 ? 4.266 16.796 7.141 1.00 78.50 336 ASN A N 1
ATOM 2510 C CA . ASN A 1 336 ? 3.729 15.844 6.177 1.00 78.50 336 ASN A CA 1
ATOM 2511 C C . ASN A 1 336 ? 2.700 14.952 6.863 1.00 78.50 336 ASN A C 1
ATOM 2513 O O . ASN A 1 336 ? 3.010 14.307 7.866 1.00 78.50 336 ASN A O 1
ATOM 2517 N N . THR A 1 337 ? 1.488 14.897 6.320 1.00 86.62 337 THR A N 1
ATOM 2518 C CA . THR A 1 337 ? 0.495 13.920 6.761 1.00 86.62 337 THR A CA 1
ATOM 2519 C C . THR A 1 337 ? 0.718 12.600 6.042 1.00 86.62 337 THR A C 1
ATOM 2521 O O . THR A 1 337 ? 0.816 12.550 4.817 1.00 86.62 337 THR A O 1
ATOM 2524 N N . GLU A 1 338 ? 0.800 11.528 6.819 1.00 90.44 338 GLU A N 1
ATOM 2525 C CA . GLU A 1 338 ? 1.004 10.176 6.330 1.00 90.44 338 GLU A CA 1
ATOM 2526 C C . GLU A 1 338 ? 0.009 9.227 7.013 1.00 90.44 338 GLU A C 1
ATOM 2528 O O . GLU A 1 338 ? -0.329 9.395 8.186 1.00 90.44 338 GLU A O 1
ATOM 2533 N N . LEU A 1 339 ? -0.477 8.235 6.274 1.00 94.50 339 LEU A N 1
ATOM 2534 C CA . LEU A 1 339 ? -1.216 7.102 6.814 1.00 94.50 339 LEU A CA 1
ATOM 2535 C C . LEU A 1 339 ? -0.238 6.163 7.516 1.00 94.50 339 LEU A C 1
ATOM 2537 O O . LEU A 1 339 ? 0.823 5.868 6.978 1.00 94.50 339 LEU A O 1
ATOM 2541 N N . ILE A 1 340 ? -0.625 5.650 8.673 1.00 95.62 340 ILE A N 1
ATOM 2542 C CA . ILE A 1 340 ? 0.031 4.575 9.409 1.00 95.62 340 ILE A CA 1
ATOM 2543 C C . ILE A 1 340 ? -0.917 3.374 9.403 1.00 95.62 340 ILE A C 1
ATOM 2545 O O . ILE A 1 340 ? -2.118 3.547 9.608 1.00 95.62 340 ILE A O 1
ATOM 2549 N N . TYR A 1 341 ? -0.405 2.167 9.193 1.00 97.12 341 TYR A N 1
ATOM 2550 C CA . TYR A 1 341 ? -1.145 0.929 9.459 1.00 97.12 341 TYR A CA 1
ATOM 2551 C C . TYR A 1 341 ? -0.183 -0.196 9.844 1.00 97.12 341 TYR A C 1
ATOM 2553 O O . TYR A 1 341 ? 1.012 -0.125 9.549 1.00 97.12 341 TYR A O 1
ATOM 2561 N N . ALA A 1 342 ? -0.695 -1.237 10.497 1.00 95.44 342 ALA A N 1
ATOM 2562 C CA . ALA A 1 342 ? 0.107 -2.363 10.951 1.00 95.44 342 ALA A CA 1
ATOM 2563 C C . ALA A 1 342 ? -0.253 -3.644 10.199 1.00 95.44 342 ALA A C 1
ATOM 2565 O O . ALA A 1 342 ? -1.425 -4.014 10.126 1.00 95.44 342 ALA A O 1
ATOM 2566 N N . ALA A 1 343 ? 0.758 -4.349 9.696 1.00 88.50 343 ALA A N 1
ATOM 2567 C CA . ALA A 1 343 ? 0.680 -5.776 9.407 1.00 88.50 343 ALA A CA 1
ATOM 2568 C C . ALA A 1 343 ? 1.105 -6.525 10.683 1.00 88.50 343 ALA A C 1
ATOM 2570 O O . ALA A 1 343 ? 2.222 -7.027 10.809 1.00 88.50 343 ALA A O 1
ATOM 2571 N N . HIS A 1 344 ? 0.245 -6.471 11.702 1.00 92.06 344 HIS A N 1
ATOM 2572 C CA . HIS A 1 344 ? 0.603 -6.774 13.088 1.00 92.06 344 HIS A CA 1
ATOM 2573 C C . HIS A 1 344 ? 1.096 -8.212 13.277 1.00 92.06 344 HIS A C 1
ATOM 2575 O O . HIS A 1 344 ? 2.083 -8.408 13.978 1.00 92.06 344 HIS A O 1
ATOM 2581 N N . HIS A 1 345 ? 0.489 -9.208 12.622 1.00 85.62 345 HIS A N 1
ATOM 2582 C CA . HIS A 1 345 ? 0.950 -10.603 12.711 1.00 85.62 345 HIS A CA 1
ATOM 2583 C C . HIS A 1 345 ? 2.288 -10.853 12.003 1.00 85.62 345 HIS A C 1
ATOM 2585 O O . HIS A 1 345 ? 2.956 -11.839 12.304 1.00 85.62 345 HIS A O 1
ATOM 2591 N N . ASP A 1 346 ? 2.694 -9.951 11.112 1.00 73.81 346 ASP A N 1
ATOM 2592 C CA . ASP A 1 346 ? 4.001 -9.959 10.452 1.00 73.81 346 ASP A CA 1
ATOM 2593 C C . ASP A 1 346 ? 5.052 -9.162 11.247 1.00 73.81 346 ASP A C 1
ATOM 2595 O O . ASP A 1 346 ? 6.230 -9.148 10.902 1.00 73.81 346 ASP A O 1
ATOM 2599 N N . GLY A 1 347 ? 4.640 -8.482 12.324 1.00 82.12 347 GLY A N 1
ATOM 2600 C CA . GLY A 1 347 ? 5.510 -7.621 13.117 1.00 82.12 347 GLY A CA 1
ATOM 2601 C C . GLY A 1 347 ? 5.903 -6.325 12.403 1.00 82.12 347 GLY A C 1
ATOM 2602 O O . GLY A 1 347 ? 6.882 -5.697 12.806 1.00 82.12 347 GLY A O 1
ATOM 2603 N N . LEU A 1 348 ? 5.159 -5.896 11.379 1.00 85.38 348 LEU A N 1
ATOM 2604 C CA . LEU A 1 348 ? 5.504 -4.735 10.551 1.00 85.38 348 LEU A CA 1
ATOM 2605 C C . LEU A 1 348 ? 4.507 -3.585 10.728 1.00 85.38 348 LEU A C 1
ATOM 2607 O O . LEU A 1 348 ? 3.296 -3.792 10.831 1.00 85.38 348 LEU A O 1
ATOM 2611 N N . VAL A 1 349 ? 5.009 -2.354 10.684 1.00 90.62 349 VAL A N 1
ATOM 2612 C CA . VAL A 1 349 ? 4.200 -1.128 10.645 1.00 90.62 349 VAL A CA 1
ATOM 2613 C C . VAL A 1 349 ? 4.661 -0.275 9.480 1.00 90.62 349 VAL A C 1
ATOM 2615 O O . VAL A 1 349 ? 5.854 -0.025 9.323 1.00 90.62 349 VAL A O 1
ATOM 2618 N N . PHE A 1 350 ? 3.715 0.212 8.686 1.00 87.44 350 PHE A N 1
ATOM 2619 C CA . PHE A 1 350 ? 3.981 0.983 7.481 1.00 87.44 350 PHE A CA 1
ATOM 2620 C C . PHE A 1 350 ? 3.517 2.429 7.612 1.00 87.44 350 PHE A C 1
ATOM 2622 O O . PHE A 1 350 ? 2.569 2.737 8.337 1.00 87.44 350 PHE A O 1
ATOM 2629 N N . ARG A 1 351 ? 4.175 3.307 6.854 1.00 90.00 351 ARG A N 1
ATOM 2630 C CA . ARG A 1 351 ? 3.785 4.695 6.613 1.00 90.00 351 ARG A CA 1
ATOM 2631 C C . ARG A 1 351 ? 3.554 4.921 5.128 1.00 90.00 351 ARG A C 1
ATOM 2633 O O . ARG A 1 351 ? 4.343 4.474 4.301 1.00 90.00 351 ARG A O 1
ATOM 2640 N N . TRP A 1 352 ? 2.513 5.664 4.781 1.00 87.94 352 TRP A N 1
ATOM 2641 C CA . TRP A 1 352 ? 2.200 6.001 3.400 1.00 87.94 352 TRP A CA 1
ATOM 2642 C C . TRP A 1 352 ? 1.849 7.474 3.231 1.00 87.94 352 TRP A C 1
ATOM 2644 O O . TRP A 1 352 ? 1.093 8.042 4.012 1.00 87.94 352 TRP A O 1
ATOM 2654 N N . SER A 1 353 ? 2.353 8.091 2.171 1.00 82.62 353 SER A N 1
ATOM 2655 C CA . SER A 1 353 ? 1.819 9.354 1.661 1.00 82.62 353 SER A CA 1
ATOM 2656 C C . SER A 1 353 ? 1.879 9.363 0.147 1.00 82.62 353 SER A C 1
ATOM 2658 O O . SER A 1 353 ? 2.677 8.642 -0.449 1.00 82.62 353 SER A O 1
ATOM 2660 N N . GLU A 1 354 ? 1.078 10.212 -0.485 1.00 74.62 354 GLU A N 1
ATOM 2661 C CA . GLU A 1 354 ? 1.095 10.346 -1.941 1.00 74.62 354 GLU A CA 1
ATOM 2662 C C . GLU A 1 354 ? 2.498 10.716 -2.458 1.00 74.62 354 GLU A C 1
ATOM 2664 O O . GLU A 1 354 ? 3.010 10.096 -3.390 1.00 74.62 354 GLU A O 1
ATOM 2669 N N . GLU A 1 355 ? 3.166 11.669 -1.796 1.00 70.06 355 GLU A N 1
ATOM 2670 C CA . GLU A 1 355 ? 4.484 12.180 -2.193 1.00 70.06 355 GLU A CA 1
ATOM 2671 C C . GLU A 1 355 ? 5.593 11.129 -2.046 1.00 70.06 355 GLU A C 1
ATOM 2673 O O . GLU A 1 355 ? 6.485 11.018 -2.897 1.00 70.06 355 GLU A O 1
ATOM 2678 N N . ARG A 1 356 ? 5.550 10.320 -0.987 1.00 67.62 356 ARG A N 1
ATOM 2679 C CA . ARG A 1 356 ? 6.657 9.424 -0.627 1.00 67.62 356 ARG A CA 1
ATOM 2680 C C . ARG A 1 356 ? 6.336 7.936 -0.802 1.00 67.62 356 ARG A C 1
ATOM 2682 O O . ARG A 1 356 ? 7.218 7.110 -0.593 1.00 67.62 356 ARG A O 1
ATOM 2689 N N . GLY A 1 357 ? 5.115 7.591 -1.199 1.00 67.88 357 GLY A N 1
ATOM 2690 C CA . GLY A 1 357 ? 4.676 6.208 -1.373 1.00 67.88 357 GLY A CA 1
ATOM 2691 C C . GLY A 1 357 ? 4.611 5.419 -0.066 1.00 67.88 357 GLY A C 1
ATOM 2692 O O . GLY A 1 357 ? 4.559 6.017 1.014 1.00 67.88 357 GLY A O 1
ATOM 2693 N N . LEU A 1 358 ? 4.595 4.086 -0.168 1.00 77.94 358 LEU A N 1
ATOM 2694 C CA . LEU A 1 358 ? 4.601 3.176 0.979 1.00 77.94 358 LEU A CA 1
ATOM 2695 C C . LEU A 1 358 ? 6.037 2.984 1.480 1.00 77.94 358 LEU A C 1
ATOM 2697 O O . LEU A 1 358 ? 6.959 2.767 0.693 1.00 77.94 358 LEU A O 1
ATOM 2701 N N . ARG A 1 359 ? 6.218 3.056 2.797 1.00 78.88 359 ARG A N 1
ATOM 2702 C CA . ARG A 1 359 ? 7.484 2.831 3.497 1.00 78.88 359 ARG A CA 1
ATOM 2703 C C . ARG A 1 359 ? 7.251 1.929 4.693 1.00 78.88 359 ARG A C 1
ATOM 2705 O O . ARG A 1 359 ? 6.288 2.127 5.433 1.00 78.88 359 ARG A O 1
ATOM 2712 N N . LEU A 1 360 ? 8.159 0.988 4.913 1.00 78.19 360 LEU A N 1
ATOM 2713 C CA . LEU A 1 360 ? 8.263 0.321 6.204 1.00 78.19 360 LEU A CA 1
ATOM 2714 C C . LEU A 1 360 ? 8.718 1.357 7.239 1.00 78.19 360 LEU A C 1
ATOM 2716 O O . LEU A 1 360 ? 9.653 2.113 6.986 1.00 78.19 360 LEU A O 1
ATOM 2720 N N . TRP A 1 361 ? 8.021 1.430 8.368 1.00 84.12 361 TRP A N 1
ATOM 2721 C CA . TRP A 1 361 ? 8.375 2.314 9.474 1.00 84.12 361 TRP A CA 1
ATOM 2722 C C . TRP A 1 361 ? 8.979 1.535 10.635 1.00 84.12 361 TRP A C 1
ATOM 2724 O O . TRP A 1 361 ? 10.046 1.911 11.105 1.00 84.12 361 TRP A O 1
ATOM 2734 N N . LEU A 1 362 ? 8.322 0.455 11.070 1.00 84.44 362 LEU A N 1
ATOM 2735 C CA . LEU A 1 362 ? 8.785 -0.386 12.175 1.00 84.44 362 LEU A CA 1
ATOM 2736 C C . LEU A 1 362 ? 8.795 -1.851 11.761 1.00 84.44 362 LEU A C 1
ATOM 2738 O O . LEU A 1 362 ? 7.867 -2.321 11.103 1.00 84.44 362 LEU A O 1
ATOM 2742 N N . GLU A 1 363 ? 9.823 -2.563 12.205 1.00 83.56 363 GLU A N 1
ATOM 2743 C CA . GLU A 1 363 ? 10.016 -3.995 11.997 1.00 83.56 363 GLU A CA 1
ATOM 2744 C C . GLU A 1 363 ? 10.118 -4.730 13.335 1.00 83.56 363 GLU A C 1
ATOM 2746 O O . GLU A 1 363 ? 10.451 -4.137 14.363 1.00 83.56 363 GLU A O 1
ATOM 2751 N N . SER A 1 364 ? 9.848 -6.038 13.325 1.00 82.31 364 SER A N 1
ATOM 2752 C CA . SER A 1 364 ? 9.921 -6.897 14.516 1.00 82.31 364 SER A CA 1
ATOM 2753 C C . SER A 1 364 ? 9.095 -6.389 15.709 1.00 82.31 364 SER A C 1
ATOM 2755 O O . SER A 1 364 ? 9.455 -6.604 16.869 1.00 82.31 364 SER A O 1
ATOM 2757 N N . THR A 1 365 ? 7.979 -5.707 15.441 1.00 91.50 365 THR A N 1
ATOM 2758 C CA . THR A 1 365 ? 7.078 -5.234 16.495 1.00 91.50 365 THR A CA 1
ATOM 2759 C C . THR A 1 365 ? 6.417 -6.421 17.207 1.00 91.50 365 THR A C 1
ATOM 2761 O O . THR A 1 365 ? 6.154 -7.450 16.578 1.00 91.50 365 THR A O 1
ATOM 2764 N N . PRO A 1 366 ? 6.115 -6.318 18.515 1.00 93.44 366 PRO A N 1
ATOM 2765 C CA . PRO A 1 366 ? 5.460 -7.383 19.278 1.00 93.44 366 PRO A CA 1
ATOM 2766 C C . PRO A 1 366 ? 3.949 -7.446 18.986 1.00 93.44 366 PRO A C 1
ATOM 2768 O O . PRO A 1 366 ? 3.119 -7.390 19.90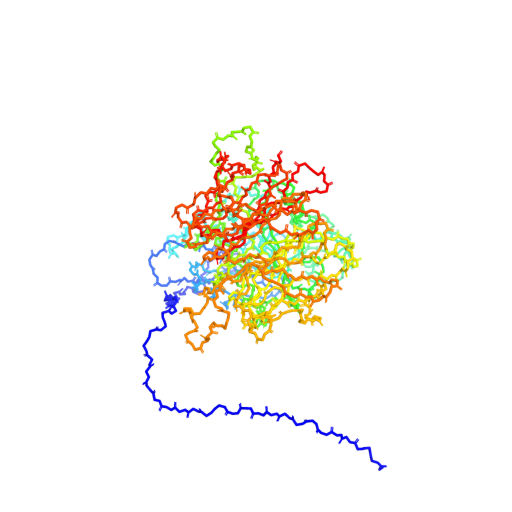1 1.00 93.44 366 PRO A O 1
ATOM 2771 N N . GLU A 1 367 ? 3.605 -7.564 17.703 1.00 93.81 367 GLU A N 1
ATOM 2772 C CA . GLU A 1 367 ? 2.257 -7.436 17.150 1.00 93.81 367 GLU A CA 1
ATOM 2773 C C . GLU A 1 367 ? 1.575 -6.150 17.618 1.00 93.81 367 GLU A C 1
ATOM 2775 O O . GLU A 1 367 ? 0.570 -6.158 18.336 1.00 93.81 367 GLU A O 1
ATOM 2780 N N . THR A 1 368 ? 2.160 -5.018 17.237 1.00 97.19 368 THR A N 1
ATOM 2781 C CA . THR A 1 368 ? 1.514 -3.722 17.421 1.00 97.19 368 THR A CA 1
ATOM 2782 C C . THR A 1 368 ? 0.306 -3.636 16.494 1.00 97.19 368 THR A C 1
ATOM 2784 O O . THR A 1 368 ? 0.475 -3.565 15.283 1.00 97.19 368 THR A O 1
ATOM 2787 N N . SER A 1 369 ? -0.911 -3.650 17.041 1.00 96.12 369 SER A N 1
ATOM 2788 C CA . SER A 1 369 ? -2.150 -3.654 16.246 1.00 96.12 369 SER A CA 1
ATOM 2789 C C . SER A 1 369 ? -2.637 -2.247 15.906 1.00 96.12 369 SER A C 1
ATOM 2791 O O . SER A 1 369 ? -3.053 -1.981 14.785 1.00 96.12 369 SER A O 1
ATOM 2793 N N . THR A 1 370 ? -2.559 -1.311 16.854 1.00 96.56 370 THR A N 1
ATOM 2794 C CA . THR A 1 370 ? -3.010 0.072 16.657 1.00 96.56 370 THR A CA 1
ATOM 2795 C C . THR A 1 370 ? -1.968 1.071 17.147 1.00 96.56 370 THR A C 1
ATOM 2797 O O . THR A 1 370 ? -1.399 0.895 18.224 1.00 96.56 370 THR A O 1
ATOM 2800 N N . ILE A 1 371 ? -1.794 2.164 16.395 1.00 96.62 371 ILE A N 1
ATOM 2801 C CA . ILE A 1 371 ? -0.998 3.342 16.765 1.00 96.62 371 ILE A CA 1
ATOM 2802 C C . ILE A 1 371 ? -1.864 4.598 16.603 1.00 96.62 371 ILE A C 1
ATOM 2804 O O . ILE A 1 371 ? -2.544 4.754 15.589 1.00 96.62 371 ILE A O 1
ATOM 2808 N N . ARG A 1 372 ? -1.855 5.509 17.584 1.00 94.75 372 ARG A N 1
ATOM 2809 C CA . ARG A 1 372 ? -2.554 6.808 17.517 1.00 94.75 372 ARG A CA 1
ATOM 2810 C C . ARG A 1 372 ? -1.625 7.941 17.952 1.00 94.75 372 ARG A C 1
ATOM 2812 O O . ARG A 1 372 ? -0.866 7.743 18.900 1.00 94.75 372 ARG A O 1
ATOM 2819 N N . PRO A 1 373 ? -1.685 9.129 17.325 1.00 91.88 373 PRO A N 1
ATOM 2820 C CA . PRO A 1 373 ? -0.983 10.302 17.832 1.00 91.88 373 PRO A CA 1
ATOM 2821 C C . PRO A 1 373 ? -1.347 10.563 19.295 1.00 91.88 373 PRO A C 1
ATOM 2823 O O . PRO A 1 373 ? -2.520 10.495 19.672 1.00 91.88 373 PRO A O 1
ATOM 2826 N N . ALA A 1 374 ? -0.352 10.890 20.116 1.00 85.25 374 ALA A N 1
ATOM 2827 C CA . ALA A 1 374 ? -0.598 11.455 21.435 1.00 85.25 374 ALA A CA 1
ATOM 2828 C C . ALA A 1 374 ? -1.249 12.849 21.303 1.00 85.25 374 ALA A C 1
ATOM 2830 O O . ALA A 1 374 ? -1.342 13.398 20.199 1.00 85.25 374 ALA A O 1
ATOM 2831 N N . ARG A 1 375 ? -1.705 13.436 22.428 1.00 74.25 375 ARG A N 1
ATOM 2832 C CA . ARG A 1 375 ? -2.309 14.790 22.470 1.00 74.25 375 ARG A CA 1
ATOM 2833 C C . ARG A 1 375 ? -1.561 15.753 21.527 1.00 74.25 375 ARG A C 1
ATOM 2835 O O . ARG A 1 375 ? -0.327 15.802 21.534 1.00 74.25 375 ARG A O 1
ATOM 2842 N N . ALA A 1 376 ? -2.320 16.525 20.744 1.00 57.94 376 ALA A N 1
ATOM 2843 C CA . ALA A 1 376 ? -1.786 17.419 19.720 1.00 57.94 376 ALA A CA 1
ATOM 2844 C C . ALA A 1 376 ? -0.610 18.265 20.248 1.00 57.94 376 ALA A C 1
ATOM 2846 O O . ALA A 1 376 ? -0.733 18.955 21.258 1.00 57.94 376 ALA A O 1
ATOM 2847 N N . GLY A 1 377 ? 0.532 18.203 19.555 1.00 52.22 377 GLY A N 1
ATOM 2848 C CA . GLY A 1 377 ? 1.721 19.003 19.864 1.00 52.22 377 GLY A CA 1
ATOM 2849 C C . GLY A 1 377 ? 2.791 18.339 20.739 1.00 52.22 377 GLY A C 1
ATOM 2850 O O . GLY A 1 377 ? 3.837 18.953 20.922 1.00 52.22 377 GLY A O 1
ATOM 2851 N N . LYS A 1 378 ? 2.594 17.109 21.242 1.00 60.41 378 LYS A N 1
ATOM 2852 C CA . LYS A 1 378 ? 3.632 16.392 22.017 1.00 60.41 378 LYS A CA 1
ATOM 2853 C C . LYS A 1 378 ? 4.659 15.617 21.180 1.00 60.41 378 LYS A C 1
ATOM 2855 O O . LYS A 1 378 ? 5.696 15.266 21.722 1.00 60.41 378 LYS A O 1
ATOM 2860 N N . GLY A 1 379 ? 4.401 15.390 19.889 1.00 71.44 379 GLY A N 1
ATOM 2861 C CA . GLY A 1 379 ? 5.348 14.700 19.003 1.00 71.44 379 GLY A CA 1
ATOM 2862 C C . GLY A 1 379 ? 5.639 13.255 19.425 1.00 71.44 379 GLY A C 1
ATOM 2863 O O . GLY A 1 379 ? 6.787 12.841 19.403 1.00 71.44 379 GLY A O 1
ATOM 2864 N N . SER A 1 380 ? 4.616 12.513 19.851 1.00 88.31 380 SER A N 1
ATOM 2865 C CA . SER A 1 380 ? 4.724 11.098 20.217 1.00 88.31 380 SER A CA 1
ATOM 2866 C C . SER A 1 380 ? 3.442 10.348 19.856 1.00 88.31 380 SER A C 1
ATOM 2868 O O . SER A 1 380 ? 2.430 10.959 19.489 1.00 88.31 380 SER A O 1
ATOM 2870 N N . PHE A 1 381 ? 3.477 9.023 19.954 1.00 94.44 381 PHE A N 1
ATOM 2871 C CA . PHE A 1 381 ? 2.348 8.138 19.680 1.00 94.44 381 PHE A CA 1
ATOM 2872 C C . PHE A 1 381 ? 2.028 7.252 20.883 1.00 94.44 381 PHE A C 1
ATOM 2874 O O . PHE A 1 381 ? 2.889 6.968 21.710 1.00 94.44 381 PHE A O 1
ATOM 2881 N N . TYR A 1 382 ? 0.788 6.780 20.951 1.00 96.94 382 TYR A N 1
ATOM 2882 C CA . TYR A 1 382 ? 0.383 5.658 21.789 1.00 96.94 382 TYR A CA 1
ATOM 2883 C C . TYR A 1 382 ? 0.165 4.429 20.920 1.00 96.94 382 TYR A C 1
ATOM 2885 O O . TYR A 1 382 ? -0.448 4.529 19.855 1.00 96.94 382 TYR A O 1
ATOM 2893 N N . ALA A 1 383 ? 0.622 3.276 21.392 1.00 97.69 383 ALA A N 1
ATOM 2894 C CA . ALA A 1 383 ? 0.448 2.009 20.702 1.00 97.69 383 ALA A CA 1
ATOM 2895 C C . ALA A 1 383 ? 0.040 0.904 21.673 1.00 97.69 383 ALA A C 1
ATOM 2897 O O . ALA A 1 383 ? 0.405 0.932 22.851 1.00 97.69 383 ALA A O 1
ATOM 2898 N N . VAL A 1 384 ? -0.715 -0.071 21.174 1.00 98.19 384 VAL A N 1
ATOM 2899 C CA . VAL A 1 384 ? -1.011 -1.302 21.913 1.00 98.19 384 VAL A CA 1
ATOM 2900 C C . VAL A 1 384 ? -0.304 -2.481 21.268 1.00 98.19 384 VAL A C 1
ATOM 2902 O O . VAL A 1 384 ? -0.253 -2.601 20.046 1.00 98.19 384 VAL A O 1
ATOM 2905 N N . GLU A 1 385 ? 0.263 -3.332 22.112 1.00 97.44 385 GLU A N 1
ATOM 2906 C CA . GLU A 1 385 ? 1.073 -4.477 21.715 1.00 97.44 385 GLU A CA 1
ATOM 2907 C C . GLU A 1 385 ? 0.377 -5.763 22.156 1.00 97.44 385 GLU A C 1
ATOM 2909 O O . GLU A 1 385 ? 0.219 -6.030 23.361 1.00 97.44 385 GLU A O 1
ATOM 2914 N N . GLN A 1 386 ? -0.028 -6.584 21.186 1.00 95.50 386 GLN A N 1
ATOM 2915 C CA . GLN A 1 386 ? -0.743 -7.812 21.483 1.00 95.50 386 GLN A CA 1
ATOM 2916 C C . GLN A 1 386 ? 0.179 -8.812 22.174 1.00 95.50 386 GLN A C 1
ATOM 2918 O O . GLN A 1 386 ? -0.217 -9.325 23.215 1.00 95.50 386 GLN A O 1
ATOM 2923 N N . THR A 1 387 ? 1.406 -9.067 21.696 1.00 93.25 387 THR A N 1
ATOM 2924 C CA . THR A 1 387 ? 2.291 -10.113 22.257 1.00 93.25 387 THR A CA 1
ATOM 2925 C C . THR A 1 387 ? 2.814 -9.801 23.658 1.00 93.25 387 THR A C 1
ATOM 2927 O O . THR A 1 387 ? 2.898 -10.698 24.503 1.00 93.25 387 THR A O 1
ATOM 2930 N N . THR A 1 388 ? 3.117 -8.546 23.961 1.00 95.06 388 THR A N 1
ATOM 2931 C CA . THR A 1 388 ? 3.645 -8.145 25.276 1.00 95.06 388 THR A CA 1
ATOM 2932 C C . THR A 1 388 ? 2.550 -7.761 26.275 1.00 95.06 388 THR A C 1
ATOM 2934 O O . THR A 1 388 ? 2.847 -7.701 27.473 1.00 95.06 388 THR A O 1
ATOM 2937 N N . ARG A 1 389 ? 1.297 -7.573 25.819 1.00 96.62 389 ARG A N 1
ATOM 2938 C CA . ARG A 1 389 ? 0.117 -7.181 26.622 1.00 96.62 389 ARG A CA 1
ATOM 2939 C C . ARG A 1 389 ? 0.279 -5.783 27.223 1.00 96.62 389 ARG A C 1
ATOM 2941 O O . ARG A 1 389 ? 0.196 -5.624 28.443 1.00 96.62 389 ARG A O 1
ATOM 2948 N N . ARG A 1 390 ? 0.592 -4.785 26.390 1.00 97.75 390 ARG A N 1
ATOM 2949 C CA . ARG A 1 390 ? 0.982 -3.441 26.856 1.00 97.75 390 ARG A CA 1
ATOM 2950 C C . ARG A 1 390 ? 0.322 -2.323 26.066 1.00 97.75 390 ARG A C 1
ATOM 2952 O O . ARG A 1 390 ? 0.079 -2.457 24.872 1.00 97.75 390 ARG A O 1
ATOM 2959 N N . LEU A 1 391 ? 0.111 -1.209 26.756 1.00 98.50 391 LEU A N 1
ATOM 2960 C CA . LEU A 1 391 ? 0.033 0.134 26.197 1.00 98.50 391 LEU A CA 1
ATOM 2961 C C . LEU A 1 391 ? 1.416 0.786 26.344 1.00 98.50 391 LEU A C 1
ATOM 2963 O O . LEU A 1 391 ? 1.974 0.803 27.446 1.00 98.50 391 LEU A O 1
ATOM 2967 N N . VAL A 1 392 ? 1.946 1.351 25.263 1.00 97.81 392 VAL A N 1
ATOM 2968 C CA . VAL A 1 392 ? 3.260 2.011 25.228 1.00 97.81 392 VAL A CA 1
ATOM 2969 C C . VAL A 1 392 ? 3.170 3.411 24.621 1.00 97.81 392 VAL A C 1
ATOM 2971 O O . VAL A 1 392 ? 2.236 3.707 23.870 1.00 97.81 392 VAL A O 1
ATOM 2974 N N . SER A 1 393 ? 4.142 4.270 24.940 1.00 95.94 393 SER A N 1
ATOM 2975 C CA . SER A 1 393 ? 4.417 5.486 24.171 1.00 95.94 393 SER A CA 1
ATOM 2976 C C . SER A 1 393 ? 5.566 5.254 23.194 1.00 95.94 393 SER A C 1
ATOM 2978 O O . SER A 1 393 ? 6.557 4.613 23.549 1.00 95.94 393 SER A O 1
ATOM 2980 N N . LEU A 1 394 ? 5.437 5.794 21.984 1.00 94.25 394 LEU A N 1
ATOM 2981 C CA . LEU A 1 394 ? 6.461 5.751 20.943 1.00 94.25 394 LEU A CA 1
ATOM 2982 C C . LEU A 1 394 ? 6.923 7.166 20.577 1.00 94.25 394 LEU A C 1
ATOM 2984 O O . LEU A 1 394 ? 6.098 8.084 20.518 1.00 94.25 394 LEU A O 1
ATOM 2988 N N . SER A 1 395 ? 8.207 7.323 20.260 1.00 91.00 395 SER A N 1
ATOM 2989 C CA . SER A 1 395 ? 8.754 8.543 19.655 1.00 91.00 395 SER A CA 1
ATOM 2990 C C . SER A 1 395 ? 8.245 8.744 18.215 1.00 91.00 395 SER A C 1
ATOM 2992 O O . SER A 1 395 ? 7.552 7.888 17.656 1.00 91.00 395 SER A O 1
ATOM 2994 N N . MET A 1 396 ? 8.605 9.861 17.568 1.00 85.88 396 MET A N 1
ATOM 2995 C CA . MET A 1 396 ? 8.280 10.093 16.146 1.00 85.88 396 MET A CA 1
ATOM 2996 C C . MET A 1 396 ? 8.975 9.107 15.203 1.00 85.88 396 MET A C 1
ATOM 2998 O O . MET A 1 396 ? 8.488 8.842 14.101 1.00 85.88 396 MET A O 1
ATOM 3002 N N . GLU A 1 397 ? 10.108 8.576 15.643 1.00 84.56 397 GLU A N 1
ATOM 3003 C CA . GLU A 1 397 ? 10.897 7.553 14.974 1.00 84.56 397 GLU A CA 1
ATOM 3004 C C . GLU A 1 397 ? 10.334 6.151 15.244 1.00 84.56 397 GLU A C 1
ATOM 3006 O O . GLU A 1 397 ? 10.627 5.232 14.488 1.00 84.56 397 GLU A O 1
ATOM 3011 N N . GLY A 1 398 ? 9.450 6.013 16.239 1.00 88.12 398 GLY A N 1
ATOM 3012 C CA . GLY A 1 398 ? 8.771 4.772 16.607 1.00 88.12 398 GLY A CA 1
ATOM 3013 C C . GLY A 1 398 ? 9.506 3.945 17.662 1.00 88.12 398 GLY A C 1
ATOM 3014 O O . GLY A 1 398 ? 9.177 2.779 17.870 1.00 88.12 398 GLY A O 1
ATOM 3015 N N . GLU A 1 399 ? 10.475 4.543 18.356 1.00 90.50 399 GLU A N 1
ATOM 3016 C CA . GLU A 1 399 ? 11.143 3.915 19.495 1.00 90.50 399 GLU A CA 1
ATOM 3017 C C . GLU A 1 399 ? 10.220 3.901 20.714 1.00 90.50 399 GLU A C 1
ATOM 3019 O O . GLU A 1 399 ? 9.563 4.899 21.013 1.00 90.50 399 GLU A O 1
ATOM 3024 N N . VAL A 1 400 ? 10.187 2.787 21.448 1.00 94.19 400 VAL A N 1
ATOM 3025 C CA . VAL A 1 400 ? 9.420 2.691 22.696 1.00 94.19 400 VAL A CA 1
ATOM 3026 C C . VAL A 1 400 ? 10.071 3.565 23.766 1.00 94.19 400 VAL A C 1
ATOM 3028 O O . VAL A 1 400 ? 11.129 3.230 24.296 1.00 94.19 400 VAL A O 1
ATOM 3031 N N . GLU A 1 401 ? 9.409 4.661 24.129 1.00 94.00 401 GLU A N 1
ATOM 3032 C CA . GLU A 1 401 ? 9.884 5.577 25.170 1.00 94.00 401 GLU A CA 1
ATOM 3033 C C . GLU A 1 401 ? 9.486 5.093 26.569 1.00 94.00 401 GLU A C 1
ATOM 3035 O O . GLU A 1 401 ? 10.255 5.215 27.524 1.00 94.00 401 GLU A O 1
ATOM 3040 N N . SER A 1 402 ? 8.272 4.549 26.714 1.00 94.81 402 SER A N 1
ATOM 3041 C CA . SER A 1 402 ? 7.777 4.064 28.003 1.00 94.81 402 SER A CA 1
ATOM 3042 C C . SER A 1 402 ? 6.665 3.022 27.873 1.00 94.81 402 SER A C 1
ATOM 3044 O O . SER A 1 402 ? 5.868 3.043 26.935 1.00 94.81 402 SER A O 1
ATOM 3046 N N . VAL A 1 403 ? 6.588 2.117 28.855 1.00 97.56 403 VAL A N 1
ATOM 3047 C CA . VAL A 1 403 ? 5.420 1.250 29.066 1.00 97.56 403 VAL A CA 1
ATOM 3048 C C . VAL A 1 403 ? 4.460 1.988 29.990 1.00 97.56 403 VAL A C 1
ATOM 3050 O O . VAL A 1 403 ? 4.787 2.231 31.150 1.00 97.56 403 VAL A O 1
ATOM 3053 N N . LEU A 1 404 ? 3.288 2.344 29.471 1.00 97.38 404 LEU A N 1
ATOM 3054 C CA . LEU A 1 404 ? 2.304 3.167 30.176 1.00 97.38 404 LEU A CA 1
ATOM 3055 C C . LEU A 1 404 ? 1.382 2.322 31.050 1.00 97.38 404 LEU A C 1
ATOM 3057 O O . LEU A 1 404 ? 1.056 2.708 32.168 1.00 97.38 404 LEU A O 1
ATOM 3061 N N . ALA A 1 405 ? 0.965 1.159 30.546 1.00 97.75 405 ALA A N 1
ATOM 3062 C CA . ALA A 1 405 ? 0.153 0.227 31.311 1.00 97.75 405 ALA A CA 1
ATOM 3063 C C . ALA A 1 405 ? 0.261 -1.203 30.773 1.00 97.75 405 ALA A C 1
ATOM 3065 O O . ALA A 1 405 ? 0.279 -1.431 29.565 1.00 97.75 405 ALA A O 1
ATOM 3066 N N . ASP A 1 406 ? 0.279 -2.181 31.675 1.00 97.75 406 ASP A N 1
ATOM 3067 C CA . ASP A 1 406 ? 0.242 -3.611 31.342 1.00 97.75 406 ASP A CA 1
ATOM 3068 C C . ASP A 1 406 ? -0.611 -4.444 32.321 1.00 97.75 406 ASP A C 1
ATOM 3070 O O . ASP A 1 406 ? -0.772 -5.660 32.155 1.00 97.75 406 ASP A O 1
ATOM 3074 N N . ARG A 1 407 ? -1.170 -3.794 33.351 1.00 97.69 407 ARG A N 1
ATOM 3075 C CA . ARG A 1 407 ? -1.941 -4.406 34.435 1.00 97.69 407 ARG A CA 1
ATOM 3076 C C . ARG A 1 407 ? -3.093 -3.518 34.884 1.00 97.69 407 ARG A C 1
ATOM 3078 O O . ARG A 1 407 ? -2.966 -2.300 34.931 1.00 97.69 407 ARG A O 1
ATOM 3085 N N . LEU A 1 408 ? -4.184 -4.163 35.287 1.00 97.12 408 LEU A N 1
ATOM 3086 C CA . LEU A 1 408 ? -5.282 -3.565 36.036 1.00 97.12 408 LEU A CA 1
ATOM 3087 C C . LEU A 1 408 ? -5.266 -4.161 37.449 1.00 97.12 408 LEU A C 1
ATOM 3089 O O . LEU A 1 408 ? -5.628 -5.323 37.647 1.00 97.12 408 LEU A O 1
ATOM 3093 N N . GLY A 1 409 ? -4.815 -3.371 38.426 1.00 94.88 409 GLY A N 1
ATOM 3094 C CA . GLY A 1 409 ? -4.486 -3.884 39.756 1.00 94.88 409 GLY A CA 1
ATOM 3095 C C . GLY A 1 409 ? -3.284 -4.832 39.696 1.00 94.88 409 GLY A C 1
ATOM 3096 O O . GLY A 1 409 ? -2.235 -4.488 39.160 1.00 94.88 409 GLY A O 1
ATOM 3097 N N . ASP A 1 410 ? -3.434 -6.039 40.231 1.00 96.06 410 ASP A N 1
ATOM 3098 C CA . ASP A 1 410 ? -2.402 -7.081 40.237 1.00 96.06 410 ASP A CA 1
ATOM 3099 C C . ASP A 1 410 ? -2.393 -7.949 38.966 1.00 96.06 410 ASP A C 1
ATOM 3101 O O . ASP A 1 410 ? -1.418 -8.654 38.701 1.00 96.06 410 ASP A O 1
ATOM 3105 N N . LYS A 1 411 ? -3.439 -7.876 38.138 1.00 97.81 411 LYS A N 1
ATOM 3106 C CA . LYS A 1 411 ? -3.653 -8.752 36.977 1.00 97.81 411 LYS A CA 1
ATOM 3107 C C . LYS A 1 411 ? -3.213 -8.101 35.676 1.00 97.81 411 LYS A C 1
ATOM 3109 O O . LYS A 1 411 ? -3.523 -6.939 35.428 1.00 97.81 411 LYS A O 1
ATOM 3114 N N . ARG A 1 412 ? -2.546 -8.857 34.802 1.00 97.06 412 ARG A N 1
ATOM 3115 C CA . ARG A 1 412 ? -2.237 -8.412 33.433 1.00 97.06 412 ARG A CA 1
ATOM 3116 C C . ARG A 1 412 ? -3.510 -8.206 32.613 1.00 97.06 412 ARG A C 1
ATOM 3118 O O . ARG A 1 412 ? -4.392 -9.066 32.643 1.00 97.06 412 ARG A O 1
ATOM 3125 N N . ILE A 1 413 ? -3.538 -7.142 31.812 1.00 97.44 413 ILE A N 1
ATOM 3126 C CA . ILE A 1 413 ? -4.554 -6.935 30.760 1.00 97.44 413 ILE A CA 1
ATOM 3127 C C . ILE A 1 413 ? -4.500 -8.065 29.726 1.00 97.44 413 ILE A C 1
ATOM 3129 O O . ILE A 1 413 ? -3.475 -8.734 29.639 1.00 97.44 413 ILE A O 1
ATOM 3133 N N . ASN A 1 414 ? -5.564 -8.341 28.978 1.00 96.69 414 ASN A N 1
ATOM 3134 C CA . ASN A 1 414 ? -5.633 -9.484 28.063 1.00 96.69 414 ASN A CA 1
ATOM 3135 C C . ASN A 1 414 ? -4.684 -9.314 26.865 1.00 96.69 414 ASN A C 1
ATOM 3137 O O . ASN A 1 414 ? -3.503 -9.651 26.960 1.00 96.69 414 ASN A O 1
ATOM 3141 N N . ARG A 1 415 ? -5.207 -8.855 25.730 1.00 94.31 415 ARG A N 1
ATOM 3142 C CA . ARG A 1 415 ? -4.511 -8.658 24.455 1.00 94.31 415 ARG A CA 1
ATOM 3143 C C . ARG A 1 415 ? -5.134 -7.406 23.829 1.00 94.31 415 ARG A C 1
ATOM 3145 O O . ARG A 1 415 ? -6.108 -7.539 23.087 1.00 94.31 415 ARG A O 1
ATOM 3152 N N . PRO A 1 416 ? -4.648 -6.208 24.200 1.00 96.75 416 PRO A N 1
ATOM 3153 C CA . PRO A 1 416 ? -5.265 -4.961 23.767 1.00 96.75 416 PRO A CA 1
ATOM 3154 C C . PRO A 1 416 ? -5.231 -4.863 22.237 1.00 96.75 416 PRO A C 1
ATOM 3156 O O . PRO A 1 416 ? -4.205 -5.191 21.641 1.00 96.75 416 PRO A O 1
ATOM 3159 N N . ASN A 1 417 ? -6.344 -4.457 21.615 1.00 96.56 417 ASN A N 1
ATOM 3160 C CA . ASN A 1 417 ? -6.503 -4.503 20.158 1.00 96.56 417 ASN A CA 1
ATOM 3161 C C . ASN A 1 417 ? -6.624 -3.119 19.514 1.00 96.56 417 ASN A C 1
ATOM 3163 O O . ASN A 1 417 ? -5.720 -2.673 18.804 1.00 96.56 417 ASN A O 1
ATOM 3167 N N . ASP A 1 418 ? -7.718 -2.415 19.797 1.00 97.56 418 ASP A N 1
ATOM 3168 C CA . ASP A 1 418 ? -7.950 -1.064 19.305 1.00 97.56 418 ASP A CA 1
ATOM 3169 C C . ASP A 1 418 ? -7.661 -0.049 20.394 1.00 97.56 418 ASP A C 1
ATOM 3171 O O . ASP A 1 418 ? -8.000 -0.262 21.559 1.00 97.56 418 ASP A O 1
ATOM 3175 N N . LEU A 1 419 ? -7.137 1.108 19.992 1.00 96.19 419 LEU A N 1
ATOM 3176 C CA . LEU A 1 419 ? -7.075 2.278 20.858 1.00 96.19 419 LEU A CA 1
ATOM 3177 C C . LEU A 1 419 ? -7.626 3.538 20.175 1.00 96.19 419 LEU A C 1
ATOM 3179 O O . LEU A 1 419 ? -7.509 3.720 18.954 1.00 96.19 419 LEU A O 1
ATOM 3183 N N . ARG A 1 420 ? -8.212 4.431 20.976 1.00 96.12 420 ARG A N 1
ATOM 3184 C CA . ARG A 1 420 ? -8.559 5.808 20.600 1.00 96.12 420 ARG A CA 1
ATOM 3185 C C . ARG A 1 420 ? -8.199 6.771 21.720 1.00 96.12 420 ARG A C 1
ATOM 3187 O O . ARG A 1 420 ? -8.398 6.482 22.895 1.00 96.12 420 ARG A O 1
ATOM 3194 N N . VAL A 1 421 ? -7.703 7.937 21.328 1.00 95.12 421 VAL A N 1
ATOM 3195 C CA . VAL A 1 421 ? -7.469 9.060 22.235 1.00 95.12 421 VAL A CA 1
ATOM 3196 C C . VAL A 1 421 ? -8.731 9.914 22.244 1.00 95.12 421 VAL A C 1
ATOM 3198 O O . VAL A 1 421 ? -9.227 10.295 21.184 1.00 95.12 421 VAL A O 1
ATOM 3201 N N . HIS A 1 422 ? -9.280 10.185 23.422 1.00 94.12 422 HIS A N 1
ATOM 3202 C CA . HIS A 1 422 ? -10.458 11.028 23.556 1.00 94.12 422 HIS A CA 1
ATOM 3203 C C . HIS A 1 422 ? -10.116 12.468 23.118 1.00 94.12 422 HIS A C 1
ATOM 3205 O O . HIS A 1 422 ? -9.097 13.016 23.551 1.00 94.12 422 HIS A O 1
ATOM 3211 N N . PRO A 1 423 ? -10.936 13.098 22.255 1.00 89.62 423 PRO A N 1
ATOM 3212 C CA . PRO A 1 423 ? -10.545 14.311 21.531 1.00 89.62 423 PRO A CA 1
ATOM 3213 C C . PRO A 1 423 ? -10.338 15.542 22.424 1.00 89.62 423 PRO A C 1
ATOM 3215 O O . PRO A 1 423 ? -9.628 16.463 22.027 1.00 89.62 423 PRO A O 1
ATOM 3218 N N . THR A 1 424 ? -10.938 15.564 23.618 1.00 88.38 424 THR A N 1
ATOM 3219 C CA . THR A 1 424 ? -10.933 16.746 24.497 1.00 88.38 424 THR A CA 1
ATOM 3220 C C . THR A 1 424 ? -9.978 16.590 25.675 1.00 88.38 424 THR A C 1
ATOM 3222 O O . THR A 1 424 ? -9.156 17.464 25.931 1.00 88.38 424 THR A O 1
ATOM 3225 N N . ASP A 1 425 ? -10.082 15.477 26.402 1.00 89.50 425 ASP A N 1
ATOM 3226 C CA . ASP A 1 425 ? -9.278 15.225 27.607 1.00 89.50 425 ASP A CA 1
ATOM 3227 C C . ASP A 1 425 ? -8.024 14.387 27.320 1.00 89.50 425 ASP A C 1
ATOM 3229 O O . ASP A 1 425 ? -7.218 14.182 28.211 1.00 89.50 425 ASP A O 1
ATOM 3233 N N . GLY A 1 426 ? -7.820 13.877 26.103 1.00 91.69 426 GLY A N 1
ATOM 3234 C CA . GLY A 1 426 ? -6.660 13.062 25.740 1.00 91.69 426 GLY A CA 1
ATOM 3235 C C . GLY A 1 426 ? -6.489 11.742 26.502 1.00 91.69 426 GLY A C 1
ATOM 3236 O O . GLY A 1 426 ? -5.418 11.147 26.398 1.00 91.69 426 GLY A O 1
ATOM 3237 N N . SER A 1 427 ? -7.494 11.279 27.251 1.00 94.44 427 SER A N 1
ATOM 3238 C CA . SER A 1 427 ? -7.487 9.938 27.842 1.00 94.44 427 SER A CA 1
ATOM 3239 C C . SER A 1 427 ? -7.470 8.866 26.751 1.00 94.44 427 SER A C 1
ATOM 3241 O O . SER A 1 427 ? -8.033 9.052 25.670 1.00 94.44 427 SER A O 1
ATOM 3243 N N . VAL A 1 428 ? -6.806 7.741 27.009 1.00 96.69 428 VAL A N 1
ATOM 3244 C CA . VAL A 1 428 ? -6.642 6.658 26.030 1.00 96.69 428 VAL A CA 1
ATOM 3245 C C . VAL A 1 428 ? -7.616 5.536 26.358 1.00 96.69 428 VAL A C 1
ATOM 3247 O O . VAL A 1 428 ? -7.592 4.993 27.458 1.00 96.69 428 VAL A O 1
ATOM 3250 N N . TRP A 1 429 ? -8.466 5.176 25.403 1.00 97.94 429 TRP A N 1
ATOM 3251 C CA . TRP A 1 429 ? -9.467 4.125 25.545 1.00 97.94 429 TRP A CA 1
ATOM 3252 C C . TRP A 1 429 ? -9.110 2.929 24.675 1.00 97.94 429 TRP A C 1
ATOM 3254 O O . TRP A 1 429 ? -8.775 3.109 23.504 1.00 97.94 429 TRP A O 1
ATOM 3264 N N . ILE A 1 430 ? -9.169 1.726 25.250 1.00 98.50 430 ILE A N 1
ATOM 3265 C CA . ILE A 1 430 ? -8.600 0.508 24.662 1.00 98.50 430 ILE A CA 1
ATOM 3266 C C . ILE A 1 430 ? -9.614 -0.633 24.726 1.00 98.50 430 ILE A C 1
ATOM 3268 O O . ILE A 1 430 ? -10.172 -0.894 25.794 1.00 98.50 430 ILE A O 1
ATOM 3272 N N . THR A 1 431 ? -9.827 -1.344 23.621 1.00 98.50 431 THR A N 1
ATOM 3273 C CA . THR A 1 431 ? -10.540 -2.631 23.630 1.00 98.50 431 THR A CA 1
ATOM 3274 C C . THR A 1 431 ? -9.571 -3.740 24.045 1.00 98.50 431 THR A C 1
ATOM 3276 O O . THR A 1 431 ? -8.477 -3.853 23.495 1.00 98.50 431 THR A O 1
ATOM 3279 N N . ASP A 1 432 ? -9.946 -4.561 25.032 1.00 97.88 432 ASP A N 1
ATOM 3280 C CA . ASP A 1 432 ? -9.094 -5.636 25.569 1.00 97.88 432 ASP A CA 1
ATOM 3281 C C . ASP A 1 432 ? -9.731 -7.035 25.408 1.00 97.88 432 ASP A C 1
ATOM 3283 O O . ASP A 1 432 ? -10.092 -7.692 26.401 1.00 97.88 432 ASP A O 1
ATOM 3287 N N . PRO A 1 433 ? -9.937 -7.498 24.156 1.00 96.12 433 PRO A N 1
ATOM 3288 C CA . PRO A 1 433 ? -10.504 -8.810 23.872 1.00 96.12 433 PRO A CA 1
ATOM 3289 C C . PRO A 1 433 ? -9.528 -9.943 24.231 1.00 96.12 433 PRO A C 1
ATOM 3291 O O . PRO A 1 433 ? -8.370 -9.745 24.585 1.00 96.12 433 PRO A O 1
ATOM 3294 N N . ASN A 1 434 ? -10.002 -11.186 24.123 1.00 92.62 434 ASN A N 1
ATOM 3295 C CA . ASN A 1 434 ? -9.220 -12.384 24.456 1.00 92.62 434 ASN A CA 1
ATOM 3296 C C . ASN A 1 434 ? -8.965 -13.297 23.237 1.00 92.62 434 ASN A C 1
ATOM 3298 O O . ASN A 1 434 ? -8.707 -14.491 23.402 1.00 92.62 434 ASN A O 1
ATOM 3302 N N . PHE A 1 435 ? -9.042 -12.750 22.016 1.00 86.06 435 PHE A N 1
ATOM 3303 C CA . PHE A 1 435 ? -9.003 -13.506 20.755 1.00 86.06 435 PHE A CA 1
ATOM 3304 C C . PHE A 1 435 ? -7.833 -14.497 20.663 1.00 86.06 435 PHE A C 1
ATOM 3306 O O . PHE A 1 435 ? -8.017 -15.644 20.247 1.00 86.06 435 PHE A O 1
ATOM 3313 N N . LEU A 1 436 ? -6.635 -14.067 21.070 1.00 83.69 436 LEU A N 1
ATOM 3314 C CA . LEU A 1 436 ? -5.400 -14.812 20.829 1.00 83.69 436 LEU A CA 1
ATOM 3315 C C . LEU A 1 436 ? -5.178 -15.992 21.775 1.00 83.69 436 LEU A C 1
ATOM 3317 O O . LEU A 1 436 ? -4.426 -16.891 21.414 1.00 83.69 436 LEU A O 1
ATOM 3321 N N . TYR A 1 437 ? -5.859 -16.074 22.922 1.00 85.75 437 TYR A N 1
ATOM 3322 C CA . TYR A 1 437 ? -5.667 -17.202 23.848 1.00 85.75 437 TYR A CA 1
ATOM 3323 C C . TYR A 1 437 ? -6.055 -18.548 23.226 1.00 85.75 437 TYR A C 1
ATOM 3325 O O . TYR A 1 437 ? -5.435 -19.566 23.512 1.00 85.75 437 TYR A O 1
ATOM 3333 N N . ARG A 1 438 ? -7.021 -18.566 22.295 1.00 82.94 438 ARG A N 1
ATOM 3334 C CA . ARG A 1 438 ? -7.349 -19.782 21.526 1.00 82.94 438 ARG A CA 1
ATOM 3335 C C . ARG A 1 438 ? -6.213 -20.226 20.606 1.00 82.94 438 ARG A C 1
ATOM 3337 O O . ARG A 1 438 ? -6.064 -21.418 20.371 1.00 82.94 438 ARG A O 1
ATOM 3344 N N . LYS A 1 439 ? -5.435 -19.273 20.088 1.00 81.31 439 LYS A N 1
ATOM 3345 C CA . LYS A 1 439 ? -4.254 -19.524 19.251 1.00 81.31 439 LYS A CA 1
ATOM 3346 C C . LYS A 1 439 ? -2.982 -19.738 20.089 1.00 81.31 439 LYS A C 1
ATOM 3348 O O . LYS A 1 439 ? -1.969 -20.162 19.548 1.00 81.31 439 LYS A O 1
ATOM 3353 N N . ARG A 1 440 ? -3.026 -19.447 21.396 1.00 84.31 440 ARG A N 1
ATOM 3354 C CA . ARG A 1 440 ? -1.894 -19.497 22.335 1.00 84.31 440 ARG A CA 1
ATOM 3355 C C . ARG A 1 440 ? -2.276 -20.264 23.604 1.00 84.31 440 ARG A C 1
ATOM 3357 O O . ARG A 1 440 ? -2.406 -19.668 24.671 1.00 84.31 440 ARG A O 1
ATOM 3364 N N . PRO A 1 441 ? -2.450 -21.593 23.513 1.00 80.88 441 PRO A N 1
ATOM 3365 C CA . PRO A 1 441 ? -3.007 -22.396 24.604 1.00 80.88 441 PRO A CA 1
ATOM 3366 C C . PRO A 1 441 ? -2.116 -22.466 25.854 1.00 80.88 441 PRO A C 1
ATOM 3368 O O . PRO A 1 441 ? -2.587 -22.868 26.913 1.00 80.88 441 PRO A O 1
ATOM 3371 N N . LEU A 1 442 ? -0.837 -22.089 25.743 1.00 86.31 442 LEU A N 1
ATOM 3372 C CA . LEU A 1 442 ? 0.097 -22.024 26.873 1.00 86.31 442 LEU A CA 1
ATOM 3373 C C . LEU A 1 442 ? -0.050 -20.743 27.704 1.00 86.31 442 LEU A C 1
ATOM 3375 O O . LEU A 1 442 ? 0.525 -20.630 28.783 1.00 86.31 442 LEU A O 1
ATOM 3379 N N . GLU A 1 443 ? -0.802 -19.766 27.210 1.00 86.62 443 GLU A N 1
ATOM 3380 C CA . GLU A 1 443 ? -1.027 -18.502 27.892 1.00 86.62 443 GLU A CA 1
ATOM 3381 C C . GLU A 1 443 ? -2.375 -18.520 28.612 1.00 86.62 443 GLU A C 1
ATOM 3383 O O . GLU A 1 443 ? -3.346 -19.110 28.144 1.00 86.62 443 GLU A O 1
ATOM 3388 N N . THR A 1 444 ? -2.461 -17.843 29.759 1.00 90.62 444 THR A N 1
ATOM 3389 C CA . THR A 1 444 ? -3.690 -17.791 30.562 1.00 90.62 444 THR A CA 1
ATOM 3390 C C . THR A 1 444 ? -4.196 -16.361 30.706 1.00 90.62 444 THR A C 1
ATOM 3392 O O . THR A 1 444 ? -3.425 -15.423 30.920 1.00 90.62 444 THR A O 1
ATOM 3395 N N . GLN A 1 445 ? -5.511 -16.200 30.584 1.00 94.62 445 GLN A N 1
ATOM 3396 C CA . GLN A 1 445 ? -6.200 -14.949 30.868 1.00 94.62 445 GLN A CA 1
ATOM 3397 C C . GLN A 1 445 ? -6.210 -14.688 32.384 1.00 94.62 445 GLN A C 1
ATOM 3399 O O . GLN A 1 445 ? -6.667 -15.532 33.151 1.00 94.62 445 GLN A O 1
ATOM 3404 N N . GLU A 1 446 ? -5.717 -13.527 32.826 1.00 96.31 446 GLU A N 1
ATOM 3405 C CA . GLU A 1 446 ? -5.653 -13.171 34.259 1.00 96.31 446 GLU A CA 1
ATOM 3406 C C . GLU A 1 446 ? -6.877 -12.368 34.723 1.00 96.31 446 GLU A C 1
ATOM 3408 O O . GLU A 1 446 ? -7.384 -12.561 35.840 1.00 96.31 446 GLU A O 1
ATOM 3413 N N . LEU A 1 447 ? -7.369 -11.465 33.867 1.00 96.62 447 LEU A N 1
ATOM 3414 C CA . LEU A 1 447 ? -8.614 -10.744 34.108 1.00 96.62 447 LEU A CA 1
ATOM 3415 C C . LEU A 1 447 ? -9.807 -11.707 34.052 1.00 96.62 447 LEU A C 1
ATOM 3417 O O . LEU A 1 447 ? -9.825 -12.612 33.220 1.00 96.62 447 LEU A O 1
ATOM 3421 N N . PRO A 1 448 ? -10.843 -11.513 34.887 1.00 95.12 448 PRO A N 1
ATOM 3422 C CA . PRO A 1 448 ? -12.011 -12.393 34.883 1.00 95.12 448 PRO A CA 1
ATOM 3423 C C . PRO A 1 448 ? -12.928 -12.192 33.661 1.00 95.12 448 PRO A C 1
ATOM 3425 O O . PRO A 1 448 ? -13.871 -12.955 33.476 1.00 95.12 448 PRO A O 1
ATOM 3428 N N . GLY A 1 449 ? -12.664 -11.184 32.826 1.00 95.06 449 GLY A N 1
ATOM 3429 C CA . GLY A 1 449 ? -13.409 -10.895 31.605 1.00 95.06 449 GLY A CA 1
ATOM 3430 C C . GLY A 1 449 ? -12.598 -10.054 30.622 1.00 95.06 449 GLY A C 1
ATOM 3431 O O . GLY A 1 449 ? -11.400 -9.840 30.813 1.00 95.06 449 GLY A O 1
ATOM 3432 N N . GLN A 1 450 ? -13.268 -9.588 29.572 1.00 95.81 450 GLN A N 1
ATOM 3433 C CA . GLN A 1 450 ? -12.730 -8.645 28.590 1.00 95.81 450 GLN A CA 1
ATOM 3434 C C . GLN A 1 450 ? -13.402 -7.297 28.807 1.00 95.81 450 GLN A C 1
ATOM 3436 O O . GLN A 1 450 ? -14.613 -7.248 29.029 1.00 95.81 450 GLN A O 1
ATOM 3441 N N . TYR A 1 451 ? -12.635 -6.216 28.750 1.00 97.44 451 TYR A N 1
ATOM 3442 C CA . TYR A 1 451 ? -13.107 -4.892 29.144 1.00 97.44 451 TYR A CA 1
ATOM 3443 C C . TYR A 1 451 ? -12.774 -3.846 28.089 1.00 97.44 451 TYR A C 1
ATOM 3445 O O . TYR A 1 451 ? -11.951 -4.076 27.203 1.00 97.44 451 TYR A O 1
ATOM 3453 N N . VAL A 1 452 ? -13.408 -2.682 28.210 1.00 98.25 452 VAL A N 1
ATOM 3454 C CA . VAL A 1 452 ? -12.838 -1.456 27.650 1.00 98.25 452 VAL A CA 1
ATOM 3455 C C . VAL A 1 452 ? -12.108 -0.747 28.776 1.00 98.25 452 VAL A C 1
ATOM 3457 O O . VAL A 1 452 ? -12.687 -0.475 29.833 1.00 98.25 452 VAL A O 1
ATOM 3460 N N . LEU A 1 453 ? -10.823 -0.511 28.554 1.00 98.31 453 LEU A N 1
ATOM 3461 C CA . LEU A 1 453 ? -9.912 0.094 29.511 1.00 98.31 453 LEU A CA 1
ATOM 3462 C C . LEU A 1 453 ? -9.777 1.589 29.214 1.00 98.31 453 LEU A C 1
ATOM 3464 O O . LEU A 1 453 ? -9.857 1.996 28.055 1.00 98.31 453 LEU A O 1
ATOM 3468 N N . ARG A 1 454 ? -9.547 2.398 30.250 1.00 97.62 454 ARG A N 1
ATOM 3469 C CA . ARG A 1 454 ? -9.243 3.831 30.142 1.00 97.62 454 ARG A CA 1
ATOM 3470 C C . ARG A 1 454 ? -7.939 4.114 30.872 1.00 97.62 454 ARG A C 1
ATOM 3472 O O . ARG A 1 454 ? -7.865 3.899 32.081 1.00 97.62 454 ARG A O 1
ATOM 3479 N N . TYR A 1 455 ? -6.947 4.606 30.143 1.00 97.50 455 TYR A N 1
ATOM 3480 C CA . TYR A 1 455 ? -5.702 5.135 30.682 1.00 97.50 455 TYR A CA 1
ATOM 3481 C C . TYR A 1 455 ? -5.765 6.660 30.740 1.00 97.50 455 TYR A C 1
ATOM 3483 O O . TYR A 1 455 ? -6.078 7.322 29.745 1.00 97.50 455 TYR A O 1
ATOM 3491 N N . ASP A 1 456 ? -5.465 7.213 31.906 1.00 94.62 456 ASP A N 1
ATOM 3492 C CA . ASP A 1 456 ? -5.376 8.648 32.122 1.00 94.62 456 ASP A CA 1
ATOM 3493 C C . ASP A 1 456 ? -3.903 9.093 32.094 1.00 94.62 456 ASP A C 1
ATOM 3495 O O . ASP A 1 456 ? -3.142 8.733 32.994 1.00 94.62 456 ASP A O 1
ATOM 3499 N N . PRO A 1 457 ? -3.462 9.855 31.076 1.00 92.44 457 PRO A N 1
ATOM 3500 C CA . PRO A 1 457 ? -2.063 10.254 30.955 1.00 92.44 457 PRO A CA 1
ATOM 3501 C C . PRO A 1 457 ? -1.632 11.306 31.982 1.00 92.44 457 PRO A C 1
ATOM 3503 O O . PRO A 1 457 ? -0.434 11.551 32.106 1.00 92.44 457 PRO A O 1
ATOM 3506 N N . ASP A 1 458 ? -2.570 11.951 32.683 1.00 91.19 458 ASP A N 1
ATOM 3507 C CA . ASP A 1 458 ? -2.242 12.964 33.685 1.00 91.19 458 ASP A CA 1
ATOM 3508 C C . ASP A 1 458 ? -2.040 12.322 35.073 1.00 91.19 458 ASP A C 1
ATOM 3510 O O . ASP A 1 458 ? -1.217 12.800 35.856 1.00 91.19 458 ASP A O 1
ATOM 3514 N N . THR A 1 459 ? -2.728 11.211 35.372 1.00 94.00 459 THR A N 1
ATOM 3515 C CA . THR A 1 459 ? -2.567 10.457 36.635 1.00 94.00 459 THR A CA 1
ATOM 3516 C C . THR A 1 459 ? -1.752 9.167 36.496 1.00 94.00 459 THR A C 1
ATOM 3518 O O . THR A 1 459 ? -1.358 8.588 37.508 1.00 94.00 459 THR A O 1
ATOM 3521 N N . ASN A 1 460 ? -1.465 8.731 35.264 1.00 93.88 460 ASN A N 1
ATOM 3522 C CA . ASN A 1 460 ? -0.883 7.428 34.918 1.00 93.88 460 ASN A CA 1
ATOM 3523 C C . ASN A 1 460 ? -1.701 6.236 35.444 1.00 93.88 460 ASN A C 1
ATOM 3525 O O . ASN A 1 460 ? -1.151 5.195 35.806 1.00 93.88 460 ASN A O 1
ATOM 3529 N N . GLU A 1 461 ? -3.023 6.389 35.513 1.00 95.88 461 GLU A N 1
ATOM 3530 C CA . GLU A 1 461 ? -3.922 5.361 36.029 1.00 95.88 461 GLU A CA 1
ATOM 3531 C C . GLU A 1 461 ? -4.622 4.609 34.894 1.00 95.88 461 GLU A C 1
ATOM 3533 O O . GLU A 1 461 ? -5.208 5.217 33.996 1.00 95.88 461 GLU A O 1
ATOM 3538 N N . LEU A 1 462 ? -4.610 3.273 34.963 1.00 98.00 462 LEU A N 1
ATOM 3539 C CA . LEU A 1 462 ? -5.425 2.409 34.114 1.00 98.00 462 LEU A CA 1
ATOM 3540 C C . LEU A 1 462 ? -6.655 1.919 34.886 1.00 98.00 462 LEU A C 1
ATOM 3542 O O . LEU A 1 462 ? -6.538 1.273 35.926 1.00 98.00 462 LEU A O 1
ATOM 3546 N N . THR A 1 463 ? -7.839 2.155 34.329 1.00 97.50 463 THR A N 1
ATOM 3547 C CA . THR A 1 463 ? -9.131 1.713 34.873 1.00 97.50 463 THR A CA 1
ATOM 3548 C C . THR A 1 463 ? -9.909 0.885 33.845 1.00 97.50 463 THR A C 1
ATOM 3550 O O . THR A 1 463 ? -9.566 0.854 32.665 1.00 97.50 463 THR A O 1
ATOM 3553 N N . ALA A 1 464 ? -10.970 0.197 34.281 1.00 97.44 464 ALA A N 1
ATOM 3554 C CA . ALA A 1 464 ? -11.873 -0.565 33.410 1.00 97.44 464 ALA A CA 1
ATOM 3555 C C . ALA A 1 464 ? -13.320 -0.065 33.563 1.00 97.44 464 ALA A C 1
ATOM 3557 O O . ALA A 1 464 ? -14.106 -0.701 34.277 1.00 97.44 464 ALA A O 1
ATOM 3558 N N . PRO A 1 465 ? -13.670 1.082 32.952 1.00 96.62 465 PRO A N 1
ATOM 3559 C CA . PRO A 1 465 ? -14.986 1.697 33.115 1.00 96.62 465 PRO A CA 1
ATOM 3560 C C . PRO A 1 465 ? -16.123 0.890 32.471 1.00 96.62 465 PRO A C 1
ATOM 3562 O O . PRO A 1 465 ? -17.255 0.975 32.935 1.00 96.62 465 PRO A O 1
ATOM 3565 N N . ILE A 1 466 ? -15.850 0.071 31.446 1.00 97.56 466 ILE A N 1
ATOM 3566 C CA . ILE A 1 466 ? -16.882 -0.725 30.764 1.00 97.56 466 ILE A CA 1
ATOM 3567 C C . ILE A 1 466 ? -16.555 -2.210 30.889 1.00 97.56 466 ILE A C 1
ATOM 3569 O O . ILE A 1 466 ? -15.581 -2.707 30.318 1.00 97.56 466 ILE A O 1
ATOM 3573 N N . LYS A 1 467 ? -17.419 -2.925 31.615 1.00 96.06 467 LYS A N 1
ATOM 3574 C CA . LYS A 1 467 ? -17.325 -4.378 31.846 1.00 96.06 467 LYS A CA 1
ATOM 3575 C C . LYS A 1 467 ? -18.543 -5.164 31.356 1.00 96.06 467 LYS A C 1
ATOM 3577 O O . LYS A 1 467 ? -18.600 -6.375 31.537 1.00 96.06 467 LYS A O 1
ATOM 3582 N N . SER A 1 468 ? -19.528 -4.471 30.787 1.00 94.31 468 SER A N 1
ATOM 3583 C CA . SER A 1 468 ? -20.835 -5.017 30.399 1.00 94.31 468 SER A CA 1
ATOM 3584 C C . SER A 1 468 ? -20.854 -5.680 29.018 1.00 94.31 468 SER A C 1
ATOM 3586 O O . SER A 1 468 ? -21.837 -6.332 28.672 1.00 94.31 468 SER A O 1
ATOM 3588 N N . LEU A 1 469 ? -19.786 -5.528 28.229 1.00 95.94 469 LEU A N 1
ATOM 3589 C CA . LEU A 1 469 ? -19.663 -6.120 26.898 1.00 95.94 469 LEU A CA 1
ATOM 3590 C C . LEU A 1 469 ? -19.089 -7.538 26.966 1.00 95.94 469 LEU A C 1
ATOM 3592 O O . LEU A 1 469 ? -18.340 -7.889 27.873 1.00 95.94 469 LEU A O 1
ATOM 3596 N N . ALA A 1 470 ? -19.452 -8.358 25.987 1.00 95.38 470 ALA A N 1
ATOM 3597 C CA . ALA A 1 470 ? -19.128 -9.774 25.938 1.00 95.38 470 ALA A CA 1
ATOM 3598 C C . ALA A 1 470 ? -17.852 -10.084 25.146 1.00 95.38 470 ALA A C 1
ATOM 3600 O O . ALA A 1 470 ? -17.313 -11.172 25.328 1.00 95.38 470 ALA A O 1
ATOM 3601 N N . MET A 1 471 ? -17.438 -9.200 24.228 1.00 96.00 471 MET A N 1
ATOM 3602 C CA . MET A 1 471 ? -16.151 -9.235 23.516 1.00 96.00 471 MET A CA 1
ATOM 3603 C C . MET A 1 471 ? -15.931 -7.897 22.777 1.00 96.00 471 MET A C 1
ATOM 3605 O O . MET A 1 471 ? -16.240 -7.814 21.586 1.00 96.00 471 MET A O 1
ATOM 3609 N N . PRO A 1 472 ? -15.476 -6.836 23.472 1.00 97.50 472 PRO A N 1
ATOM 3610 C CA . PRO A 1 472 ? -15.322 -5.508 22.880 1.00 97.50 472 PRO A CA 1
ATOM 3611 C C . PRO A 1 472 ? -14.256 -5.503 21.777 1.00 97.50 472 PRO A C 1
ATOM 3613 O O . PRO A 1 472 ? -13.158 -6.014 21.991 1.00 97.50 472 PRO A O 1
ATOM 3616 N N . ASN A 1 473 ? -14.582 -4.926 20.621 1.00 95.56 473 ASN A N 1
ATOM 3617 C CA . ASN A 1 473 ? -13.696 -4.790 19.466 1.00 95.56 473 ASN A CA 1
ATOM 3618 C C . ASN A 1 473 ? -14.196 -3.661 18.549 1.00 95.56 473 ASN A C 1
ATOM 3620 O O . ASN A 1 473 ? -15.397 -3.568 18.294 1.00 95.56 473 ASN A O 1
ATOM 3624 N N . GLY A 1 474 ? -13.300 -2.798 18.085 1.00 96.62 474 GLY A N 1
ATOM 3625 C CA . GLY A 1 474 ? -13.633 -1.528 17.452 1.00 96.62 474 GLY A CA 1
ATOM 3626 C C . GLY A 1 474 ? -14.076 -0.469 18.468 1.00 96.62 474 GLY A C 1
ATOM 3627 O O . GLY A 1 474 ? -14.942 -0.702 19.316 1.00 96.62 474 GLY A O 1
ATOM 3628 N N . ILE A 1 475 ? -13.490 0.727 18.377 1.00 98.00 475 ILE A N 1
ATOM 3629 C CA . ILE A 1 475 ? -13.782 1.849 19.275 1.00 98.00 475 ILE A CA 1
ATOM 3630 C C . ILE A 1 475 ? -13.661 3.190 18.549 1.00 98.00 475 ILE A C 1
ATOM 3632 O O . ILE A 1 475 ? -12.680 3.435 17.846 1.00 98.00 475 ILE A O 1
ATOM 3636 N N . ALA A 1 476 ? -14.644 4.073 18.735 1.00 97.38 476 ALA A N 1
ATOM 3637 C CA . ALA A 1 476 ? -14.647 5.415 18.158 1.00 97.38 476 ALA A CA 1
ATOM 3638 C C . ALA A 1 476 ? -15.374 6.434 19.041 1.00 97.38 476 ALA A C 1
ATOM 3640 O O . ALA A 1 476 ? -16.384 6.122 19.669 1.00 97.38 476 ALA A O 1
ATOM 3641 N N . PHE A 1 477 ? -14.895 7.677 19.028 1.00 96.00 477 PHE A N 1
ATOM 3642 C CA . PHE A 1 477 ? -15.595 8.819 19.612 1.00 96.00 477 PHE A CA 1
ATOM 3643 C C . PHE A 1 477 ? -16.261 9.648 18.523 1.00 96.00 477 PHE A C 1
ATOM 3645 O O . PHE A 1 477 ? -15.721 9.794 17.426 1.00 96.00 477 PHE A O 1
ATOM 3652 N N . ASP A 1 478 ? -17.405 10.249 18.839 1.00 93.25 478 ASP A N 1
ATOM 3653 C CA . ASP A 1 478 ? -17.885 11.368 18.040 1.00 93.25 478 ASP A CA 1
ATOM 3654 C C . ASP A 1 478 ? -16.989 12.605 18.208 1.00 93.25 478 ASP A C 1
ATOM 3656 O O . ASP A 1 478 ? -16.173 12.703 19.124 1.00 93.25 478 ASP A O 1
ATOM 3660 N N . ARG A 1 479 ? -17.170 13.597 17.330 1.00 88.50 479 ARG A N 1
ATOM 3661 C CA . ARG A 1 479 ? -16.386 14.845 17.362 1.00 88.50 479 ARG A CA 1
ATOM 3662 C C . ARG A 1 479 ? -16.465 15.586 18.698 1.00 88.50 479 ARG A C 1
ATOM 3664 O O . ARG A 1 479 ? -15.546 16.324 19.027 1.00 88.50 479 ARG A O 1
ATOM 3671 N N . SER A 1 480 ? -17.562 15.424 19.440 1.00 91.25 480 SER A N 1
ATOM 3672 C CA . SER A 1 480 ? -17.742 16.076 20.739 1.00 91.25 480 SER A CA 1
ATOM 3673 C C . SER A 1 480 ? -17.039 15.352 21.892 1.00 91.25 480 SER A C 1
ATOM 3675 O O . SER A 1 480 ? -16.907 15.928 22.970 1.00 91.25 480 SER A O 1
ATOM 3677 N N . GLY A 1 481 ? -16.634 14.092 21.696 1.00 93.12 481 GLY A N 1
ATOM 3678 C CA . GLY A 1 481 ? -16.140 13.204 22.749 1.00 93.12 481 GLY A CA 1
ATOM 3679 C C . GLY A 1 481 ? -17.232 12.682 23.692 1.00 93.12 481 GLY A C 1
ATOM 3680 O O . GLY A 1 481 ? -16.972 11.813 24.519 1.00 93.12 481 GLY A O 1
ATOM 3681 N N . ARG A 1 482 ? -18.479 13.157 23.570 1.00 94.19 482 ARG A N 1
ATOM 3682 C CA . ARG A 1 482 ? -19.581 12.776 24.469 1.00 94.19 482 ARG A CA 1
ATOM 3683 C C . ARG A 1 482 ? -20.208 11.435 24.115 1.00 94.19 482 ARG A C 1
ATOM 3685 O O . ARG A 1 482 ? -20.921 10.873 24.947 1.00 94.19 482 ARG A O 1
ATOM 3692 N N . ARG A 1 483 ? -20.007 10.931 22.895 1.00 96.38 483 ARG A N 1
ATOM 3693 C CA . ARG A 1 483 ? -20.524 9.627 22.460 1.00 96.38 483 ARG A CA 1
ATOM 3694 C C . ARG A 1 483 ? -19.369 8.701 22.133 1.00 96.38 483 ARG A C 1
ATOM 3696 O O . ARG A 1 483 ? -18.553 9.007 21.268 1.00 96.38 483 ARG A O 1
ATOM 3703 N N . LEU A 1 484 ? -19.359 7.553 22.795 1.00 97.62 484 LEU A N 1
ATOM 3704 C CA . LEU A 1 484 ? -18.407 6.475 22.577 1.00 97.62 484 LEU A CA 1
ATOM 3705 C C . LEU A 1 484 ? -19.124 5.296 21.922 1.00 97.62 484 LEU A C 1
ATOM 3707 O O . LEU A 1 484 ? -20.095 4.774 22.467 1.00 97.62 484 LEU A O 1
ATOM 3711 N N . PHE A 1 485 ? -18.649 4.886 20.754 1.00 98.50 485 PHE A N 1
ATOM 3712 C CA . PHE A 1 485 ? -19.150 3.743 20.004 1.00 98.50 485 PHE A CA 1
ATOM 3713 C C . PHE A 1 485 ? -18.181 2.579 20.150 1.00 98.50 485 PHE A C 1
ATOM 3715 O O . PHE A 1 485 ? -16.985 2.742 19.906 1.00 98.50 485 PHE A O 1
ATOM 3722 N N . ILE A 1 486 ? -18.692 1.418 20.553 1.00 98.50 486 ILE A N 1
ATOM 3723 C CA . ILE A 1 486 ? -17.892 0.208 20.756 1.00 98.50 486 ILE A CA 1
ATOM 3724 C C . ILE A 1 486 ? -18.603 -0.972 20.108 1.00 98.50 486 ILE A C 1
ATOM 3726 O O . ILE A 1 486 ? -19.793 -1.203 20.352 1.00 98.50 486 ILE A O 1
ATOM 3730 N N . GLY A 1 487 ? -17.879 -1.715 19.276 1.00 98.25 487 GLY A N 1
ATOM 3731 C CA . GLY A 1 487 ? -18.366 -2.969 18.727 1.00 98.25 487 GLY A CA 1
ATOM 3732 C C . GLY A 1 487 ? -18.235 -4.108 19.735 1.00 98.25 487 GLY A C 1
ATOM 3733 O O . GLY A 1 487 ? -17.345 -4.129 20.583 1.00 98.25 487 GLY A O 1
ATOM 3734 N N . ASP A 1 488 ? -19.139 -5.077 19.657 1.00 97.75 488 ASP A N 1
ATOM 3735 C CA . ASP A 1 488 ? -19.034 -6.336 20.387 1.00 97.75 488 ASP A CA 1
ATOM 3736 C C . ASP A 1 488 ? -19.059 -7.490 19.387 1.00 97.75 488 ASP A C 1
ATOM 3738 O O . ASP A 1 488 ? -20.120 -7.867 18.877 1.00 97.75 488 ASP A O 1
ATOM 3742 N N . SER A 1 489 ? -17.893 -8.071 19.101 1.00 96.62 489 SER A N 1
ATOM 3743 C CA . SER A 1 489 ? -17.762 -9.117 18.081 1.00 96.62 489 SER A CA 1
ATOM 3744 C C . SER A 1 489 ? -18.469 -10.423 18.464 1.00 96.62 489 SER A C 1
ATOM 3746 O O . SER A 1 489 ? -18.768 -11.234 17.586 1.00 96.62 489 SER A O 1
ATOM 3748 N N . LYS A 1 490 ? -18.776 -10.654 19.750 1.00 95.88 490 LYS A N 1
ATOM 3749 C CA . LYS A 1 490 ? -19.516 -11.848 20.193 1.00 95.88 490 LYS A CA 1
ATOM 3750 C C . LYS A 1 490 ? -21.016 -11.647 20.032 1.00 95.88 490 LYS A C 1
ATOM 3752 O O . LYS A 1 490 ? -21.700 -12.544 19.545 1.00 95.88 490 LYS A O 1
ATOM 3757 N N . GLN A 1 491 ? -21.519 -10.478 20.420 1.00 96.88 491 GLN A N 1
ATOM 3758 C CA . GLN A 1 491 ? -22.928 -10.116 20.259 1.00 96.88 491 GLN A CA 1
ATOM 3759 C C . GLN A 1 491 ? -23.277 -9.685 18.834 1.00 96.88 491 GLN A C 1
ATOM 3761 O O . GLN A 1 491 ? -24.458 -9.652 18.491 1.00 96.88 491 GLN A O 1
ATOM 3766 N N . ARG A 1 492 ? -22.266 -9.368 18.017 1.00 97.94 492 ARG A N 1
ATOM 3767 C CA . ARG A 1 492 ? -22.394 -8.856 16.651 1.00 97.94 492 ARG A CA 1
ATOM 3768 C C . ARG A 1 492 ? -23.220 -7.569 16.584 1.00 97.94 492 ARG A C 1
ATOM 3770 O O . ARG A 1 492 ? -24.104 -7.417 15.741 1.00 97.94 492 ARG A O 1
ATOM 3777 N N . LYS A 1 493 ? -22.969 -6.660 17.525 1.00 98.31 493 LYS A N 1
ATOM 3778 C CA . LYS A 1 493 ? -23.694 -5.393 17.672 1.00 98.31 493 LYS A CA 1
ATOM 3779 C C . LYS A 1 493 ? -22.731 -4.249 17.923 1.00 98.31 493 LYS A C 1
ATOM 3781 O O . LYS A 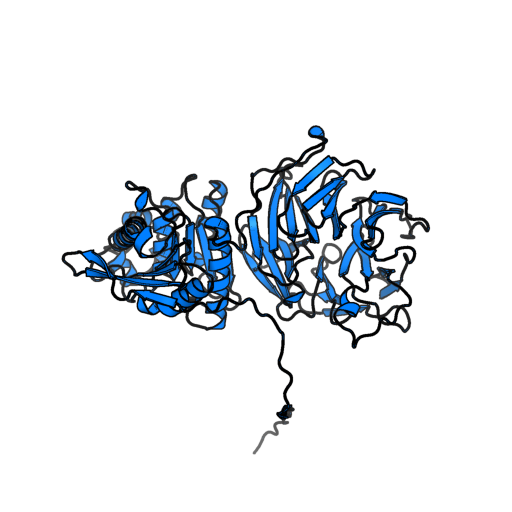1 493 ? -21.718 -4.433 18.591 1.00 98.31 493 LYS A O 1
ATOM 3786 N N . LEU A 1 494 ? -23.102 -3.072 17.435 1.00 98.62 494 LEU A N 1
ATOM 3787 C CA . LEU A 1 494 ? -22.478 -1.812 17.813 1.00 98.62 494 LEU A CA 1
ATOM 3788 C C . LEU A 1 494 ? -23.296 -1.171 18.933 1.00 98.62 494 LEU A C 1
ATOM 3790 O O . LEU A 1 494 ? -24.518 -1.040 18.814 1.00 98.62 494 LEU A O 1
ATOM 3794 N N . PHE A 1 495 ? -22.621 -0.752 19.996 1.00 98.50 495 PHE A N 1
ATOM 3795 C CA . PHE A 1 495 ? -23.220 -0.060 21.128 1.00 98.50 495 PHE A CA 1
ATOM 3796 C C . PHE A 1 495 ? -22.726 1.380 21.218 1.00 98.50 495 PHE A C 1
ATOM 3798 O O . PHE A 1 495 ? -21.601 1.690 20.830 1.00 98.50 495 PHE A O 1
ATOM 3805 N N . ARG A 1 496 ? -23.572 2.248 21.767 1.00 98.25 496 ARG A N 1
ATOM 3806 C CA . ARG A 1 496 ? -23.263 3.626 22.130 1.00 98.25 496 ARG A CA 1
ATOM 3807 C C . ARG A 1 496 ? -23.300 3.781 23.645 1.00 98.25 496 ARG A C 1
ATOM 3809 O O . ARG A 1 496 ? -24.237 3.333 24.302 1.00 98.25 496 ARG A O 1
ATOM 3816 N N . PHE A 1 497 ? -22.307 4.484 24.163 1.00 98.00 497 PHE A N 1
ATOM 3817 C CA . PHE A 1 497 ? -22.225 4.959 25.534 1.00 98.00 497 PHE A CA 1
ATOM 3818 C C . PHE A 1 497 ? -22.165 6.486 25.543 1.00 98.00 497 PHE A C 1
ATOM 3820 O O . PHE A 1 497 ? -21.650 7.103 24.604 1.00 98.00 497 PHE A O 1
ATOM 3827 N N . ILE A 1 498 ? -22.687 7.092 26.607 1.00 96.44 498 ILE A N 1
ATOM 3828 C CA . ILE A 1 498 ? -22.635 8.540 26.819 1.00 96.44 498 ILE A CA 1
ATOM 3829 C C . ILE A 1 498 ? -21.593 8.844 27.889 1.00 96.44 498 ILE A C 1
ATOM 3831 O O . ILE A 1 498 ? -21.618 8.238 28.958 1.00 96.44 498 ILE A O 1
ATOM 3835 N N . LEU A 1 499 ? -20.699 9.787 27.597 1.00 94.88 499 LEU A N 1
ATOM 3836 C CA . LEU A 1 499 ? -19.741 10.326 28.554 1.00 94.88 499 LEU A CA 1
ATOM 3837 C C . LEU A 1 499 ? -20.270 11.652 29.099 1.00 94.88 499 LEU A C 1
ATOM 3839 O O . LEU A 1 499 ? -20.689 12.532 28.338 1.00 94.88 499 LEU A O 1
ATOM 3843 N N . ASN A 1 500 ? -20.253 11.798 30.422 1.00 89.88 500 ASN A N 1
ATOM 3844 C CA . ASN A 1 500 ? -20.560 13.072 31.062 1.00 89.88 500 ASN A CA 1
ATOM 3845 C C . ASN A 1 500 ? -19.340 14.016 31.045 1.00 89.88 500 ASN A C 1
ATOM 3847 O O . ASN A 1 500 ? -18.255 13.663 30.591 1.00 89.88 500 ASN A O 1
ATOM 3851 N N . GLU A 1 501 ? -19.505 15.237 31.555 1.00 83.75 501 GLU A N 1
ATOM 3852 C CA . GLU A 1 501 ? -18.435 16.252 31.562 1.00 83.75 501 GLU A CA 1
ATOM 3853 C C . GLU A 1 501 ? -17.228 15.884 32.438 1.00 83.75 501 GLU A C 1
ATOM 3855 O O . GLU A 1 501 ? -16.169 16.489 32.301 1.00 83.75 501 GLU A O 1
ATOM 3860 N N . ARG A 1 502 ? -17.371 14.887 33.318 1.00 81.81 502 ARG A N 1
ATOM 3861 C CA . ARG A 1 502 ? -16.291 14.337 34.148 1.00 81.81 502 ARG A CA 1
ATOM 3862 C C . ARG A 1 502 ? -15.605 13.130 33.501 1.00 81.81 502 ARG A C 1
ATOM 3864 O O . ARG A 1 502 ? -14.714 12.553 34.111 1.00 81.81 502 ARG A O 1
ATOM 3871 N N . GLY A 1 503 ? -16.022 12.734 32.295 1.00 80.50 503 GLY A N 1
ATOM 3872 C CA . GLY A 1 503 ? -15.510 11.552 31.601 1.00 80.50 503 GLY A CA 1
ATOM 3873 C C . GLY A 1 503 ? -16.063 10.225 32.130 1.00 80.50 503 GLY A C 1
ATOM 3874 O O . GLY A 1 503 ? -15.564 9.167 31.749 1.00 80.50 503 GLY A O 1
ATOM 3875 N N . GLU A 1 504 ? -17.087 10.252 32.989 1.00 87.88 504 GLU A N 1
ATOM 3876 C CA . GLU A 1 504 ? -17.750 9.038 33.472 1.00 87.88 504 GLU A CA 1
ATOM 3877 C C . GLU A 1 504 ? -18.692 8.502 32.389 1.00 87.88 504 GLU A C 1
ATOM 3879 O O . GLU A 1 504 ? -19.426 9.261 31.747 1.00 87.88 504 GLU A O 1
ATOM 3884 N N . VAL A 1 505 ? -18.668 7.185 32.191 1.00 94.62 505 VAL A N 1
ATOM 3885 C CA . VAL A 1 505 ? -19.445 6.492 31.161 1.00 94.62 505 VAL A CA 1
ATOM 3886 C C . VAL A 1 505 ? -20.807 6.050 31.695 1.00 94.62 505 VAL A C 1
ATOM 3888 O O . VAL A 1 505 ? -20.932 5.650 32.849 1.00 94.62 505 VAL A O 1
ATOM 3891 N N . SER A 1 506 ? -21.834 6.083 30.849 1.00 92.44 506 SER A N 1
ATOM 3892 C CA . SER A 1 506 ? -23.150 5.520 31.158 1.00 92.44 506 SER A CA 1
ATOM 3893 C C . SER A 1 506 ? -23.084 4.014 31.448 1.00 92.44 506 SER A C 1
ATOM 3895 O O . SER A 1 506 ? -22.516 3.265 30.655 1.00 92.44 506 SER A O 1
ATOM 3897 N N . ASP A 1 507 ? -23.760 3.553 32.503 1.00 85.81 507 ASP A N 1
ATOM 3898 C CA . ASP A 1 507 ? -23.774 2.131 32.892 1.00 85.81 507 ASP A CA 1
ATOM 3899 C C . ASP A 1 507 ? -24.428 1.211 31.847 1.00 85.81 507 ASP A C 1
ATOM 3901 O O . ASP A 1 507 ? -24.033 0.054 31.674 1.00 85.81 507 ASP A O 1
ATOM 3905 N N . VAL A 1 508 ? -25.454 1.718 31.152 1.00 88.75 508 VAL A N 1
ATOM 3906 C CA . VAL A 1 508 ? -26.258 0.942 30.202 1.00 88.75 508 VAL A CA 1
ATOM 3907 C C . VAL A 1 508 ? -25.835 1.266 28.765 1.00 88.75 508 VAL A C 1
ATOM 3909 O O . VAL A 1 508 ? -25.986 2.416 28.346 1.00 88.75 508 VAL A O 1
ATOM 3912 N N . PRO A 1 509 ? -25.350 0.279 27.987 1.00 93.62 509 PRO A N 1
ATOM 3913 C CA . PRO A 1 509 ? -25.075 0.472 26.570 1.00 93.62 509 PRO A CA 1
ATOM 3914 C C . PRO A 1 509 ? -26.370 0.577 25.758 1.00 93.62 509 PRO A C 1
ATOM 3916 O O . PRO A 1 509 ? -27.269 -0.256 25.884 1.00 93.62 509 PRO A O 1
ATOM 3919 N N . GLU A 1 510 ? -26.441 1.549 24.854 1.00 96.44 510 GLU A N 1
ATOM 3920 C CA . GLU A 1 510 ? -27.534 1.675 23.891 1.00 96.44 510 GLU A CA 1
ATOM 3921 C C . GLU A 1 510 ? -27.178 0.933 22.588 1.00 96.44 510 GLU A C 1
ATOM 3923 O O . GLU A 1 510 ? -26.156 1.246 21.975 1.00 96.44 510 GLU A O 1
ATOM 3928 N N . PRO A 1 511 ? -27.970 -0.050 22.123 1.00 97.19 511 PRO A N 1
ATOM 3929 C CA . PRO A 1 511 ? -27.708 -0.712 20.848 1.00 97.19 511 PRO A CA 1
ATOM 3930 C C . PRO A 1 511 ? -27.960 0.246 19.676 1.00 97.19 511 PRO A C 1
ATOM 3932 O O . PRO A 1 511 ? -29.038 0.822 19.560 1.00 97.19 511 PRO A O 1
ATOM 3935 N N . VAL A 1 512 ? -26.977 0.379 18.784 1.00 98.06 512 VAL A N 1
ATOM 3936 C CA . VAL A 1 512 ? -27.058 1.232 17.587 1.00 98.06 512 VAL A CA 1
ATOM 3937 C C . VAL A 1 512 ? -27.493 0.417 16.373 1.00 98.06 512 VAL A C 1
ATOM 3939 O O . VAL A 1 512 ? -28.448 0.776 15.694 1.00 98.06 512 VAL A O 1
ATOM 3942 N N . ALA A 1 513 ? -26.797 -0.686 16.097 1.00 98.19 513 ALA A N 1
ATOM 3943 C CA . ALA A 1 513 ? -27.063 -1.553 14.953 1.00 98.19 513 ALA A CA 1
ATOM 3944 C C . ALA A 1 513 ? -26.560 -2.981 15.213 1.00 98.19 513 ALA A C 1
ATOM 3946 O O . ALA A 1 513 ? -25.698 -3.207 16.068 1.00 98.19 513 ALA A O 1
ATOM 3947 N N . ALA A 1 514 ? -27.105 -3.945 14.470 1.00 98.06 514 ALA A N 1
ATOM 3948 C CA . ALA A 1 514 ? -26.669 -5.338 14.475 1.00 98.06 514 ALA A CA 1
ATOM 3949 C C . ALA A 1 514 ? -26.017 -5.691 13.134 1.00 98.06 514 ALA A C 1
ATOM 3951 O O . ALA A 1 514 ? -26.500 -5.269 12.087 1.00 98.06 514 ALA A O 1
ATOM 3952 N N . PHE A 1 515 ? -24.969 -6.510 13.181 1.00 97.75 515 PHE A N 1
ATOM 3953 C CA . PHE A 1 515 ? -24.154 -6.899 12.029 1.00 97.75 515 PHE A CA 1
ATOM 3954 C C . PHE A 1 515 ? -24.079 -8.425 11.958 1.00 97.75 515 PHE A C 1
ATOM 3956 O O . PHE A 1 515 ? -23.140 -9.023 12.478 1.00 97.75 515 PHE A O 1
ATOM 3963 N N . PRO A 1 516 ? -25.082 -9.112 11.381 1.00 96.38 516 PRO A N 1
ATOM 3964 C CA . PRO A 1 516 ? -25.218 -10.567 11.487 1.00 96.38 516 PRO A CA 1
ATOM 3965 C C . PRO A 1 516 ? -23.989 -11.372 11.040 1.00 96.38 516 PRO A C 1
ATOM 3967 O O . PRO A 1 516 ? -23.757 -12.459 11.579 1.00 96.38 516 PRO A O 1
ATOM 3970 N N . LYS A 1 517 ? -23.197 -10.843 10.099 1.00 95.06 517 LYS A N 1
ATOM 3971 C CA . LYS A 1 517 ? -21.952 -11.456 9.607 1.00 95.06 517 LYS A CA 1
ATOM 3972 C C . LYS A 1 517 ? -20.771 -11.267 10.568 1.00 95.06 517 LYS A C 1
ATOM 3974 O O . LYS A 1 517 ? -19.859 -12.086 10.574 1.00 95.06 517 LYS A O 1
ATOM 3979 N N . GLY A 1 518 ? -20.830 -10.268 11.441 1.00 96.69 518 GLY A N 1
ATOM 3980 C CA . GLY A 1 518 ? -19.762 -9.857 12.345 1.00 96.69 518 GLY A CA 1
ATOM 3981 C C . GLY A 1 518 ? -19.412 -8.389 12.134 1.00 96.69 518 GLY A C 1
ATOM 3982 O O . GLY A 1 518 ? -19.790 -7.805 11.128 1.00 96.69 518 GLY A O 1
ATOM 3983 N N . LEU A 1 519 ? -18.697 -7.812 13.095 1.00 97.50 519 LEU A N 1
ATOM 3984 C CA . LEU A 1 519 ? -18.130 -6.473 12.995 1.00 97.50 519 LEU A CA 1
ATOM 3985 C C . LEU A 1 519 ? -16.734 -6.439 13.611 1.00 97.50 519 LEU A C 1
ATOM 3987 O O . LEU A 1 519 ? -16.430 -7.240 14.510 1.00 97.50 519 LEU A O 1
ATOM 3991 N N . ASP A 1 520 ? -15.943 -5.494 13.124 1.00 96.88 520 ASP A N 1
ATOM 3992 C CA . ASP A 1 520 ? -14.579 -5.212 13.561 1.00 96.88 520 ASP A CA 1
ATOM 3993 C C . ASP A 1 520 ? -14.431 -3.707 13.878 1.00 96.88 520 ASP A C 1
ATOM 3995 O O . ASP A 1 520 ? -15.281 -3.143 14.577 1.00 96.88 520 ASP A O 1
ATOM 3999 N N . GLY A 1 521 ? -13.401 -3.033 13.362 1.00 96.56 521 GLY A N 1
ATOM 4000 C CA . GLY A 1 521 ? -13.176 -1.604 13.548 1.00 96.56 521 GLY A CA 1
ATOM 4001 C C . GLY A 1 521 ? -14.359 -0.706 13.161 1.00 96.56 521 GLY A C 1
ATOM 4002 O O . GLY A 1 521 ? -15.083 -0.937 12.191 1.00 96.56 521 GLY A O 1
ATOM 4003 N N . VAL A 1 522 ? -14.515 0.382 13.916 1.00 97.88 522 VAL A N 1
ATOM 4004 C CA . VAL A 1 522 ? -15.484 1.455 13.662 1.00 97.88 522 VAL A CA 1
ATOM 4005 C C . VAL A 1 522 ? -14.768 2.801 13.649 1.00 97.88 522 VAL A C 1
ATOM 4007 O O . VAL A 1 522 ? -13.839 3.028 14.424 1.00 97.88 522 VAL A O 1
ATOM 4010 N N . SER A 1 523 ? -15.194 3.704 12.771 1.00 96.31 523 SER A N 1
ATOM 4011 C CA . SER A 1 523 ? -14.726 5.091 12.731 1.00 96.31 523 SER A CA 1
ATOM 4012 C C . SER A 1 523 ? -15.847 6.022 12.263 1.00 96.31 523 SER A C 1
ATOM 4014 O O . SER A 1 523 ? -16.910 5.553 11.849 1.00 96.31 523 SER A O 1
ATOM 4016 N N . LEU A 1 524 ? -15.650 7.336 12.380 1.00 93.94 524 LEU A N 1
ATOM 4017 C CA . LEU A 1 524 ? -16.626 8.329 11.938 1.00 93.94 524 LEU A CA 1
ATOM 4018 C C . LEU A 1 524 ? -16.071 9.174 10.803 1.00 93.94 524 LEU A C 1
ATOM 4020 O O . LEU A 1 524 ? -14.956 9.686 10.882 1.00 93.94 524 LEU A O 1
ATOM 4024 N N . ASP A 1 525 ? -16.903 9.372 9.790 1.00 92.38 525 ASP A N 1
ATOM 4025 C CA . ASP A 1 525 ? -16.600 10.263 8.685 1.00 92.38 525 ASP A CA 1
ATOM 4026 C C . ASP A 1 525 ? -16.787 11.749 9.070 1.00 92.38 525 ASP A C 1
ATOM 4028 O O . ASP A 1 525 ? -17.287 12.080 10.157 1.00 92.38 525 ASP A O 1
ATOM 4032 N N . PRO A 1 526 ? -16.422 12.691 8.184 1.00 88.25 526 PRO A N 1
ATOM 4033 C CA . PRO A 1 526 ? -16.546 14.121 8.451 1.00 88.25 526 PRO A CA 1
ATOM 4034 C C . PRO A 1 526 ? -17.978 14.631 8.668 1.00 88.25 526 PRO A C 1
ATOM 4036 O O . PRO A 1 526 ? -18.172 15.696 9.260 1.00 88.25 526 PRO A O 1
ATOM 4039 N N . ARG A 1 527 ? -18.994 13.900 8.206 1.00 88.56 527 ARG A N 1
ATOM 4040 C CA . ARG A 1 527 ? -20.413 14.202 8.447 1.00 88.56 527 ARG A CA 1
ATOM 4041 C C . ARG A 1 527 ? -20.919 13.560 9.744 1.00 88.56 527 ARG A C 1
ATOM 4043 O O . ARG A 1 527 ? -22.043 13.824 10.166 1.00 88.56 527 ARG A O 1
ATOM 4050 N N . GLY A 1 528 ? -20.083 12.762 10.407 1.00 90.88 528 GLY A N 1
ATOM 4051 C CA . GLY A 1 528 ? -20.399 12.042 11.629 1.00 90.88 528 GLY A CA 1
ATOM 4052 C C . GLY A 1 528 ? -21.143 10.730 11.391 1.00 90.88 528 GLY A C 1
ATOM 4053 O O . GLY A 1 528 ? -21.722 10.213 12.349 1.00 90.88 528 GLY A O 1
ATOM 4054 N N . ASN A 1 529 ? -21.156 10.194 10.167 1.00 94.88 529 ASN A N 1
ATOM 4055 C CA . ASN A 1 529 ? -21.658 8.845 9.914 1.00 94.88 529 ASN A CA 1
ATOM 4056 C C . ASN A 1 529 ? -20.634 7.815 10.394 1.00 94.88 529 ASN A C 1
ATOM 4058 O O . ASN A 1 529 ? -19.430 8.027 10.288 1.00 94.88 529 ASN A O 1
ATOM 4062 N N . LEU A 1 530 ? -21.120 6.691 10.904 1.00 97.62 530 LEU A N 1
ATOM 4063 C CA . LEU A 1 530 ? -20.305 5.574 11.358 1.00 97.62 530 LEU A CA 1
ATOM 4064 C C . LEU A 1 530 ? -19.983 4.666 10.174 1.00 97.62 530 LEU A C 1
ATOM 4066 O O . LEU A 1 530 ? -20.889 4.207 9.481 1.00 97.62 530 LEU A O 1
ATOM 4070 N N . TRP A 1 531 ? -18.703 4.383 9.984 1.00 97.94 531 TRP A N 1
ATOM 4071 C CA . TRP A 1 531 ? -18.210 3.357 9.075 1.00 97.94 531 TRP A CA 1
ATOM 4072 C C . TRP A 1 531 ? -17.794 2.158 9.912 1.00 97.94 531 TRP A C 1
ATOM 4074 O O . TRP A 1 531 ? -16.963 2.295 10.812 1.00 97.94 531 TRP A O 1
ATOM 4084 N N . VAL A 1 532 ? -18.404 1.006 9.648 1.00 98.56 532 VAL A N 1
ATOM 4085 C CA . VAL A 1 532 ? -18.219 -0.223 10.425 1.00 98.56 532 VAL A CA 1
ATOM 4086 C C . VAL A 1 532 ? -17.675 -1.310 9.511 1.00 98.56 532 VAL A C 1
ATOM 4088 O O . VAL A 1 532 ? -18.301 -1.643 8.504 1.00 98.56 532 VAL A O 1
ATOM 4091 N N . ALA A 1 533 ? -16.509 -1.844 9.861 1.00 98.19 533 ALA A N 1
ATOM 4092 C CA . ALA A 1 533 ? -15.881 -2.951 9.160 1.00 98.19 533 ALA A CA 1
ATOM 4093 C C . ALA A 1 533 ? -16.663 -4.256 9.370 1.00 98.19 533 ALA A C 1
ATOM 4095 O O . ALA A 1 533 ? -17.044 -4.593 10.494 1.00 98.19 533 ALA A O 1
ATOM 4096 N N . GLU A 1 534 ? -16.865 -5.002 8.286 1.00 97.50 534 GLU A N 1
ATOM 4097 C CA . GLU A 1 534 ? -17.529 -6.302 8.238 1.00 97.50 534 GLU A CA 1
ATOM 4098 C C . GLU A 1 534 ? -16.696 -7.318 7.423 1.00 97.50 534 GLU A C 1
ATOM 4100 O O . GLU A 1 534 ? -15.802 -6.936 6.660 1.00 97.50 534 GLU A O 1
ATOM 4105 N N . PRO A 1 535 ? -16.983 -8.633 7.531 1.00 95.62 535 PRO A N 1
ATOM 4106 C CA . PRO A 1 535 ? -16.240 -9.669 6.806 1.00 95.62 535 PRO A CA 1
ATOM 4107 C C . PRO A 1 535 ? -16.239 -9.576 5.275 1.00 95.62 535 PRO A C 1
ATOM 4109 O O . PRO A 1 535 ? -15.449 -10.263 4.640 1.00 95.62 535 PRO A O 1
ATOM 4112 N N . ASP A 1 536 ? -17.134 -8.792 4.690 1.00 92.44 536 ASP A N 1
ATOM 4113 C CA . ASP A 1 536 ? -17.348 -8.660 3.248 1.00 92.44 536 ASP A CA 1
ATOM 4114 C C . ASP A 1 536 ? -17.430 -7.191 2.795 1.00 92.44 536 ASP A C 1
ATOM 4116 O O . ASP A 1 536 ? -17.968 -6.891 1.728 1.00 92.44 536 ASP A O 1
ATOM 4120 N N . GLY A 1 537 ? -16.942 -6.254 3.612 1.00 95.38 537 GLY A N 1
ATOM 4121 C CA . GLY A 1 537 ? -16.923 -4.839 3.256 1.00 95.38 537 GLY A CA 1
ATOM 4122 C C . GLY A 1 537 ? -16.986 -3.889 4.441 1.00 95.38 537 GLY A C 1
ATOM 4123 O O . GLY A 1 537 ? -16.678 -4.237 5.577 1.00 95.38 537 GLY A O 1
ATOM 4124 N N . VAL A 1 538 ? -17.416 -2.665 4.160 1.00 97.75 538 VAL A N 1
ATOM 4125 C CA . VAL A 1 538 ? -17.682 -1.626 5.152 1.00 97.75 538 VAL A CA 1
ATOM 4126 C C . VAL A 1 538 ? -19.117 -1.145 4.992 1.00 97.75 538 VAL A C 1
ATOM 4128 O O . VAL A 1 538 ? -19.544 -0.791 3.892 1.00 97.75 538 VAL A O 1
ATOM 4131 N N . THR A 1 539 ? -19.860 -1.093 6.093 1.00 98.00 539 THR A N 1
ATOM 4132 C CA . THR A 1 539 ? -21.208 -0.517 6.117 1.00 98.00 539 THR A CA 1
ATOM 4133 C C . THR A 1 539 ? -21.173 0.878 6.715 1.00 98.00 539 THR A C 1
ATOM 4135 O O . THR A 1 539 ? -20.621 1.100 7.794 1.00 98.00 539 THR A O 1
ATOM 4138 N N . ILE A 1 540 ? -21.801 1.820 6.016 1.00 97.88 540 ILE A N 1
ATOM 4139 C CA . ILE A 1 540 ? -21.959 3.206 6.438 1.00 97.88 540 ILE A CA 1
ATOM 4140 C C . ILE A 1 540 ? -23.355 3.358 7.030 1.00 97.88 540 ILE A C 1
ATOM 4142 O O . ILE A 1 540 ? -24.361 3.147 6.349 1.00 97.88 540 ILE A O 1
ATOM 4146 N N . ILE A 1 541 ? -23.431 3.755 8.295 1.00 98.12 541 ILE A N 1
ATOM 4147 C CA . ILE A 1 541 ? -24.684 4.007 9.007 1.00 98.12 541 ILE A CA 1
ATOM 4148 C C . ILE A 1 541 ? -24.667 5.397 9.645 1.00 98.12 541 ILE A C 1
ATOM 4150 O O . ILE A 1 541 ? -23.633 5.930 10.034 1.00 98.12 541 ILE A O 1
ATOM 4154 N N . SER A 1 542 ? -25.835 5.999 9.821 1.00 96.38 542 SER A N 1
ATOM 4155 C CA . SER A 1 542 ? -25.968 7.168 10.696 1.00 96.38 542 SER A CA 1
ATOM 4156 C C . SER A 1 542 ? -25.729 6.783 12.163 1.00 96.38 542 SER A C 1
ATOM 4158 O O . SER A 1 542 ? -25.922 5.631 12.548 1.00 96.38 542 SER A O 1
ATOM 4160 N N . GLN A 1 543 ? -25.459 7.758 13.037 1.00 95.12 543 GLN A N 1
ATOM 4161 C CA . GLN A 1 543 ? -25.360 7.507 14.489 1.00 95.12 543 GLN A CA 1
ATOM 4162 C C . GLN A 1 543 ? -26.654 6.976 15.131 1.00 95.12 543 GLN A C 1
ATOM 4164 O O . GLN A 1 543 ? -26.639 6.562 16.287 1.00 95.12 543 GLN A O 1
ATOM 4169 N N . SER A 1 544 ? -27.780 7.010 14.413 1.00 94.00 544 SER A N 1
ATOM 4170 C CA . SER A 1 544 ? -29.047 6.408 14.847 1.00 94.00 544 SER A CA 1
ATOM 4171 C C . SER A 1 544 ? -29.195 4.931 14.462 1.00 94.00 544 SER A C 1
ATOM 4173 O O . SER A 1 544 ? -30.207 4.329 14.792 1.00 94.00 544 SER A O 1
ATOM 4175 N N . GLY A 1 545 ? -28.227 4.359 13.738 1.00 95.56 545 GLY A N 1
ATOM 4176 C CA . GLY A 1 545 ? -28.273 2.972 13.269 1.00 95.56 545 GLY A CA 1
ATOM 4177 C C . GLY A 1 545 ? -28.839 2.784 11.862 1.00 95.56 545 GLY A C 1
ATOM 4178 O O . GLY A 1 545 ? -28.756 1.691 11.314 1.00 95.56 545 GLY A O 1
ATOM 4179 N N . LYS A 1 546 ? -29.392 3.833 11.237 1.00 96.38 546 LYS A N 1
ATOM 4180 C CA . LYS A 1 546 ? -29.930 3.739 9.870 1.00 96.38 546 LYS A CA 1
ATOM 4181 C C . LYS A 1 546 ? -28.808 3.598 8.838 1.00 96.38 546 LYS A C 1
ATOM 4183 O O . LYS A 1 546 ? -27.966 4.495 8.768 1.00 96.38 546 LYS A O 1
ATOM 4188 N N . GLN A 1 547 ? -28.859 2.550 8.017 1.00 97.31 547 GLN A N 1
ATOM 4189 C CA . GLN A 1 547 ? -27.933 2.311 6.907 1.00 97.31 547 GLN A CA 1
ATOM 4190 C C . GLN A 1 547 ? -28.012 3.409 5.840 1.00 97.31 547 GLN A C 1
ATOM 4192 O O . GLN A 1 547 ? -29.091 3.907 5.516 1.00 97.31 547 GLN A O 1
ATOM 4197 N N . ILE A 1 548 ? -26.850 3.847 5.360 1.00 97.38 548 ILE A N 1
ATOM 4198 C CA . ILE A 1 548 ? -26.666 4.910 4.364 1.00 97.38 548 ILE A CA 1
ATOM 4199 C C . ILE A 1 548 ? -26.135 4.311 3.067 1.00 97.38 548 ILE A C 1
ATOM 4201 O O . ILE A 1 548 ? -26.699 4.580 2.009 1.00 97.38 548 ILE A O 1
ATOM 4205 N N . ALA A 1 549 ? -25.071 3.515 3.156 1.00 97.19 549 ALA A N 1
ATOM 4206 C CA . ALA A 1 549 ? -24.438 2.874 2.013 1.00 97.19 549 ALA A CA 1
ATOM 4207 C C . ALA A 1 549 ? -23.580 1.683 2.456 1.00 97.19 549 ALA A C 1
ATOM 4209 O O . ALA A 1 549 ? -23.287 1.526 3.645 1.00 97.19 549 ALA A O 1
ATOM 4210 N N . ARG A 1 550 ? -23.136 0.886 1.487 1.00 96.06 550 ARG A N 1
ATOM 4211 C CA . ARG A 1 550 ? -22.186 -0.210 1.676 1.00 96.06 550 ARG A CA 1
ATOM 4212 C C . ARG A 1 550 ? -21.051 -0.127 0.655 1.00 96.06 550 ARG A C 1
ATOM 4214 O O . ARG A 1 550 ? -21.249 0.318 -0.472 1.00 96.06 550 ARG A O 1
ATOM 4221 N N . LEU A 1 551 ? -19.864 -0.539 1.081 1.00 95.50 551 LEU A N 1
ATOM 4222 C CA . LEU A 1 551 ? -18.646 -0.632 0.279 1.00 95.50 551 LEU A CA 1
ATOM 4223 C C . LEU A 1 551 ? -18.148 -2.081 0.337 1.00 95.50 551 LEU A C 1
ATOM 4225 O O . LEU A 1 551 ? -17.557 -2.462 1.351 1.00 95.50 551 LEU A O 1
ATOM 4229 N N . PRO A 1 552 ? -18.405 -2.909 -0.686 1.00 93.69 552 PRO A N 1
ATOM 4230 C CA . PRO A 1 552 ? -17.924 -4.284 -0.720 1.00 93.69 552 PRO A CA 1
ATOM 4231 C C . PRO A 1 552 ? -16.393 -4.349 -0.754 1.00 93.69 552 PRO A C 1
ATOM 4233 O O . PRO A 1 552 ? -15.746 -3.538 -1.415 1.00 93.69 552 PRO A O 1
ATOM 4236 N N . PHE A 1 553 ? -15.824 -5.344 -0.075 1.00 91.06 553 PHE A N 1
ATOM 4237 C CA . PHE A 1 553 ? -14.410 -5.710 -0.193 1.00 91.06 553 PHE A CA 1
ATOM 4238 C C . PHE A 1 553 ? -14.270 -7.229 -0.364 1.00 91.06 553 PHE A C 1
ATOM 4240 O O . PHE A 1 553 ? -15.074 -7.978 0.196 1.00 91.06 553 PHE A O 1
ATOM 4247 N N . PRO A 1 554 ? -13.252 -7.698 -1.110 1.00 81.94 554 PRO A N 1
ATOM 4248 C CA . PRO A 1 554 ? -12.994 -9.127 -1.286 1.00 81.94 554 PRO A CA 1
ATOM 4249 C C . PRO A 1 554 ? -12.442 -9.785 -0.014 1.00 81.94 554 PRO A C 1
ATOM 4251 O O . PRO A 1 554 ? -12.713 -10.957 0.239 1.00 81.94 554 PRO A O 1
ATOM 4254 N N . ASP A 1 555 ? -11.704 -9.023 0.795 1.00 87.44 555 ASP A N 1
ATOM 4255 C CA . ASP A 1 555 ? -11.151 -9.459 2.073 1.00 87.44 555 ASP A CA 1
ATOM 4256 C C . ASP A 1 555 ? -11.902 -8.810 3.248 1.00 87.44 555 ASP A C 1
ATOM 4258 O O . ASP A 1 555 ? -12.327 -7.654 3.140 1.00 87.44 555 ASP A O 1
ATOM 4262 N N . PRO A 1 556 ? -12.006 -9.492 4.408 1.00 94.75 556 PRO A N 1
ATOM 4263 C CA . PRO A 1 556 ? -12.602 -8.924 5.613 1.00 94.75 556 PRO A CA 1
ATOM 4264 C C . PRO A 1 556 ? -11.969 -7.587 5.992 1.00 94.75 556 PRO A C 1
ATOM 4266 O O . PRO A 1 556 ? -10.765 -7.539 6.264 1.00 94.75 556 PRO A O 1
ATOM 4269 N N . ALA A 1 557 ? -12.774 -6.525 6.043 1.00 97.12 557 ALA A N 1
ATOM 4270 C CA . ALA A 1 557 ? -12.331 -5.224 6.525 1.00 97.12 557 ALA A CA 1
ATOM 4271 C C . ALA A 1 557 ? -12.015 -5.309 8.026 1.00 97.12 557 ALA A C 1
ATOM 4273 O O . ALA A 1 557 ? -12.678 -6.036 8.767 1.00 97.12 557 ALA A O 1
ATOM 4274 N N . THR A 1 558 ? -11.006 -4.565 8.473 1.00 97.38 558 THR A N 1
ATOM 4275 C CA . THR A 1 558 ? -10.532 -4.582 9.866 1.00 97.38 558 THR A CA 1
ATOM 4276 C C . THR A 1 558 ? -10.548 -3.200 10.500 1.00 97.38 558 THR A C 1
ATOM 4278 O O . THR A 1 558 ? -10.967 -3.062 11.643 1.00 97.38 558 THR A O 1
ATOM 4281 N N . SER A 1 559 ? -10.158 -2.145 9.778 1.00 97.31 559 SER A N 1
ATOM 4282 C CA . SER A 1 559 ? -10.154 -0.783 10.322 1.00 97.31 559 SER A CA 1
ATOM 4283 C C . SER A 1 559 ? -10.328 0.283 9.243 1.00 97.31 559 SER A C 1
ATOM 4285 O O . SER A 1 559 ? -10.070 0.034 8.065 1.00 97.31 559 SER A O 1
ATOM 4287 N N . ILE A 1 560 ? -10.787 1.467 9.658 1.00 97.31 560 ILE A N 1
ATOM 4288 C CA . ILE A 1 560 ? -11.052 2.615 8.788 1.00 97.31 560 ILE A CA 1
ATOM 4289 C C . ILE A 1 560 ? -10.496 3.881 9.441 1.00 97.31 560 ILE A C 1
ATOM 4291 O O . ILE A 1 560 ? -10.676 4.075 10.649 1.00 97.31 560 ILE A O 1
ATOM 4295 N N . ASP A 1 561 ? -9.891 4.764 8.647 1.00 95.75 561 ASP A N 1
ATOM 4296 C CA . ASP A 1 561 ? -9.584 6.126 9.084 1.00 95.75 561 ASP A CA 1
ATOM 4297 C C . ASP A 1 561 ? -9.673 7.165 7.963 1.00 95.75 561 ASP A C 1
ATOM 4299 O O . ASP A 1 561 ? -9.571 6.848 6.774 1.00 95.75 561 ASP A O 1
ATOM 4303 N N . PHE A 1 562 ? -9.866 8.421 8.361 1.00 93.06 562 PHE A N 1
ATOM 4304 C CA . PHE A 1 562 ? -10.149 9.538 7.464 1.00 93.06 562 PHE A CA 1
ATOM 4305 C C . PHE A 1 562 ? -9.179 10.685 7.698 1.00 93.06 562 PHE A C 1
ATOM 4307 O O . PHE A 1 562 ? -8.856 11.006 8.842 1.00 93.06 562 PHE A O 1
ATOM 4314 N N . ILE A 1 563 ? -8.823 11.391 6.630 1.00 89.31 563 ILE A N 1
ATOM 4315 C CA . ILE A 1 563 ? -8.300 12.746 6.762 1.00 89.31 563 ILE A CA 1
ATOM 4316 C C . ILE A 1 563 ? -8.835 13.658 5.665 1.00 89.31 563 ILE A C 1
ATOM 4318 O O . ILE A 1 563 ? -8.976 13.242 4.518 1.00 89.31 563 ILE A O 1
ATOM 4322 N N . ALA A 1 564 ? -9.155 14.898 6.036 1.00 75.25 564 ALA A N 1
ATOM 4323 C CA . ALA A 1 564 ? -9.416 15.962 5.075 1.00 75.25 564 ALA A CA 1
ATOM 4324 C C . ALA A 1 564 ? -8.117 16.342 4.361 1.00 75.25 564 ALA A C 1
ATOM 4326 O O . ALA A 1 564 ? -7.057 16.387 4.987 1.00 75.25 564 ALA A O 1
ATOM 4327 N N . ASP A 1 565 ? -8.194 16.626 3.068 1.00 66.62 565 ASP A N 1
ATOM 4328 C CA . ASP A 1 565 ? -7.104 17.317 2.399 1.00 66.62 565 ASP A CA 1
ATOM 4329 C C . ASP A 1 565 ? -7.013 18.783 2.873 1.00 66.62 565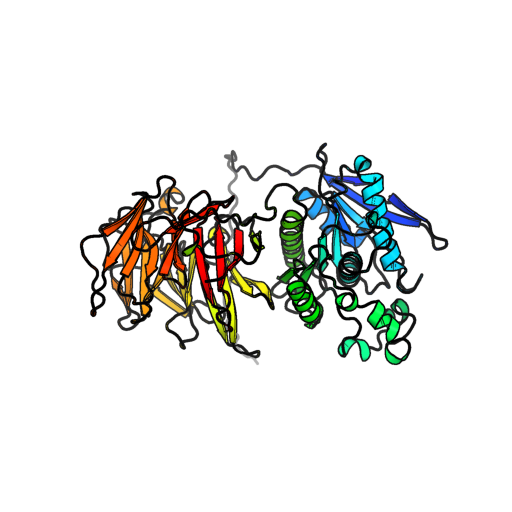 ASP A C 1
ATOM 4331 O O . ASP A 1 565 ? -7.930 19.312 3.508 1.00 66.62 565 ASP A O 1
ATOM 4335 N N . ASP A 1 566 ? -5.897 19.454 2.576 1.00 57.38 566 ASP A N 1
ATOM 4336 C CA . ASP A 1 566 ? -5.663 20.839 3.012 1.00 57.38 566 ASP A CA 1
ATOM 4337 C C . ASP A 1 566 ? -6.690 21.837 2.434 1.00 57.38 566 ASP A C 1
ATOM 4339 O O . ASP A 1 566 ? -6.855 22.934 2.972 1.00 57.38 566 ASP A O 1
ATOM 4343 N N . SER A 1 567 ? -7.384 21.471 1.346 1.00 55.88 567 SER A N 1
ATOM 4344 C CA . SER A 1 567 ? -8.449 22.280 0.740 1.00 55.88 567 SER A CA 1
ATOM 4345 C C . SER A 1 567 ? -9.821 22.075 1.400 1.00 55.88 567 SER A C 1
ATOM 4347 O O . SER A 1 567 ? -10.668 22.967 1.350 1.00 55.88 567 SER A O 1
ATOM 4349 N N . GLY A 1 568 ? -10.034 20.929 2.057 1.00 60.31 568 GLY A N 1
ATOM 4350 C CA . GLY A 1 568 ? -11.325 20.481 2.574 1.00 60.31 568 GLY A CA 1
ATOM 4351 C C . GLY A 1 568 ? -12.281 19.951 1.497 1.00 60.31 568 GLY A C 1
ATOM 4352 O O . GLY A 1 568 ? -13.414 19.586 1.829 1.00 60.31 568 GLY A O 1
ATOM 4353 N N . ASP A 1 569 ? -11.858 19.903 0.229 1.00 54.75 569 ASP A N 1
ATOM 4354 C CA . ASP A 1 569 ? -12.693 19.535 -0.918 1.00 54.75 569 ASP A CA 1
ATOM 4355 C C . ASP A 1 569 ? -12.900 18.019 -1.031 1.00 54.75 569 ASP A C 1
ATOM 4357 O O . ASP A 1 569 ? -13.932 17.563 -1.544 1.00 54.75 569 ASP A O 1
ATOM 4361 N N . PHE A 1 570 ? -11.952 17.224 -0.530 1.00 63.31 570 PHE A N 1
ATOM 4362 C CA . PHE A 1 570 ? -12.061 15.771 -0.478 1.00 63.31 570 PHE A CA 1
ATOM 4363 C C . PHE A 1 570 ? -11.321 15.192 0.725 1.00 63.31 570 PHE A C 1
ATOM 4365 O O . PHE A 1 570 ? -10.489 15.825 1.363 1.00 63.31 570 PHE A O 1
ATOM 4372 N N . HIS A 1 571 ? -11.667 13.961 1.072 1.00 74.25 571 HIS A N 1
ATOM 4373 C CA . HIS A 1 571 ? -11.061 13.263 2.189 1.00 74.25 571 HIS A CA 1
ATOM 4374 C C . HIS A 1 571 ? -10.437 11.972 1.686 1.00 74.25 571 HIS A C 1
ATOM 4376 O O . HIS A 1 571 ? -11.070 11.195 0.960 1.00 74.25 571 HIS A O 1
ATOM 4382 N N . TRP A 1 572 ? -9.193 11.746 2.089 1.00 89.12 572 TRP A N 1
ATOM 4383 C CA . TRP A 1 572 ? -8.582 10.437 1.987 1.00 89.12 572 TRP A CA 1
ATOM 4384 C C . TRP A 1 572 ? -9.265 9.502 2.977 1.00 89.12 572 TRP A C 1
ATOM 4386 O O . TRP A 1 572 ? -9.414 9.812 4.161 1.00 89.12 572 TRP A O 1
ATOM 4396 N N . VAL A 1 573 ? -9.673 8.347 2.471 1.00 94.69 573 VAL A N 1
ATOM 4397 C CA . VAL A 1 573 ? -10.219 7.245 3.250 1.00 94.69 573 VAL A CA 1
ATOM 4398 C C . VAL A 1 573 ? -9.237 6.098 3.152 1.00 94.69 573 VAL A C 1
ATOM 4400 O O . VAL A 1 573 ? -8.883 5.683 2.049 1.00 94.69 573 VAL A O 1
ATOM 4403 N N . ALA A 1 574 ? -8.810 5.593 4.301 1.00 96.19 574 ALA A N 1
ATOM 4404 C CA . ALA A 1 574 ? -8.013 4.387 4.404 1.00 96.19 574 ALA A CA 1
ATOM 4405 C C . ALA A 1 574 ? -8.877 3.255 4.957 1.00 96.19 574 ALA A C 1
ATOM 4407 O O . ALA A 1 574 ? -9.583 3.446 5.948 1.00 96.19 574 ALA A O 1
ATOM 4408 N N . VAL A 1 575 ? -8.796 2.080 4.336 1.00 97.00 575 VAL A N 1
ATOM 4409 C CA . VAL A 1 575 ? -9.411 0.843 4.823 1.00 97.00 575 VAL A CA 1
ATOM 4410 C C . VAL A 1 575 ? -8.344 -0.240 4.854 1.00 97.00 575 VAL A C 1
ATOM 4412 O O . VAL A 1 575 ? -7.763 -0.586 3.824 1.00 97.00 575 VAL A O 1
ATOM 4415 N N . THR A 1 576 ? -8.096 -0.808 6.028 1.00 96.88 576 THR A N 1
ATOM 4416 C CA . THR A 1 576 ? -7.356 -2.068 6.121 1.00 96.88 576 THR A CA 1
ATOM 4417 C C . THR A 1 576 ? -8.329 -3.228 6.028 1.00 96.88 576 THR A C 1
ATOM 4419 O O . THR A 1 576 ? -9.442 -3.194 6.553 1.00 96.88 576 THR A O 1
ATOM 4422 N N . THR A 1 577 ? -7.874 -4.274 5.367 1.00 95.12 577 THR A N 1
ATOM 4423 C CA . THR A 1 577 ? -8.473 -5.602 5.366 1.00 95.12 577 THR A CA 1
ATOM 4424 C C . THR A 1 577 ? -7.523 -6.547 6.084 1.00 95.12 577 THR A C 1
ATOM 4426 O O . THR A 1 577 ? -6.370 -6.194 6.321 1.00 95.12 577 THR A O 1
ATOM 4429 N N . ARG A 1 578 ? -7.943 -7.780 6.372 1.00 91.12 578 ARG A N 1
ATOM 4430 C CA . ARG A 1 578 ? -7.068 -8.773 7.015 1.00 91.12 578 ARG A CA 1
ATOM 4431 C C . ARG A 1 578 ? -5.737 -8.998 6.301 1.00 91.12 578 ARG A C 1
ATOM 4433 O O . ARG A 1 578 ? -4.799 -9.428 6.963 1.00 91.12 578 ARG A O 1
ATOM 4440 N N . ARG A 1 579 ? -5.662 -8.731 4.995 1.00 84.62 579 ARG A N 1
ATOM 4441 C CA . ARG A 1 579 ? -4.501 -9.057 4.159 1.00 84.62 579 ARG A CA 1
ATOM 4442 C C . ARG A 1 579 ? -3.837 -7.864 3.486 1.00 84.62 579 ARG A C 1
ATOM 4444 O O . ARG A 1 579 ? -2.780 -8.049 2.896 1.00 84.62 579 ARG A O 1
ATOM 4451 N N . ALA A 1 580 ? -4.439 -6.678 3.516 1.00 87.25 580 ALA A N 1
ATOM 4452 C CA . ALA A 1 580 ? -3.977 -5.541 2.721 1.00 87.25 580 ALA A CA 1
ATOM 4453 C C . ALA A 1 580 ? -4.496 -4.200 3.247 1.00 87.25 580 ALA A C 1
ATOM 4455 O O . ALA A 1 580 ? -5.550 -4.142 3.884 1.00 87.25 580 ALA A O 1
ATOM 4456 N N . ALA A 1 581 ? -3.805 -3.117 2.899 1.00 90.88 581 ALA A N 1
ATOM 4457 C CA . ALA A 1 581 ? -4.253 -1.748 3.138 1.00 90.88 581 ALA A CA 1
ATOM 4458 C C . ALA A 1 581 ? -4.658 -1.067 1.828 1.00 90.88 581 ALA A C 1
ATOM 4460 O O . ALA A 1 581 ? -3.995 -1.226 0.803 1.00 90.88 581 ALA A O 1
ATOM 4461 N N . HIS A 1 582 ? -5.730 -0.283 1.876 1.00 91.75 582 HIS A N 1
ATOM 4462 C CA . HIS A 1 582 ? -6.310 0.389 0.722 1.00 91.75 582 HIS A CA 1
ATOM 4463 C C . HIS A 1 582 ? -6.568 1.861 1.023 1.00 91.75 582 HIS A C 1
ATOM 4465 O O . HIS A 1 582 ? -6.944 2.210 2.144 1.00 91.75 582 HIS A O 1
ATOM 4471 N N . VAL A 1 583 ? -6.429 2.713 0.010 1.00 91.94 583 VAL A N 1
ATOM 4472 C CA . VAL A 1 583 ? -6.829 4.120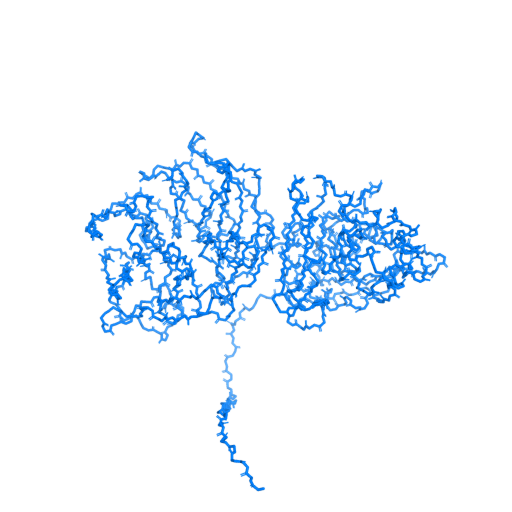 0.067 1.00 91.94 583 VAL A CA 1
ATOM 4473 C C . VAL A 1 583 ? -7.671 4.513 -1.136 1.00 91.94 583 VAL A C 1
ATOM 4475 O O . VAL A 1 583 ? -7.486 4.015 -2.245 1.00 91.94 583 VAL A O 1
ATOM 4478 N N . ALA A 1 584 ? -8.593 5.438 -0.915 1.00 90.19 584 ALA A N 1
ATOM 4479 C CA . ALA A 1 584 ? -9.340 6.108 -1.966 1.00 90.19 584 ALA A CA 1
ATOM 4480 C C . ALA A 1 584 ? -9.714 7.521 -1.517 1.00 90.19 584 ALA A C 1
ATOM 4482 O O . ALA A 1 584 ? -9.646 7.857 -0.332 1.00 90.19 584 ALA A O 1
ATOM 4483 N N . THR A 1 585 ? -10.109 8.358 -2.468 1.00 89.25 585 THR A N 1
ATOM 4484 C CA . THR A 1 585 ? -10.555 9.724 -2.200 1.00 89.25 585 THR A CA 1
ATOM 4485 C C . THR A 1 585 ? -12.066 9.827 -2.343 1.00 89.25 585 THR A C 1
ATOM 4487 O O . THR A 1 585 ? -12.662 9.316 -3.294 1.00 89.25 585 THR A O 1
ATOM 4490 N N . PHE A 1 586 ? -12.692 10.501 -1.381 1.00 90.75 586 PHE A N 1
ATOM 4491 C CA . PHE A 1 586 ? -14.135 10.698 -1.322 1.00 90.75 586 PHE A CA 1
ATOM 4492 C C . PHE A 1 586 ? -14.469 12.168 -1.120 1.00 90.75 586 PHE A C 1
ATOM 4494 O O . PHE A 1 586 ? -13.805 12.885 -0.371 1.00 90.75 586 PHE A O 1
ATOM 4501 N N . LYS A 1 587 ? -15.564 12.602 -1.731 1.00 88.31 587 LYS A N 1
ATOM 4502 C CA . LYS A 1 587 ? -16.208 13.863 -1.413 1.00 88.31 587 LYS A CA 1
ATOM 4503 C C . LYS A 1 587 ? -17.219 13.658 -0.286 1.00 88.31 587 LYS A C 1
ATOM 4505 O O . LYS A 1 587 ? -18.147 12.862 -0.441 1.00 88.31 587 LYS A O 1
ATOM 4510 N N . PHE A 1 588 ? -16.961 14.439 0.773 1.00 83.81 588 PHE A N 1
ATOM 4511 C CA . PHE A 1 588 ? -17.785 14.813 1.929 1.00 83.81 588 PHE A CA 1
ATOM 4512 C C . PHE A 1 588 ? -19.256 14.935 1.647 1.00 83.81 588 PHE A C 1
ATOM 4514 O O . PHE A 1 588 ? -19.705 16.098 1.522 1.00 83.81 588 PHE A O 1
#